Protein AF-A0A7C2DE46-F1 (afdb_monomer_lite)

Structure (mmCIF, N/CA/C/O backbone):
data_AF-A0A7C2DE46-F1
#
_entry.id   AF-A0A7C2DE46-F1
#
loop_
_atom_site.group_PDB
_atom_site.id
_atom_site.type_symbol
_atom_site.label_atom_id
_atom_site.label_alt_id
_atom_site.label_comp_id
_atom_site.label_asym_id
_atom_site.label_entity_id
_atom_site.label_seq_id
_atom_site.pdbx_PDB_ins_code
_atom_site.Cartn_x
_atom_site.Cartn_y
_atom_site.Cartn_z
_atom_site.occupancy
_atom_site.B_iso_or_equiv
_atom_site.auth_seq_id
_atom_site.auth_comp_id
_atom_site.auth_asym_id
_atom_site.auth_atom_id
_atom_site.pdbx_PDB_model_num
ATOM 1 N N . MET A 1 1 ? -23.546 -12.259 11.010 1.00 57.09 1 MET A N 1
ATOM 2 C CA . MET A 1 1 ? -22.458 -12.605 10.072 1.00 57.09 1 MET A CA 1
ATOM 3 C C . MET A 1 1 ? -21.166 -12.137 10.708 1.00 57.09 1 MET A C 1
ATOM 5 O O . MET A 1 1 ? -21.221 -11.086 11.341 1.00 57.09 1 MET A O 1
ATOM 9 N N . PRO A 1 2 ? -20.074 -12.908 10.610 1.00 72.38 2 PRO A N 1
ATOM 10 C CA . PRO A 1 2 ? -18.779 -12.476 11.119 1.00 72.38 2 PRO A CA 1
ATOM 11 C C . PRO A 1 2 ? -18.320 -11.201 10.402 1.00 72.38 2 PRO A C 1
ATOM 13 O O . PRO A 1 2 ? -18.623 -11.000 9.225 1.00 72.38 2 PRO A O 1
ATOM 16 N N . ASP A 1 3 ? -17.643 -10.330 11.145 1.00 85.81 3 ASP A N 1
ATOM 17 C CA . ASP A 1 3 ? -16.997 -9.138 10.603 1.00 85.81 3 ASP A CA 1
ATOM 18 C C . ASP A 1 3 ? -15.696 -9.553 9.891 1.00 85.81 3 ASP A C 1
ATOM 20 O O . ASP A 1 3 ? -15.037 -10.508 10.303 1.00 85.81 3 ASP A O 1
ATOM 24 N N . TYR A 1 4 ? -15.316 -8.840 8.828 1.00 90.44 4 TYR A N 1
ATOM 25 C CA . TYR A 1 4 ? -14.120 -9.139 8.033 1.00 90.44 4 TYR A CA 1
ATOM 26 C C . TYR A 1 4 ? -13.265 -7.894 7.795 1.00 90.44 4 TYR A C 1
ATOM 28 O O . TYR A 1 4 ? -13.777 -6.775 7.701 1.00 90.44 4 TYR A O 1
ATOM 36 N N . ILE A 1 5 ? -11.960 -8.117 7.663 1.00 91.19 5 ILE A N 1
ATOM 37 C CA . ILE A 1 5 ? -10.976 -7.172 7.135 1.00 91.19 5 ILE A CA 1
ATOM 38 C C . ILE A 1 5 ? -10.315 -7.860 5.947 1.00 91.19 5 ILE A C 1
ATOM 40 O O . ILE A 1 5 ? -9.531 -8.790 6.121 1.00 91.19 5 ILE A O 1
ATOM 44 N N . GLY A 1 6 ? -10.674 -7.438 4.735 1.00 90.50 6 GLY A N 1
ATOM 45 C CA . GLY A 1 6 ? -10.323 -8.203 3.542 1.00 90.50 6 GLY A CA 1
ATOM 46 C C . GLY A 1 6 ? -10.993 -9.580 3.595 1.00 90.50 6 GLY A C 1
ATOM 47 O O . GLY A 1 6 ? -12.196 -9.668 3.846 1.00 90.50 6 GLY A O 1
ATOM 48 N N . ASN A 1 7 ? -10.206 -10.643 3.435 1.00 91.19 7 ASN A N 1
ATOM 49 C CA . ASN A 1 7 ? -10.660 -12.026 3.628 1.00 91.19 7 ASN A CA 1
ATOM 50 C C . ASN A 1 7 ? -10.541 -12.519 5.080 1.00 91.19 7 ASN A C 1
ATOM 52 O O . ASN A 1 7 ? -11.044 -13.595 5.415 1.00 91.19 7 ASN A O 1
ATOM 56 N N . ILE A 1 8 ? -9.891 -11.754 5.960 1.00 92.69 8 ILE A N 1
ATOM 57 C CA . ILE A 1 8 ? -9.604 -12.190 7.326 1.00 92.69 8 ILE A CA 1
ATOM 58 C C . ILE A 1 8 ? -10.814 -11.951 8.218 1.00 92.69 8 ILE A C 1
ATOM 60 O O . ILE A 1 8 ? -11.289 -10.823 8.366 1.00 92.69 8 ILE A O 1
ATOM 64 N N . ALA A 1 9 ? -11.309 -13.022 8.836 1.00 90.81 9 ALA A N 1
ATOM 65 C CA . ALA A 1 9 ? -12.385 -12.937 9.811 1.00 90.81 9 ALA A CA 1
ATOM 66 C C . ALA A 1 9 ? -11.887 -12.253 11.091 1.00 90.81 9 ALA A C 1
ATOM 68 O O . ALA A 1 9 ? -10.874 -12.644 11.671 1.00 90.81 9 ALA A O 1
ATOM 69 N N . VAL A 1 10 ? -12.631 -11.254 11.559 1.00 84.75 10 VAL A N 1
ATOM 70 C CA . VAL A 1 10 ? -12.402 -10.631 12.861 1.00 84.75 10 VAL A CA 1
ATOM 71 C C . VAL A 1 10 ? -12.933 -11.577 13.943 1.00 84.75 10 VAL A C 1
ATOM 73 O O . VAL A 1 10 ? -14.111 -11.945 13.886 1.00 84.75 10 VAL A O 1
ATOM 76 N N . PRO A 1 11 ? -12.108 -11.973 14.932 1.00 80.56 11 PRO A N 1
ATOM 77 C CA . PRO A 1 11 ? -12.560 -12.821 16.025 1.00 80.56 11 PRO A CA 1
ATOM 78 C C . PRO A 1 11 ? -13.765 -12.213 16.749 1.00 80.56 11 PRO A C 1
ATOM 80 O O . PRO A 1 11 ? -13.735 -11.060 17.183 1.00 80.56 11 PRO A O 1
ATOM 83 N N . GLU A 1 12 ? -14.830 -12.999 16.895 1.00 76.88 12 GLU A N 1
ATOM 84 C CA . GLU A 1 12 ? -16.022 -12.569 17.621 1.00 76.88 12 GLU A CA 1
ATOM 85 C C . GLU A 1 12 ? -15.764 -12.568 19.133 1.00 76.88 12 GLU A C 1
ATOM 87 O O . GLU A 1 12 ? -15.260 -13.537 19.705 1.00 76.88 12 GLU A O 1
ATOM 92 N N . ILE A 1 13 ? -16.152 -11.479 19.801 1.00 76.50 13 ILE A N 1
ATOM 93 C CA . ILE A 1 13 ? -16.121 -11.394 21.261 1.00 76.50 13 ILE A CA 1
ATOM 94 C C . ILE A 1 13 ? -17.427 -11.976 21.805 1.00 76.50 13 ILE A C 1
ATOM 96 O O . ILE A 1 13 ? -18.453 -11.296 21.844 1.00 76.50 13 ILE A O 1
ATOM 100 N N . VAL A 1 14 ? -17.385 -13.230 22.254 1.00 82.25 14 VAL A N 1
ATOM 101 C CA . VAL A 1 14 ? -18.554 -13.910 22.828 1.00 82.25 14 VAL A CA 1
ATOM 102 C C . VAL A 1 14 ? -18.598 -13.686 24.347 1.00 82.25 14 VAL A C 1
ATOM 104 O O . VAL A 1 14 ? -17.724 -14.186 25.064 1.00 82.25 14 VAL A O 1
ATOM 107 N N . PRO A 1 15 ? -19.599 -12.957 24.881 1.00 86.56 15 PRO A N 1
ATOM 108 C CA . PRO A 1 15 ? -19.724 -12.767 26.317 1.00 86.56 15 PRO A CA 1
ATOM 109 C C . PRO A 1 15 ? -20.045 -14.094 27.005 1.00 86.56 15 PRO A C 1
ATOM 111 O O . PRO A 1 15 ? -20.898 -14.859 26.557 1.00 86.56 15 PRO A O 1
ATOM 114 N N . SER A 1 16 ? -19.382 -14.365 28.126 1.00 89.44 16 SER A N 1
ATOM 115 C CA . SER A 1 16 ? -19.634 -15.572 28.911 1.00 89.44 16 SER A CA 1
ATOM 116 C C . SER A 1 16 ? -19.604 -15.284 30.407 1.00 89.44 16 SER A C 1
ATOM 118 O O . SER A 1 16 ? -18.683 -14.654 30.919 1.00 89.44 16 SER A O 1
ATOM 120 N N . GLY A 1 17 ? -20.593 -15.806 31.131 1.00 90.75 17 GLY A N 1
ATOM 121 C CA . GLY A 1 17 ? -20.749 -15.572 32.567 1.00 90.75 17 GLY A CA 1
ATOM 122 C C . GLY A 1 17 ? -21.319 -14.192 32.911 1.00 90.75 17 GLY A C 1
ATOM 123 O O . GLY A 1 17 ? -21.440 -13.305 32.065 1.00 90.75 17 GLY A O 1
ATOM 124 N N . VAL A 1 18 ? -21.682 -14.035 34.183 1.00 93.38 18 VAL A N 1
ATOM 125 C CA . VAL A 1 18 ? -22.234 -12.799 34.747 1.00 93.38 18 VAL A CA 1
ATOM 126 C C . VAL A 1 18 ? -21.285 -12.298 35.826 1.00 93.38 18 VAL A C 1
ATOM 128 O O . VAL A 1 18 ? -20.828 -13.089 36.652 1.00 93.38 18 VAL A O 1
ATOM 131 N N . PHE A 1 19 ? -20.981 -11.000 35.809 1.00 92.31 19 PHE A N 1
ATOM 132 C CA . PHE A 1 19 ? -20.119 -10.367 36.800 1.00 92.31 19 PHE A CA 1
ATOM 133 C C . PHE A 1 19 ? -20.652 -10.635 38.223 1.00 92.31 19 PHE A C 1
ATOM 135 O O . PHE A 1 19 ? -21.835 -10.393 38.476 1.00 92.31 19 PHE A O 1
ATOM 142 N N . PRO A 1 20 ? -19.819 -11.145 39.151 1.00 90.62 20 PRO A N 1
ATOM 143 C CA . PRO A 1 20 ? -20.312 -11.767 40.380 1.00 90.62 20 PRO A CA 1
ATOM 144 C C . PRO A 1 20 ? -20.688 -10.776 41.485 1.00 90.62 20 PRO A C 1
ATOM 146 O O . PRO A 1 20 ? -21.304 -11.185 42.466 1.00 90.62 20 PRO A O 1
ATOM 149 N N . LEU A 1 21 ? -20.310 -9.498 41.367 1.00 88.81 21 LEU A N 1
ATOM 150 C CA . LEU A 1 21 ? -20.556 -8.507 42.413 1.00 88.81 21 LEU A CA 1
ATOM 151 C C . LEU A 1 21 ? -21.698 -7.561 42.048 1.00 88.81 21 LEU A C 1
ATOM 153 O O . LEU A 1 21 ? -21.789 -7.061 40.928 1.00 88.81 21 LEU A O 1
ATOM 157 N N . VAL A 1 22 ? -22.517 -7.253 43.050 1.00 83.94 22 VAL A N 1
ATOM 158 C CA . VAL A 1 22 ? -23.495 -6.161 43.001 1.00 83.94 22 VAL A CA 1
ATOM 159 C C . VAL A 1 22 ? -22.817 -4.907 43.554 1.00 83.94 22 VAL A C 1
ATOM 161 O O . VAL A 1 22 ? -22.353 -4.970 44.690 1.00 83.94 22 VAL A O 1
ATOM 164 N N . PRO A 1 23 ? -22.719 -3.791 42.814 1.00 80.12 23 PRO A N 1
ATOM 165 C CA . PRO A 1 23 ? -22.070 -2.571 43.303 1.00 80.12 23 PRO A CA 1
ATOM 166 C C . PRO A 1 23 ? -22.799 -1.970 44.515 1.00 80.12 23 PRO A C 1
ATOM 168 O O . PRO A 1 23 ? -24.019 -2.086 44.626 1.00 80.12 23 PRO A O 1
ATOM 171 N N . ASP A 1 24 ? -22.058 -1.303 45.404 1.00 81.00 24 ASP A N 1
ATOM 172 C CA . ASP A 1 24 ? -22.665 -0.429 46.415 1.00 81.00 24 ASP A CA 1
ATOM 173 C C . ASP A 1 24 ? -23.064 0.908 45.773 1.00 81.00 24 ASP A C 1
ATOM 175 O O . ASP A 1 24 ? -22.404 1.387 44.849 1.00 81.00 24 ASP A O 1
ATOM 179 N N . TYR A 1 25 ? -24.139 1.527 46.265 1.00 74.94 25 TYR A N 1
ATOM 180 C CA . TYR A 1 25 ? -24.482 2.895 45.877 1.00 74.94 25 TYR A CA 1
ATOM 181 C C . TYR A 1 25 ? -23.652 3.906 46.686 1.00 74.94 25 TYR A C 1
ATOM 183 O O . TYR A 1 25 ? -23.509 3.729 47.898 1.00 74.94 25 TYR A O 1
ATOM 191 N N . PRO A 1 26 ? -23.166 4.999 46.065 1.00 75.50 26 PRO A N 1
ATOM 192 C CA . PRO A 1 26 ? -23.357 5.399 44.666 1.00 75.50 26 PRO A CA 1
ATOM 193 C C . PRO A 1 26 ? -22.429 4.666 43.677 1.00 75.50 26 PRO A C 1
ATOM 195 O O . PRO A 1 26 ? -21.229 4.543 43.916 1.00 75.50 26 PRO A O 1
ATOM 198 N N . LEU A 1 27 ? -22.978 4.243 42.530 1.00 81.00 27 LEU A N 1
ATOM 199 C CA . LEU A 1 27 ? -22.187 3.708 41.419 1.00 81.00 27 LEU A CA 1
ATOM 200 C C . LEU A 1 27 ? -21.525 4.852 40.646 1.00 81.00 27 LEU A C 1
ATOM 202 O O . LEU A 1 27 ? -22.196 5.775 40.186 1.00 81.00 27 LEU A O 1
ATOM 206 N N . GLU A 1 28 ? -20.216 4.755 40.448 1.00 84.12 28 GLU A N 1
ATOM 207 C CA . GLU A 1 28 ? -19.472 5.691 39.617 1.00 84.12 28 GLU A CA 1
ATOM 208 C C . GLU A 1 28 ? -19.498 5.206 38.160 1.00 84.12 28 GLU A C 1
ATOM 210 O O . GLU A 1 28 ? -18.883 4.199 37.801 1.00 84.12 28 GLU A O 1
ATOM 215 N N . VAL A 1 29 ? -20.244 5.927 37.320 1.00 87.00 29 VAL A N 1
ATOM 216 C CA . VAL A 1 29 ? -20.272 5.725 35.868 1.00 87.00 29 VAL A CA 1
ATOM 217 C C . VAL A 1 29 ? -19.576 6.904 35.212 1.00 87.00 29 VAL A C 1
ATOM 219 O O . VAL A 1 29 ? -20.014 8.046 35.337 1.00 87.00 29 VAL A O 1
ATOM 222 N N . ARG A 1 30 ? -18.489 6.626 34.498 1.00 85.31 30 ARG A N 1
ATOM 223 C CA . ARG A 1 30 ? -17.702 7.628 33.783 1.00 85.31 30 ARG A CA 1
ATOM 224 C C . ARG A 1 30 ? -17.776 7.367 32.287 1.00 85.31 30 ARG A C 1
ATOM 226 O O . ARG A 1 30 ? -17.694 6.226 31.844 1.00 85.31 30 ARG A O 1
ATOM 233 N N . ARG A 1 31 ? -17.905 8.427 31.495 1.00 84.06 31 ARG A N 1
ATOM 234 C CA . ARG A 1 31 ? -17.799 8.360 30.036 1.00 84.06 31 ARG A CA 1
ATOM 235 C C . ARG A 1 31 ? -16.813 9.419 29.577 1.00 84.06 31 ARG A C 1
ATOM 237 O O . ARG A 1 31 ? -17.108 10.612 29.635 1.00 84.06 31 ARG A O 1
ATOM 244 N N . ASP A 1 32 ? -15.633 8.962 29.188 1.00 75.44 32 ASP A N 1
ATOM 245 C CA . ASP A 1 32 ? -14.571 9.841 28.718 1.00 75.44 32 ASP A CA 1
ATOM 246 C C . ASP A 1 32 ? -14.861 10.280 27.289 1.00 75.44 32 ASP A C 1
ATOM 248 O O . ASP A 1 32 ? -15.025 9.454 26.396 1.00 75.44 32 ASP A O 1
ATOM 252 N N . HIS A 1 33 ? -14.954 11.591 27.102 1.00 73.12 33 HIS A N 1
ATOM 253 C CA . HIS A 1 33 ? -15.147 12.223 25.807 1.00 73.12 33 HIS A CA 1
ATOM 254 C C . HIS A 1 33 ? -13.808 12.804 25.385 1.00 73.12 33 HIS A C 1
ATOM 256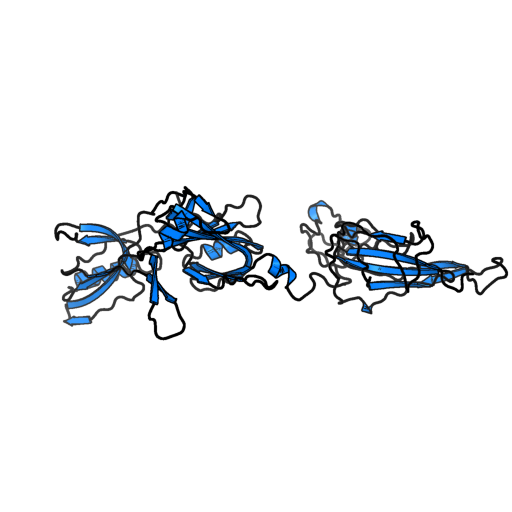 O O . HIS A 1 33 ? -13.282 13.698 26.050 1.00 73.12 33 HIS A O 1
ATOM 262 N N . GLU A 1 34 ? -13.243 12.277 24.308 1.00 69.06 34 GLU A N 1
ATOM 263 C CA . GLU A 1 34 ? -11.997 12.800 23.770 1.00 69.06 34 GLU A CA 1
ATOM 264 C C . GLU A 1 34 ? -12.289 14.054 22.951 1.00 69.06 34 GLU A C 1
ATOM 266 O O . GLU A 1 34 ? -13.124 14.036 22.045 1.00 69.06 34 GLU A O 1
ATOM 271 N N . VAL A 1 35 ? -11.633 15.157 23.303 1.00 68.00 35 VAL A N 1
ATOM 272 C CA . VAL A 1 35 ? -11.832 16.457 22.665 1.00 68.00 35 VAL A CA 1
ATOM 273 C C . VAL A 1 35 ? -10.497 16.947 22.128 1.00 68.00 35 VAL A C 1
ATOM 275 O O . VAL A 1 35 ? -9.594 17.259 22.903 1.00 68.00 35 VAL A O 1
ATOM 278 N N . ALA A 1 36 ? -10.389 17.059 20.808 1.00 63.44 36 ALA A N 1
ATOM 279 C CA . ALA A 1 36 ? -9.272 17.726 20.161 1.00 63.44 36 ALA A CA 1
ATOM 280 C C . ALA A 1 36 ? -9.470 19.243 20.269 1.00 63.44 36 ALA A C 1
ATOM 282 O O . ALA A 1 36 ? -10.539 19.766 19.946 1.00 63.44 36 ALA A O 1
ATOM 283 N N . VAL A 1 37 ? -8.449 19.956 20.742 1.00 70.88 37 VAL A N 1
ATOM 284 C CA . VAL A 1 37 ? -8.483 21.416 20.883 1.00 70.88 37 VAL A CA 1
ATOM 285 C C . VAL A 1 37 ? -7.542 22.027 19.858 1.00 70.88 37 VAL A C 1
ATOM 287 O O . VAL A 1 37 ? -6.336 21.809 19.906 1.00 70.88 37 VAL A O 1
ATOM 290 N N . HIS A 1 38 ? -8.099 22.811 18.942 1.00 59.66 38 HIS A N 1
ATOM 291 C CA . HIS A 1 38 ? -7.342 23.621 18.004 1.00 59.66 38 HIS A CA 1
ATOM 292 C C . HIS A 1 38 ? -7.352 25.076 18.472 1.00 59.66 38 HIS A C 1
ATOM 294 O O . HIS A 1 38 ? -8.412 25.690 18.603 1.00 59.66 38 HIS A O 1
ATOM 300 N N . GLN A 1 39 ? -6.178 25.635 18.753 1.00 64.44 39 GLN A N 1
ATOM 301 C CA . GLN A 1 39 ? -6.043 27.016 19.203 1.00 64.44 39 GLN A CA 1
ATOM 302 C C . GLN A 1 39 ? -5.705 27.923 18.019 1.00 64.44 39 GLN A C 1
ATOM 304 O O . GLN A 1 39 ? -4.733 27.689 17.306 1.00 64.44 39 GLN A O 1
ATOM 309 N N . PHE A 1 40 ? -6.489 28.982 17.830 1.00 56.47 40 PHE A N 1
ATOM 310 C CA . PHE A 1 40 ? -6.253 29.975 16.790 1.00 56.47 40 PHE A CA 1
ATOM 311 C C . PHE A 1 40 ? -5.515 31.195 17.356 1.00 56.47 40 PHE A C 1
ATOM 313 O O . PHE A 1 40 ? -5.977 31.819 18.311 1.00 56.47 40 PHE A O 1
ATOM 320 N N . GLY A 1 41 ? -4.415 31.584 16.700 1.00 50.81 41 GLY A N 1
ATOM 321 C CA . GLY A 1 41 ? -3.809 32.917 16.811 1.00 50.81 41 GLY A CA 1
ATOM 322 C C . GLY A 1 41 ? -2.375 32.972 17.353 1.00 50.81 41 GLY A C 1
ATOM 323 O O . GLY A 1 41 ? -1.974 32.196 18.213 1.00 50.81 41 GLY A O 1
ATOM 324 N N . SER A 1 42 ? -1.611 33.960 16.868 1.00 49.47 42 SER A N 1
ATOM 325 C CA . SER A 1 42 ? -0.400 34.470 17.520 1.00 49.47 42 SER A CA 1
ATOM 326 C C . SER A 1 42 ? -0.751 35.738 18.306 1.00 49.47 42 SER A C 1
ATOM 328 O O . SER A 1 42 ? -1.218 36.716 17.721 1.00 49.47 42 SER A O 1
ATOM 330 N N . GLY A 1 43 ? -0.513 35.739 19.617 1.00 49.56 43 GLY A N 1
ATOM 331 C CA . GLY A 1 43 ? -0.877 36.834 20.524 1.00 49.56 43 GLY A CA 1
ATOM 332 C C . GLY A 1 43 ? -1.992 36.426 21.488 1.00 49.56 43 GLY A C 1
ATOM 333 O O . GLY A 1 43 ? -2.724 35.486 21.220 1.00 49.56 43 GLY A O 1
ATOM 334 N N . ASN A 1 44 ? -2.094 37.120 22.625 1.00 51.03 44 ASN A N 1
ATOM 335 C CA . ASN A 1 44 ? -2.878 36.793 23.836 1.00 51.03 44 ASN A CA 1
ATOM 336 C C . ASN A 1 44 ? -4.409 36.544 23.683 1.00 51.03 44 ASN A C 1
ATOM 338 O O . ASN A 1 44 ? -5.130 36.553 24.682 1.00 51.03 44 ASN A O 1
ATOM 342 N N . ALA A 1 45 ? -4.940 36.319 22.481 1.00 52.19 45 ALA A N 1
ATOM 343 C CA . ALA A 1 45 ? -6.322 35.919 22.251 1.00 52.19 45 ALA A CA 1
ATOM 344 C C . ALA A 1 45 ? -6.468 34.393 22.414 1.00 52.19 45 ALA A C 1
ATOM 346 O O . ALA A 1 45 ? -6.073 33.616 21.551 1.00 52.19 45 ALA A O 1
ATOM 347 N N . LYS A 1 46 ? -7.045 33.950 23.536 1.00 54.16 46 LYS A N 1
ATOM 348 C CA . LYS A 1 46 ? -7.389 32.539 23.796 1.00 54.16 46 LYS A CA 1
ATOM 349 C C . LYS A 1 46 ? -8.634 32.118 23.002 1.00 54.16 46 LYS A C 1
ATOM 351 O O . LYS A 1 46 ? -9.695 31.916 23.586 1.00 54.16 46 LYS A O 1
ATOM 356 N N . ILE A 1 47 ? -8.534 32.054 21.676 1.00 61.28 47 ILE A N 1
ATOM 357 C CA . ILE A 1 47 ? -9.609 31.530 20.825 1.00 61.28 47 ILE A CA 1
ATOM 358 C C . ILE A 1 47 ? -9.310 30.050 20.568 1.00 61.28 47 ILE A C 1
ATOM 360 O O . ILE A 1 47 ? -8.350 29.711 19.883 1.00 61.28 47 ILE A O 1
ATOM 364 N N . GLU A 1 48 ? -10.115 29.167 21.152 1.00 68.06 48 GLU A N 1
ATOM 365 C CA . GLU A 1 48 ? -10.006 27.712 21.007 1.00 68.06 48 GLU A CA 1
ATOM 366 C C . GLU A 1 48 ? -11.247 27.174 20.291 1.00 68.06 48 GLU A C 1
ATOM 368 O O . GLU A 1 48 ? -12.375 27.503 20.661 1.00 68.06 48 GLU A O 1
ATOM 373 N N . GLN A 1 49 ? -11.046 26.309 19.301 1.00 58.84 49 GLN A N 1
ATOM 374 C CA . GLN A 1 49 ? -12.081 25.447 18.745 1.00 58.84 49 GLN A CA 1
ATOM 375 C C . GLN A 1 49 ? -11.887 24.034 19.279 1.00 58.84 49 GLN A C 1
ATOM 377 O O . GLN A 1 49 ? -10.775 23.518 19.339 1.00 58.84 49 GLN A O 1
ATOM 382 N N . ARG A 1 50 ? -12.986 23.413 19.697 1.00 68.00 50 ARG A N 1
ATOM 383 C CA . ARG A 1 50 ? -12.987 22.098 20.333 1.00 68.00 50 ARG A CA 1
ATOM 384 C C . ARG A 1 50 ? -13.789 21.136 19.468 1.00 68.00 50 ARG A C 1
ATOM 386 O O . ARG A 1 50 ? -14.923 21.439 19.115 1.00 68.00 50 ARG A O 1
ATOM 393 N N . MET A 1 51 ? -13.200 20.001 19.119 1.00 58.34 51 MET A N 1
ATOM 394 C CA . MET A 1 51 ? -13.817 18.958 18.304 1.00 58.34 51 MET A CA 1
ATOM 395 C C . MET A 1 51 ? -13.964 17.704 19.153 1.00 58.34 51 MET A C 1
ATOM 397 O O . MET A 1 51 ? -12.979 17.221 19.705 1.00 58.34 51 MET A O 1
ATOM 401 N N . LEU A 1 52 ? -15.182 17.178 19.278 1.00 62.06 52 LEU A N 1
ATOM 402 C CA . LEU A 1 52 ? -15.393 15.907 19.959 1.00 62.06 52 LEU A CA 1
ATOM 403 C C . LEU A 1 52 ? -14.953 14.787 19.012 1.00 62.06 52 LEU A C 1
ATOM 405 O O . LEU A 1 52 ? -15.609 14.541 18.001 1.00 62.06 52 LEU A O 1
ATOM 409 N N . VAL A 1 53 ? -13.848 14.122 19.341 1.00 59.31 53 VAL A N 1
ATOM 410 C CA . VAL A 1 53 ? -13.295 13.033 18.531 1.00 59.31 53 VAL A CA 1
ATOM 411 C C . VAL A 1 53 ? -14.184 11.809 18.645 1.00 59.31 53 VAL A C 1
ATOM 413 O O . VAL A 1 53 ? -14.385 11.149 17.644 1.00 59.31 53 VAL A O 1
ATOM 416 N N . GLY A 1 54 ? -14.827 11.554 19.791 1.00 60.53 54 GLY A N 1
ATOM 417 C CA . GLY A 1 54 ? -15.806 10.476 19.929 1.00 60.53 54 GLY A CA 1
ATOM 418 C C . GLY A 1 54 ? -16.497 10.419 21.285 1.00 60.53 54 GLY A C 1
ATOM 419 O O . GLY A 1 54 ? -16.129 11.111 22.231 1.00 60.53 54 GLY A O 1
ATOM 420 N N . THR A 1 55 ? -17.528 9.577 21.387 1.00 63.00 55 THR A N 1
ATOM 421 C CA . THR A 1 55 ? -18.350 9.483 22.605 1.00 63.00 55 THR A CA 1
ATOM 422 C C . THR A 1 55 ? -17.772 8.551 23.677 1.00 63.00 55 THR A C 1
ATOM 424 O O . THR A 1 55 ? -18.336 8.483 24.762 1.00 63.00 55 THR A O 1
ATOM 427 N N . GLY A 1 56 ? -16.661 7.854 23.410 1.00 67.94 56 GLY A N 1
ATOM 428 C CA . GLY A 1 56 ? -15.993 6.946 24.352 1.00 67.94 56 GLY A CA 1
ATOM 429 C C . GLY A 1 56 ? -16.854 5.783 24.874 1.00 67.94 56 GLY A C 1
ATOM 430 O O . GLY A 1 56 ? -18.084 5.761 24.762 1.00 67.94 56 GLY A O 1
ATOM 431 N N . ALA A 1 57 ? -16.199 4.782 25.467 1.00 78.19 57 ALA A N 1
ATOM 432 C CA . ALA A 1 57 ? -16.880 3.677 26.145 1.00 78.19 57 ALA A CA 1
ATOM 433 C C . ALA A 1 57 ? -17.267 4.071 27.580 1.00 78.19 57 ALA A C 1
ATOM 435 O O . ALA A 1 57 ? -16.498 4.751 28.267 1.00 78.19 57 ALA A O 1
ATOM 436 N N . ARG A 1 58 ? -18.435 3.619 28.062 1.00 87.00 58 ARG A N 1
ATOM 437 C CA . ARG A 1 58 ? -18.787 3.777 29.481 1.00 87.00 58 ARG A CA 1
ATOM 438 C C . ARG A 1 58 ? -17.852 2.926 30.337 1.00 87.00 58 ARG A C 1
ATOM 440 O O . ARG A 1 58 ? -17.585 1.764 30.029 1.00 87.00 58 ARG A O 1
ATOM 447 N N . ARG A 1 59 ? -17.373 3.518 31.424 1.00 89.50 59 ARG A N 1
ATOM 448 C CA . ARG A 1 59 ? -16.576 2.875 32.462 1.00 89.50 59 ARG A CA 1
ATOM 449 C C . ARG A 1 59 ? -17.392 2.820 33.743 1.00 89.50 59 ARG A C 1
ATOM 451 O O . ARG A 1 59 ? -17.920 3.839 34.183 1.00 89.50 59 ARG A O 1
ATOM 458 N N . PHE A 1 60 ? -17.489 1.636 34.329 1.00 89.75 60 PHE A N 1
ATOM 459 C CA . PHE A 1 60 ? -18.169 1.409 35.599 1.00 89.75 60 PHE A CA 1
ATOM 460 C C . PHE A 1 60 ? -17.115 1.140 36.664 1.00 89.75 60 PHE A C 1
ATOM 462 O O . PHE A 1 60 ? -16.455 0.102 36.619 1.00 89.75 60 PHE A O 1
ATOM 469 N N . THR A 1 61 ? -16.955 2.059 37.611 1.00 88.31 61 THR A N 1
ATOM 470 C CA . THR A 1 61 ? -16.064 1.863 38.755 1.00 88.31 61 THR A CA 1
ATOM 471 C C . THR A 1 61 ? -16.883 1.294 39.902 1.00 88.31 61 THR A C 1
ATOM 473 O O . THR A 1 61 ? -17.719 1.967 40.505 1.00 88.31 61 THR A O 1
ATOM 476 N N . ILE A 1 62 ? -16.648 0.023 40.195 1.00 87.44 62 ILE A N 1
ATOM 477 C CA . ILE A 1 62 ? -17.322 -0.710 41.257 1.00 87.44 62 ILE A CA 1
ATOM 478 C C . ILE A 1 62 ? -16.422 -0.665 42.481 1.00 87.44 62 ILE A C 1
ATOM 480 O O . ILE A 1 62 ? -15.300 -1.173 42.457 1.00 87.44 62 ILE A O 1
ATOM 484 N N . ARG A 1 63 ? -16.922 -0.050 43.553 1.00 84.88 63 ARG A N 1
ATOM 485 C CA . ARG A 1 63 ? -16.232 0.015 44.840 1.00 84.88 63 ARG A CA 1
ATOM 486 C C . ARG A 1 63 ? -16.998 -0.790 45.874 1.00 84.88 63 ARG A C 1
ATOM 488 O O . ARG A 1 63 ? -18.222 -0.701 45.954 1.00 84.88 63 ARG A O 1
ATOM 495 N N . LYS A 1 64 ? -16.258 -1.561 46.662 1.00 86.00 64 LYS A N 1
ATOM 496 C CA . LYS A 1 64 ? -16.760 -2.298 47.820 1.00 86.00 64 LYS A CA 1
ATOM 497 C C . LYS A 1 64 ? -15.878 -1.955 49.004 1.00 86.00 64 LYS A C 1
ATOM 499 O O . LYS A 1 64 ? -14.697 -2.290 49.002 1.00 86.00 64 LYS A O 1
ATOM 504 N N . GLN A 1 65 ? -16.446 -1.281 50.001 1.00 81.75 65 GLN A N 1
ATOM 505 C CA . GLN A 1 65 ? -15.730 -1.004 51.253 1.00 81.75 65 GLN A CA 1
ATOM 506 C C . GLN A 1 65 ? -15.605 -2.262 52.116 1.00 81.75 65 GLN A C 1
ATOM 508 O O . GLN A 1 65 ? -14.641 -2.400 52.862 1.00 81.75 65 GLN A O 1
ATOM 513 N N . TRP A 1 66 ? -16.575 -3.175 52.000 1.00 83.31 66 TRP A N 1
ATOM 514 C CA . TRP A 1 66 ? -16.626 -4.404 52.779 1.00 83.31 66 TRP A CA 1
ATOM 515 C C . TRP A 1 66 ? -17.005 -5.598 51.901 1.00 83.31 66 TRP A C 1
ATOM 517 O O . TRP A 1 66 ? -18.183 -5.850 51.652 1.00 83.31 66 TRP A O 1
ATOM 527 N N . LEU A 1 67 ? -16.005 -6.341 51.429 1.00 87.44 67 LEU A N 1
ATOM 528 C CA . LEU A 1 67 ? -16.182 -7.555 50.637 1.00 87.44 67 LEU A CA 1
ATOM 529 C C . LEU A 1 67 ? -15.877 -8.788 51.494 1.00 87.44 67 LEU A C 1
ATOM 531 O O . LEU A 1 67 ? -14.791 -8.889 52.074 1.00 87.44 67 LEU A O 1
ATOM 535 N N . ARG A 1 68 ? -16.824 -9.732 51.578 1.00 88.00 68 ARG A N 1
ATOM 536 C CA . ARG A 1 68 ? -16.630 -10.981 52.335 1.00 88.00 68 ARG A CA 1
ATOM 537 C C . ARG A 1 68 ? -15.692 -11.926 51.593 1.00 88.00 68 ARG A C 1
ATOM 539 O O . ARG A 1 68 ? -15.616 -11.906 50.366 1.00 88.00 68 ARG A O 1
ATOM 546 N N . ASP A 1 69 ? -15.059 -12.839 52.324 1.00 85.31 69 ASP A N 1
ATOM 547 C CA . ASP A 1 69 ? -14.089 -13.771 51.738 1.00 85.31 69 ASP A CA 1
ATOM 548 C C . ASP A 1 69 ? -14.669 -14.656 50.611 1.00 85.31 69 ASP A C 1
ATOM 550 O O . ASP A 1 69 ? -14.020 -14.903 49.597 1.00 85.31 69 ASP A O 1
ATOM 554 N N . ALA A 1 70 ? -15.940 -15.054 50.721 1.00 87.06 70 ALA A N 1
ATOM 555 C CA . ALA A 1 70 ? -16.626 -15.805 49.666 1.00 87.06 70 ALA A CA 1
ATOM 556 C C . ALA A 1 70 ? -16.791 -14.994 48.363 1.00 87.06 70 ALA A C 1
ATOM 558 O O . ALA A 1 70 ? -16.578 -15.521 47.272 1.00 87.06 70 ALA A O 1
ATOM 559 N N . GLU A 1 71 ? -17.132 -13.707 48.466 1.00 88.25 71 GLU A N 1
ATOM 560 C CA . GLU A 1 71 ? -17.284 -12.805 47.315 1.00 88.25 71 GLU A CA 1
ATOM 561 C C . GLU A 1 71 ? -15.920 -12.463 46.703 1.00 88.25 71 GLU A C 1
ATOM 563 O O . GLU A 1 71 ? -15.782 -12.393 45.481 1.00 88.25 71 GLU A O 1
ATOM 568 N N . ARG A 1 72 ? -14.890 -12.338 47.551 1.00 87.56 72 ARG A N 1
ATOM 569 C CA . ARG A 1 72 ? -13.486 -12.189 47.155 1.00 87.56 72 ARG A CA 1
ATOM 570 C C . ARG A 1 72 ? -13.029 -13.359 46.283 1.00 87.56 72 ARG A C 1
ATOM 572 O O . ARG A 1 72 ? -12.516 -13.159 45.184 1.00 87.56 72 ARG A O 1
ATOM 579 N N . ILE A 1 73 ? -13.258 -14.586 46.752 1.00 88.75 73 ILE A N 1
ATOM 580 C CA . ILE A 1 73 ? -12.935 -15.819 46.022 1.00 88.75 73 ILE A CA 1
ATOM 581 C C . ILE A 1 73 ? -13.724 -15.900 44.710 1.00 88.75 73 ILE A C 1
ATOM 583 O O . ILE A 1 73 ? -13.144 -16.237 43.679 1.00 88.75 73 ILE A O 1
ATOM 587 N N . ALA A 1 74 ? -15.015 -15.557 44.727 1.00 90.56 74 ALA A N 1
ATOM 588 C CA . ALA A 1 74 ? -15.848 -15.552 43.528 1.00 90.56 74 ALA A CA 1
ATOM 589 C C . ALA A 1 74 ? -15.332 -14.563 42.472 1.00 90.56 74 ALA A C 1
ATOM 591 O O . ALA A 1 74 ? -15.207 -14.939 41.308 1.00 90.56 74 ALA A O 1
ATOM 592 N N . LEU A 1 75 ? -14.975 -13.334 42.867 1.00 90.19 75 LEU A N 1
ATOM 593 C CA . LEU A 1 75 ? -14.405 -12.350 41.949 1.00 90.19 75 LEU A CA 1
ATOM 594 C C . LEU A 1 75 ? -13.045 -12.793 41.408 1.00 90.19 75 LEU A C 1
ATOM 596 O O . LEU A 1 75 ? -12.824 -12.675 40.208 1.00 90.19 75 LEU A O 1
ATOM 600 N N . ARG A 1 76 ? -12.149 -13.312 42.257 1.00 88.38 76 ARG A N 1
ATOM 601 C CA . ARG A 1 76 ? -10.838 -13.806 41.812 1.00 88.38 76 ARG A CA 1
ATOM 602 C C . ARG A 1 76 ? -11.001 -14.920 40.781 1.00 88.38 76 ARG A C 1
ATOM 604 O O . ARG A 1 76 ? -10.468 -14.807 39.685 1.00 88.38 76 ARG A O 1
ATOM 611 N N . ASN A 1 77 ? -11.780 -15.954 41.104 1.00 90.44 77 ASN A N 1
ATOM 612 C CA . ASN A 1 77 ? -12.011 -17.080 40.199 1.00 90.44 77 ASN A CA 1
ATOM 613 C C . ASN A 1 77 ? -12.685 -16.614 38.895 1.00 90.44 77 ASN A C 1
ATOM 615 O O . ASN A 1 77 ? -12.360 -17.099 37.814 1.00 90.44 77 ASN A O 1
ATOM 619 N N . PHE A 1 78 ? -13.611 -15.650 38.980 1.00 90.56 78 PHE A N 1
ATOM 620 C CA . PHE A 1 78 ? -14.236 -15.054 37.804 1.00 90.56 78 PHE A CA 1
ATOM 621 C C . PHE A 1 78 ? -13.217 -14.294 36.950 1.00 90.56 78 PHE A C 1
ATOM 623 O O . PHE A 1 78 ? -13.160 -14.516 35.745 1.00 90.56 78 PHE A O 1
ATOM 630 N N . TRP A 1 79 ? -12.379 -13.454 37.556 1.00 87.38 79 TRP A N 1
ATOM 631 C CA . TRP A 1 79 ? -11.321 -12.728 36.861 1.00 87.38 79 TRP A CA 1
ATOM 632 C C . TRP A 1 79 ? -10.320 -13.675 36.204 1.00 87.38 79 TRP A C 1
ATOM 634 O O . TRP A 1 79 ? -10.063 -13.515 35.021 1.00 87.38 79 TRP A O 1
ATOM 644 N N . GLU A 1 80 ? -9.850 -14.718 36.894 1.00 86.62 80 GLU A N 1
ATOM 645 C CA . GLU A 1 80 ? -8.973 -15.746 36.311 1.00 86.62 80 GLU A CA 1
ATOM 646 C C . GLU A 1 80 ? -9.642 -16.459 35.124 1.00 86.62 80 GLU A C 1
ATOM 648 O O . GLU A 1 80 ? -8.996 -16.710 34.110 1.00 86.62 80 GLU A O 1
ATOM 653 N N . SER A 1 81 ? -10.956 -16.710 35.195 1.00 86.38 81 SER A N 1
ATOM 654 C CA . SER A 1 81 ? -11.719 -17.314 34.089 1.00 86.38 81 SER A CA 1
ATOM 655 C C . SER A 1 81 ? -11.938 -16.386 32.887 1.00 86.38 81 SER A C 1
ATOM 657 O O . SER A 1 81 ? -12.313 -16.854 31.810 1.00 86.38 81 SER A O 1
ATOM 659 N N . LYS A 1 82 ? -11.768 -15.070 33.072 1.00 83.94 82 LYS A N 1
ATOM 660 C CA . LYS A 1 82 ? -11.957 -14.028 32.047 1.00 83.94 82 LYS A CA 1
ATOM 661 C C . LYS A 1 82 ? -10.670 -13.266 31.739 1.00 83.94 82 LYS A C 1
ATOM 663 O O . LYS A 1 82 ? -10.714 -12.298 30.987 1.00 83.94 82 LYS A O 1
ATOM 668 N N . TYR A 1 83 ? -9.539 -13.661 32.312 1.00 68.88 83 TYR A N 1
ATOM 669 C CA . TYR A 1 83 ? -8.280 -12.960 32.124 1.00 68.88 83 TYR A CA 1
ATOM 670 C C . TYR A 1 83 ? -7.795 -13.142 30.680 1.00 68.88 83 TYR A C 1
ATOM 672 O O . TYR A 1 83 ? -7.805 -14.249 30.144 1.00 68.88 83 TYR A O 1
ATOM 680 N N . GLY A 1 84 ? -7.389 -12.043 30.041 1.00 64.56 84 GLY A N 1
ATOM 681 C CA . GLY A 1 84 ? -6.947 -12.012 28.647 1.00 64.56 84 GLY A CA 1
ATOM 682 C C . GLY A 1 84 ? -7.699 -10.984 27.786 1.00 64.56 84 GLY A C 1
ATOM 683 O O . GLY A 1 84 ? -8.684 -10.392 28.228 1.00 64.56 84 GLY A O 1
ATOM 684 N N . PRO A 1 85 ? -7.251 -10.758 26.538 1.00 58.53 85 PRO A N 1
ATOM 685 C CA . PRO A 1 85 ? -7.719 -9.650 25.695 1.00 58.53 85 PRO A CA 1
ATOM 686 C C . PRO A 1 85 ? -9.197 -9.726 25.260 1.00 58.53 85 PRO A C 1
ATOM 688 O O . PRO A 1 85 ? -9.769 -8.696 24.901 1.00 58.53 85 PRO A O 1
ATOM 691 N N . TYR A 1 86 ? -9.830 -10.906 25.328 1.00 65.75 86 TYR A N 1
ATOM 692 C CA . TYR A 1 86 ? -11.197 -11.154 24.830 1.00 65.75 86 TYR A CA 1
ATOM 693 C C . TYR A 1 86 ? -12.205 -11.592 25.900 1.00 65.75 86 TYR A C 1
ATOM 695 O O . TYR A 1 86 ? -13.312 -12.011 25.563 1.00 65.75 86 TYR A O 1
ATOM 703 N N . GLY A 1 87 ? -11.846 -11.539 27.185 1.00 81.94 87 GLY A N 1
ATOM 704 C CA . GLY A 1 87 ? -12.724 -11.975 28.270 1.00 81.94 87 GLY A CA 1
ATOM 705 C C . GLY A 1 87 ? -13.903 -11.030 28.498 1.00 81.94 87 GLY A C 1
ATOM 706 O O . GLY A 1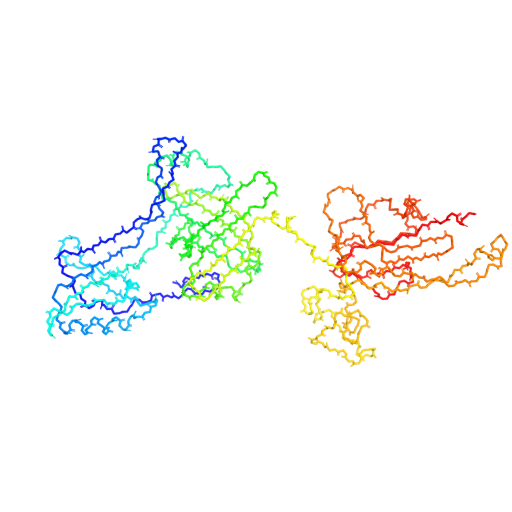 87 ? -13.867 -10.198 29.403 1.00 81.94 87 GLY A O 1
ATOM 707 N N . ALA A 1 88 ? -14.951 -11.158 27.685 1.00 88.38 88 ALA A N 1
ATOM 708 C CA . ALA A 1 88 ? -16.195 -10.417 27.843 1.00 88.38 88 ALA A CA 1
ATOM 709 C C . ALA A 1 88 ? -17.212 -11.184 28.692 1.00 88.38 88 ALA A C 1
ATOM 711 O O . ALA A 1 88 ? -17.275 -12.416 28.686 1.00 88.38 88 ALA A O 1
ATOM 712 N N . PHE A 1 89 ? -18.046 -10.440 29.407 1.00 92.31 89 PHE A N 1
ATOM 713 C CA . PHE A 1 89 ? -19.085 -10.978 30.276 1.00 92.31 89 PHE A CA 1
ATOM 714 C C . PHE A 1 89 ? -20.237 -9.992 30.439 1.00 92.31 89 PHE A C 1
ATOM 716 O O . PHE A 1 89 ? -20.120 -8.808 30.123 1.00 92.31 89 PHE A O 1
ATOM 723 N N . THR A 1 90 ? -21.362 -10.480 30.952 1.00 94.19 90 THR A N 1
ATOM 724 C CA . THR A 1 90 ? -22.520 -9.634 31.242 1.00 94.19 90 THR A CA 1
ATOM 725 C C . THR A 1 90 ? -22.377 -8.998 32.621 1.00 94.19 90 THR A C 1
ATOM 727 O O . THR A 1 90 ? -22.181 -9.684 33.620 1.00 94.19 90 THR A O 1
ATOM 730 N N . TYR A 1 91 ? -22.514 -7.682 32.690 1.00 92.38 91 TYR A N 1
ATOM 731 C CA . TYR A 1 91 ? -22.654 -6.913 33.916 1.00 92.38 91 TYR A CA 1
ATOM 732 C C . TYR A 1 91 ? -24.084 -6.382 34.020 1.00 92.38 91 TYR A C 1
ATOM 734 O O . TYR A 1 91 ? -24.580 -5.714 33.117 1.00 92.38 91 TYR A O 1
ATOM 742 N N . ASN A 1 92 ? -24.754 -6.678 35.130 1.00 91.81 92 ASN A N 1
ATOM 743 C CA . ASN A 1 92 ? -26.093 -6.170 35.410 1.00 91.81 92 ASN A CA 1
ATOM 744 C C . ASN A 1 92 ? -25.979 -4.766 36.016 1.00 91.81 92 ASN A C 1
ATOM 746 O O . ASN A 1 92 ? -25.987 -4.610 37.237 1.00 91.81 92 ASN A O 1
ATOM 750 N N . ALA A 1 93 ? -25.842 -3.755 35.159 1.00 89.06 93 ALA A N 1
ATOM 751 C CA . ALA A 1 93 ? -25.690 -2.368 35.572 1.00 89.06 93 ALA A CA 1
ATOM 752 C C . ALA A 1 93 ? -26.982 -1.863 36.244 1.00 89.06 93 ALA A C 1
ATOM 754 O O . ALA A 1 93 ? -28.050 -1.962 35.638 1.00 89.06 93 ALA A O 1
ATOM 755 N N . PRO A 1 94 ? -26.929 -1.324 37.474 1.00 88.12 94 PRO A N 1
ATOM 756 C CA . PRO A 1 94 ? -28.079 -0.687 38.107 1.00 88.12 94 PRO A CA 1
ATOM 757 C C . PRO A 1 94 ? -28.655 0.447 37.252 1.00 88.12 94 PRO A C 1
ATOM 759 O O . PRO A 1 94 ? -27.908 1.241 36.678 1.00 88.12 94 PRO A O 1
ATOM 762 N N . ASN A 1 95 ? -29.983 0.532 37.180 1.00 85.38 95 ASN A N 1
ATOM 763 C CA . ASN A 1 95 ? -30.661 1.588 36.431 1.00 85.38 95 ASN A CA 1
ATOM 764 C C . ASN A 1 95 ? -30.563 2.941 37.156 1.00 85.38 95 ASN A C 1
ATOM 766 O O . ASN A 1 95 ? -30.528 2.997 38.388 1.00 85.38 95 ASN A O 1
ATOM 770 N N . GLU A 1 96 ? -30.611 4.044 36.402 1.00 78.38 96 GLU A N 1
ATOM 771 C CA . GLU A 1 96 ? -30.606 5.410 36.960 1.00 78.38 96 GLU A CA 1
ATOM 772 C C . GLU A 1 96 ? -31.795 5.677 37.895 1.00 78.38 96 GLU A C 1
ATOM 774 O O . GLU A 1 96 ? -31.689 6.459 38.835 1.00 78.38 96 GLU A O 1
ATOM 779 N N . SER A 1 97 ? -32.915 4.979 37.686 1.00 78.56 97 SER A N 1
ATOM 780 C CA . SER A 1 97 ? -34.105 5.050 38.540 1.00 78.56 97 SER A CA 1
ATOM 781 C C . SER A 1 97 ? -33.922 4.414 39.924 1.00 78.56 97 SER A C 1
ATOM 783 O O . SER A 1 97 ? -34.830 4.490 40.750 1.00 78.56 97 SER A O 1
ATOM 785 N N . GLY A 1 98 ? -32.795 3.738 40.173 1.00 72.12 98 GLY A N 1
ATOM 786 C CA . GLY A 1 98 ? -32.543 2.981 41.401 1.00 72.12 98 GLY A CA 1
ATOM 787 C C . GLY A 1 98 ? -33.330 1.670 41.506 1.00 72.12 98 GLY A C 1
ATOM 788 O O . GLY A 1 98 ? -33.254 0.994 42.529 1.00 72.12 98 GLY A O 1
ATOM 789 N N . ILE A 1 99 ? -34.086 1.295 40.466 1.00 79.62 99 ILE A N 1
ATOM 790 C CA . ILE A 1 99 ? -34.920 0.090 40.442 1.00 79.62 99 ILE A CA 1
ATOM 791 C C . ILE A 1 99 ? -34.520 -0.792 39.259 1.00 79.62 99 ILE A C 1
ATOM 793 O O . ILE A 1 99 ? -34.634 -0.402 38.094 1.00 79.62 99 ILE A O 1
ATOM 797 N N . GLY A 1 100 ? -34.112 -2.021 39.573 1.00 85.38 100 GLY A N 1
ATOM 798 C CA . GLY A 1 100 ? -33.719 -3.028 38.591 1.00 85.38 100 GLY A CA 1
ATOM 799 C C . GLY A 1 100 ? -32.327 -2.804 37.996 1.00 85.38 100 GLY A C 1
ATOM 800 O O . GLY A 1 100 ? -31.593 -1.886 38.369 1.00 85.38 100 GLY A O 1
ATOM 801 N N . THR A 1 101 ? -31.966 -3.684 37.067 1.00 89.56 101 THR A N 1
ATOM 802 C CA . THR A 1 101 ? -30.679 -3.677 36.371 1.00 89.56 101 THR A CA 1
ATOM 803 C C . THR A 1 101 ? -30.880 -3.833 34.867 1.00 89.56 101 THR A C 1
ATOM 805 O O . THR A 1 101 ? -31.856 -4.436 34.418 1.00 89.56 101 THR A O 1
ATOM 808 N N . THR A 1 102 ? -29.942 -3.300 34.090 1.00 90.12 102 THR A N 1
ATOM 809 C CA . THR A 1 102 ? -29.837 -3.500 32.645 1.00 90.12 102 THR A CA 1
ATOM 810 C C . THR A 1 102 ? -28.592 -4.340 32.354 1.00 90.12 102 THR A C 1
ATOM 812 O O . THR A 1 102 ? -27.504 -3.980 32.812 1.00 90.12 102 THR A O 1
ATOM 815 N N . PRO A 1 103 ? -28.705 -5.456 31.612 1.00 90.69 103 PRO A N 1
ATOM 816 C CA . PRO A 1 103 ? -27.543 -6.236 31.213 1.00 90.69 103 PRO A CA 1
ATOM 817 C C . PRO A 1 103 ? -26.718 -5.455 30.186 1.00 90.69 103 PRO A C 1
ATOM 819 O O . PRO A 1 103 ? -27.225 -5.029 29.151 1.00 90.69 103 PRO A O 1
ATOM 822 N N . VAL A 1 104 ? -25.434 -5.284 30.476 1.00 90.75 104 VAL A N 1
ATOM 823 C CA . VAL A 1 104 ? -24.449 -4.626 29.617 1.00 90.75 104 VAL A CA 1
ATOM 824 C C . VAL A 1 104 ? -23.290 -5.590 29.408 1.00 90.75 104 VAL A C 1
ATOM 826 O O . VAL A 1 104 ? -22.886 -6.283 30.340 1.00 90.75 104 VAL A O 1
ATOM 829 N N . VAL A 1 105 ? -22.745 -5.667 28.196 1.00 91.19 105 VAL A N 1
ATOM 830 C CA . VAL A 1 105 ? -21.535 -6.462 27.961 1.00 91.19 105 VAL A CA 1
ATOM 831 C C . VAL A 1 105 ? -20.311 -5.628 28.304 1.00 91.19 105 VAL A C 1
ATOM 833 O O . VAL A 1 105 ? -20.134 -4.519 27.804 1.00 91.19 105 VAL A O 1
ATOM 836 N N . CYS A 1 106 ? -19.464 -6.174 29.167 1.00 90.56 106 CYS A N 1
ATOM 837 C CA . CYS A 1 106 ? -18.274 -5.509 29.668 1.00 90.56 106 CYS A CA 1
ATOM 838 C C . CYS A 1 106 ? -17.049 -6.418 29.580 1.00 90.56 106 CYS A C 1
ATOM 840 O O . CYS A 1 106 ? -17.153 -7.641 29.476 1.00 90.56 106 CYS A O 1
ATOM 842 N N . ARG A 1 107 ? -15.880 -5.791 29.688 1.00 88.88 107 ARG A N 1
ATOM 843 C CA . ARG A 1 107 ? -14.600 -6.427 30.009 1.00 88.88 107 ARG A CA 1
ATOM 844 C C . ARG A 1 107 ? -13.957 -5.717 31.196 1.00 88.88 107 ARG A C 1
ATOM 846 O O . ARG A 1 107 ? -14.323 -4.583 31.511 1.00 88.88 107 ARG A O 1
ATOM 853 N N . PHE A 1 108 ? -12.985 -6.354 31.836 1.00 87.94 108 PHE A N 1
ATOM 854 C CA . PHE A 1 108 ? -12.136 -5.661 32.804 1.00 87.94 108 PHE A CA 1
ATOM 855 C C . PHE A 1 108 ? -11.325 -4.561 32.104 1.00 87.94 108 PHE A C 1
ATOM 857 O O . PHE A 1 108 ? -10.886 -4.735 30.965 1.00 87.94 108 PHE A O 1
ATOM 864 N N . ALA A 1 109 ? -11.122 -3.422 32.769 1.00 83.62 109 ALA A N 1
ATOM 865 C CA . ALA A 1 109 ? -10.028 -2.528 32.402 1.00 83.62 109 ALA A CA 1
ATOM 866 C C . ALA A 1 109 ? -8.697 -3.283 32.594 1.00 83.62 109 ALA A C 1
ATOM 868 O O . ALA A 1 109 ? -8.615 -4.129 33.480 1.00 83.62 109 ALA A O 1
ATOM 869 N N . ASN A 1 110 ? -7.665 -2.998 31.790 1.00 67.25 110 ASN A N 1
ATOM 870 C CA . ASN A 1 110 ? -6.366 -3.708 31.784 1.00 67.25 110 ASN A CA 1
ATOM 871 C C . ASN A 1 110 ? -5.547 -3.601 33.100 1.00 67.25 110 ASN A C 1
ATOM 873 O O . ASN A 1 110 ? -4.349 -3.870 33.112 1.00 67.25 110 ASN A O 1
ATOM 877 N N . GLU A 1 111 ? -6.165 -3.195 34.204 1.00 65.00 111 GLU A N 1
ATOM 878 C CA . GLU A 1 111 ? -5.559 -3.069 35.522 1.00 65.00 111 GLU A CA 1
ATOM 879 C C . GLU A 1 111 ? -5.654 -4.411 36.277 1.00 65.00 111 GLU A C 1
ATOM 881 O O . GLU A 1 111 ? -6.708 -5.060 36.258 1.00 65.00 111 GLU A O 1
ATOM 886 N N . PRO A 1 112 ? -4.580 -4.865 36.951 1.00 70.06 112 PRO A N 1
ATOM 887 C CA . PRO A 1 112 ? -4.677 -6.000 37.860 1.00 70.06 112 PRO A CA 1
ATOM 888 C C . PRO A 1 112 ? -5.636 -5.666 39.008 1.00 70.06 112 PRO A C 1
ATOM 890 O O . PRO A 1 112 ? -5.679 -4.531 39.482 1.00 70.06 112 PRO A O 1
ATOM 893 N N . LEU A 1 113 ? -6.388 -6.664 39.481 1.00 78.31 113 LEU A N 1
ATOM 894 C CA . LEU A 1 113 ? -7.251 -6.481 40.648 1.00 78.31 113 LEU A CA 1
ATOM 895 C C . LEU A 1 113 ? -6.404 -6.085 41.864 1.00 78.31 113 LEU A C 1
ATOM 897 O O . LEU A 1 113 ? -5.513 -6.835 42.271 1.00 78.31 113 LEU A O 1
ATOM 901 N N . SER A 1 114 ? -6.702 -4.929 42.453 1.00 74.94 114 SER A N 1
ATOM 902 C CA . SER A 1 114 ? -6.081 -4.454 43.688 1.00 74.94 114 SER A CA 1
ATOM 903 C C . SER A 1 114 ? -7.044 -4.622 44.860 1.00 74.94 114 SER A C 1
ATOM 905 O O . SER A 1 114 ? -8.232 -4.320 44.767 1.00 74.94 114 SER A O 1
ATOM 907 N N . TRP A 1 115 ? -6.524 -5.142 45.968 1.00 82.62 115 TRP A N 1
ATOM 908 C CA . TRP A 1 115 ? -7.301 -5.476 47.156 1.00 82.62 115 TRP A CA 1
ATOM 909 C C . TRP A 1 115 ? -6.577 -4.911 48.367 1.00 82.62 115 TRP A C 1
ATOM 911 O O . TRP A 1 115 ? -5.355 -5.031 48.465 1.00 82.62 115 TRP A O 1
ATOM 921 N N . GLU A 1 116 ? -7.325 -4.370 49.316 1.00 83.44 116 GLU A N 1
ATOM 922 C CA . GLU A 1 116 ? -6.793 -3.985 50.619 1.00 83.44 116 GLU A CA 1
ATOM 923 C C . GLU A 1 116 ? -7.448 -4.861 51.684 1.00 83.44 116 GLU A C 1
ATOM 925 O O . GLU A 1 116 ? -8.672 -4.894 51.809 1.00 83.44 116 GLU A O 1
ATOM 930 N N . MET A 1 117 ? -6.655 -5.621 52.438 1.00 83.19 117 MET A N 1
ATOM 931 C CA . MET A 1 117 ? -7.190 -6.435 53.531 1.00 83.19 117 MET A CA 1
ATOM 932 C C . MET A 1 117 ? -7.508 -5.514 54.712 1.00 83.19 117 MET A C 1
ATOM 934 O O . MET A 1 117 ? -6.607 -4.927 55.302 1.00 83.19 117 MET A O 1
ATOM 938 N N . VAL A 1 118 ? -8.792 -5.394 55.048 1.00 79.94 118 VAL A N 1
ATOM 939 C CA . VAL A 1 118 ? -9.282 -4.561 56.161 1.00 79.94 118 VAL A CA 1
ATOM 940 C C . VAL A 1 118 ? -9.335 -5.383 57.456 1.00 79.94 118 VAL A C 1
ATOM 942 O O . VAL A 1 118 ? -9.152 -4.852 58.548 1.00 79.94 118 VAL A O 1
ATOM 945 N N . ALA A 1 119 ? -9.553 -6.696 57.335 1.00 78.19 119 ALA A N 1
ATOM 946 C CA . ALA A 1 119 ? -9.457 -7.692 58.399 1.00 78.19 119 ALA A CA 1
ATOM 947 C C . ALA A 1 119 ? -9.171 -9.079 57.789 1.00 78.19 119 ALA A C 1
ATOM 949 O O . ALA A 1 119 ? -9.289 -9.260 56.578 1.00 78.19 119 ALA A O 1
ATOM 950 N N . ASP A 1 120 ? -8.896 -10.093 58.617 1.00 75.75 120 ASP A N 1
ATOM 951 C CA . ASP A 1 120 ? -8.668 -11.479 58.153 1.00 75.75 120 ASP A CA 1
ATOM 952 C C . ASP A 1 120 ? -9.834 -12.056 57.324 1.00 75.75 120 ASP A C 1
ATOM 954 O O . ASP A 1 120 ? -9.658 -12.993 56.549 1.00 75.75 120 ASP A O 1
ATOM 958 N N . TRP A 1 121 ? -11.032 -11.488 57.476 1.00 71.69 121 TRP A N 1
ATOM 959 C CA . TRP A 1 121 ? -12.282 -11.942 56.863 1.00 71.69 121 TRP A CA 1
ATOM 960 C C . TRP A 1 121 ? -12.953 -10.888 55.962 1.00 71.69 121 TRP A C 1
ATOM 962 O O . TRP A 1 121 ? -14.072 -11.116 55.489 1.00 71.69 121 TRP A O 1
ATOM 972 N N . ALA A 1 122 ? -12.302 -9.742 55.727 1.00 78.88 122 ALA A N 1
ATOM 973 C CA . ALA A 1 122 ? -12.859 -8.641 54.943 1.00 78.88 122 ALA A CA 1
ATOM 974 C C . ALA A 1 122 ? -11.788 -7.877 54.156 1.00 78.88 122 ALA A C 1
ATOM 976 O O . ALA A 1 122 ? -10.713 -7.569 54.670 1.00 78.88 122 ALA A O 1
ATOM 977 N N . CYS A 1 123 ? -12.109 -7.512 52.917 1.00 84.00 123 CYS A N 1
ATOM 978 C CA . CYS A 1 123 ? -11.249 -6.676 52.081 1.00 84.00 123 CYS A CA 1
ATOM 979 C C . CYS A 1 123 ? -12.030 -5.540 51.418 1.00 84.00 123 CYS A C 1
ATOM 981 O O . CYS A 1 123 ? -13.245 -5.638 51.232 1.00 84.00 123 CYS A O 1
ATOM 983 N N . SER A 1 124 ? -11.325 -4.468 51.071 1.00 85.00 124 SER A N 1
ATOM 984 C CA . SER A 1 124 ? -11.815 -3.406 50.203 1.00 85.00 124 SER A CA 1
ATOM 985 C C . SER A 1 124 ? -11.317 -3.647 48.771 1.00 85.00 124 SER A C 1
ATOM 987 O O . SER A 1 124 ? -10.248 -4.229 48.554 1.00 85.00 124 SER A O 1
ATOM 989 N N . LEU A 1 125 ? -12.128 -3.253 47.788 1.00 86.12 125 LEU A N 1
ATOM 990 C CA . LEU A 1 125 ? -11.865 -3.454 46.362 1.00 86.12 125 LEU A CA 1
ATOM 991 C C . LEU A 1 125 ? -12.353 -2.245 45.558 1.00 86.12 125 LEU A C 1
ATOM 993 O O . LEU A 1 125 ? -13.473 -1.763 45.761 1.00 86.12 125 LEU A O 1
ATOM 997 N N . GLY A 1 126 ? -11.547 -1.837 44.579 1.00 84.56 126 GLY A N 1
ATOM 998 C CA . GLY A 1 126 ? -11.984 -1.055 43.426 1.00 84.56 126 GLY A CA 1
ATOM 999 C C . GLY A 1 126 ? -11.734 -1.839 42.139 1.00 84.56 126 GLY A C 1
ATOM 1000 O O . GLY A 1 126 ? -10.624 -2.314 41.916 1.00 84.56 126 GLY A O 1
ATOM 1001 N N . VAL A 1 127 ? -12.751 -1.989 41.291 1.00 87.12 127 VAL A N 1
ATOM 1002 C CA . VAL A 1 127 ? -12.601 -2.602 39.965 1.00 87.12 127 VAL A CA 1
ATOM 1003 C C . VAL A 1 127 ? -13.310 -1.774 38.906 1.00 87.12 127 VAL A C 1
ATOM 1005 O O . VAL A 1 127 ? -14.454 -1.359 39.089 1.00 87.12 127 VAL A O 1
ATOM 1008 N N . THR A 1 128 ? -12.629 -1.549 37.785 1.00 88.81 128 THR A N 1
ATOM 1009 C CA . THR A 1 128 ? -13.164 -0.785 36.658 1.00 88.81 128 THR A CA 1
ATOM 1010 C C . THR A 1 128 ? -13.555 -1.732 35.529 1.00 88.81 128 THR A C 1
ATOM 1012 O O . THR A 1 128 ? -12.734 -2.508 35.036 1.00 88.81 128 THR A O 1
ATOM 1015 N N . LEU A 1 129 ? -14.813 -1.657 35.101 1.00 89.56 129 LEU A N 1
ATOM 1016 C CA . LEU A 1 129 ? -15.333 -2.373 33.940 1.00 89.56 129 LEU A CA 1
ATOM 1017 C C . LEU A 1 129 ? -15.470 -1.412 32.760 1.00 89.56 129 LEU A C 1
ATOM 1019 O O . LEU A 1 129 ? -15.901 -0.275 32.939 1.00 89.56 129 LEU A O 1
ATOM 1023 N N . VAL A 1 130 ? -15.148 -1.871 31.553 1.00 89.00 130 VAL A N 1
ATOM 1024 C CA . VAL A 1 130 ? -15.310 -1.111 30.306 1.00 89.00 130 VAL A CA 1
ATOM 1025 C C . VAL A 1 130 ? -16.413 -1.756 29.478 1.00 89.00 130 VAL A C 1
ATOM 1027 O O . VAL A 1 130 ? -16.356 -2.955 29.202 1.00 89.00 130 VAL A O 1
ATOM 1030 N N . GLU A 1 131 ? -17.414 -0.974 29.085 1.00 88.56 131 GLU A N 1
ATOM 1031 C CA . GLU A 1 131 ? -18.482 -1.422 28.192 1.00 88.56 131 GLU A CA 1
ATOM 1032 C C . GLU A 1 131 ? -17.961 -1.748 26.788 1.00 88.56 131 GLU A C 1
ATOM 1034 O O . GLU A 1 131 ? -17.152 -1.012 26.219 1.00 88.56 131 GLU A O 1
ATOM 1039 N N . ILE A 1 132 ? -18.488 -2.828 26.212 1.00 83.75 132 ILE A N 1
ATOM 1040 C CA . ILE A 1 132 ? -18.341 -3.173 24.801 1.00 83.75 132 ILE A CA 1
ATOM 1041 C C . ILE A 1 132 ? -19.642 -2.769 24.090 1.00 83.75 132 ILE A C 1
ATOM 1043 O O . ILE A 1 132 ? -20.695 -3.340 24.390 1.00 83.75 132 ILE A O 1
ATOM 1047 N N . PRO A 1 133 ? -19.609 -1.795 23.161 1.00 76.50 133 PRO A N 1
ATOM 1048 C CA . PRO A 1 133 ? -20.800 -1.364 22.436 1.00 76.50 133 PRO A CA 1
ATOM 1049 C C . PRO A 1 133 ? -21.462 -2.525 21.682 1.00 76.50 133 PRO A C 1
ATOM 1051 O O . PRO A 1 133 ? -20.815 -3.198 20.884 1.00 76.50 133 PRO A O 1
ATOM 1054 N N . GLN A 1 134 ? -22.761 -2.743 21.911 1.00 72.44 134 GLN A N 1
ATOM 1055 C CA . GLN A 1 134 ? -23.523 -3.824 21.263 1.00 72.44 134 GLN A CA 1
ATOM 1056 C C . GLN A 1 134 ? -24.300 -3.385 20.015 1.00 72.44 134 GLN A C 1
ATOM 1058 O O . GLN A 1 134 ? -24.801 -4.223 19.271 1.00 72.44 134 GLN A O 1
ATOM 1063 N N . SER A 1 135 ? -24.418 -2.077 19.783 1.00 74.75 135 SER A N 1
ATOM 1064 C CA . SER A 1 135 ? -25.043 -1.519 18.584 1.00 74.75 135 SER A CA 1
ATOM 1065 C C . SER A 1 135 ? -24.053 -0.615 17.867 1.00 74.75 135 SER A C 1
ATOM 1067 O O . SER A 1 135 ? -23.284 0.108 18.504 1.00 74.75 135 SER A O 1
ATOM 1069 N N . SER A 1 136 ? -24.058 -0.673 16.537 1.00 77.38 136 SER A N 1
ATOM 1070 C CA . SER A 1 136 ? -23.257 0.228 15.716 1.00 77.38 136 SER A CA 1
ATOM 1071 C C . SER A 1 136 ? -24.141 1.304 15.108 1.00 77.38 136 SER A C 1
ATOM 1073 O O . SER A 1 136 ? -25.181 0.971 14.534 1.00 77.38 136 SER A O 1
ATOM 1075 N N . PRO A 1 137 ? -23.746 2.581 15.213 1.00 87.50 137 PRO A N 1
ATOM 1076 C CA . PRO A 1 137 ? -24.490 3.663 14.599 1.00 87.50 137 PRO A CA 1
ATOM 1077 C C . PRO A 1 137 ? -24.464 3.529 13.073 1.00 87.50 137 PRO A C 1
ATOM 1079 O O . PRO A 1 137 ? -23.465 3.107 12.481 1.00 87.50 137 PRO A O 1
ATOM 1082 N N . SER A 1 138 ? -25.580 3.898 12.448 1.00 92.31 138 SER A N 1
ATOM 1083 C CA . SER A 1 138 ? -25.731 3.949 10.998 1.00 92.31 138 SER A CA 1
ATOM 1084 C C . SER A 1 138 ? -26.087 5.367 10.585 1.00 92.31 138 SER A C 1
ATOM 1086 O O . SER A 1 138 ? -27.079 5.920 11.059 1.00 92.31 138 SER A O 1
ATOM 1088 N N . TYR A 1 139 ? -25.295 5.933 9.684 1.00 94.44 139 TYR A N 1
ATOM 1089 C CA . TYR A 1 139 ? -25.434 7.296 9.202 1.00 94.44 139 TYR A CA 1
ATOM 1090 C C . TYR A 1 139 ? -25.769 7.306 7.704 1.00 94.44 139 TYR A C 1
ATOM 1092 O O . TYR A 1 139 ? -25.148 6.572 6.922 1.00 94.44 139 TYR A O 1
ATOM 1100 N N . PRO A 1 140 ? -26.731 8.135 7.266 1.00 95.19 140 PRO A N 1
ATOM 1101 C CA . PRO A 1 140 ? -26.977 8.341 5.846 1.00 95.19 140 PRO A CA 1
ATOM 1102 C C . PRO A 1 140 ? -25.807 9.101 5.207 1.00 95.19 140 PRO A C 1
ATOM 1104 O O . PRO A 1 140 ? -25.244 10.020 5.802 1.00 95.19 140 PRO A O 1
ATOM 1107 N N . LEU A 1 141 ? -25.461 8.728 3.974 1.00 96.00 141 LEU A N 1
ATOM 1108 C CA . LEU A 1 141 ? -24.514 9.472 3.148 1.00 96.00 141 LEU A CA 1
ATOM 1109 C C . LEU A 1 141 ? -25.302 10.349 2.174 1.00 96.00 141 LEU A C 1
ATOM 1111 O O . LEU A 1 141 ? -25.858 9.854 1.198 1.00 96.00 141 LEU A O 1
ATOM 1115 N N . ASN A 1 142 ? -25.343 11.648 2.450 1.00 94.94 142 ASN A N 1
ATOM 1116 C CA . ASN A 1 142 ? -26.097 12.620 1.664 1.00 94.94 142 ASN A CA 1
ATOM 1117 C C . ASN A 1 142 ? -25.281 13.154 0.479 1.00 94.94 142 ASN A C 1
ATOM 1119 O O . ASN A 1 142 ? -25.838 13.420 -0.583 1.00 94.94 142 ASN A O 1
ATOM 1123 N N . GLN A 1 143 ? -23.965 13.323 0.650 1.00 94.06 143 GLN A N 1
ATOM 1124 C CA . GLN A 1 143 ? -23.084 13.855 -0.392 1.00 94.06 143 GLN A CA 1
ATOM 1125 C C . GLN A 1 143 ? -21.630 13.409 -0.182 1.00 94.06 143 GLN A C 1
ATOM 1127 O O . GLN A 1 143 ? -21.161 13.348 0.952 1.00 94.06 143 GLN A O 1
ATOM 1132 N N . THR A 1 144 ? -20.903 13.162 -1.278 1.00 93.81 144 THR A N 1
ATOM 1133 C CA . THR A 1 144 ? -19.434 13.034 -1.278 1.00 93.81 144 THR A CA 1
ATOM 1134 C C . THR A 1 144 ? -18.803 14.240 -1.976 1.00 93.81 144 THR A C 1
ATOM 1136 O O . THR A 1 144 ? -19.331 14.728 -2.976 1.00 93.81 144 THR A O 1
ATOM 1139 N N . VAL A 1 145 ? -17.700 14.743 -1.428 1.00 92.38 145 VAL A N 1
ATOM 1140 C CA . VAL A 1 145 ? -17.010 15.966 -1.853 1.00 92.38 145 VAL A CA 1
ATOM 1141 C C . VAL A 1 145 ? -15.518 15.667 -1.987 1.00 92.38 145 VAL A C 1
ATOM 1143 O O . VAL A 1 145 ? -14.957 15.043 -1.098 1.00 92.38 145 VAL A O 1
ATOM 1146 N N . HIS A 1 146 ? -14.870 16.136 -3.058 1.00 85.12 146 HIS A N 1
ATOM 1147 C CA . HIS A 1 146 ? -13.478 15.765 -3.381 1.00 85.12 146 HIS A CA 1
ATOM 1148 C C . HIS A 1 146 ? -12.461 16.914 -3.325 1.00 85.12 146 HIS A C 1
ATOM 1150 O O . HIS A 1 146 ? -11.290 16.700 -3.615 1.00 85.12 146 HIS A O 1
ATOM 1156 N N . ARG A 1 147 ? -12.888 18.158 -3.058 1.00 71.94 147 ARG A N 1
ATOM 1157 C CA . ARG A 1 147 ? -11.965 19.308 -3.105 1.00 71.94 147 ARG A CA 1
ATOM 1158 C C . ARG A 1 147 ? -12.348 20.454 -2.183 1.00 71.94 147 ARG A C 1
ATOM 1160 O O . ARG A 1 147 ? -11.562 20.842 -1.332 1.00 71.94 147 ARG A O 1
ATOM 1167 N N . PHE A 1 148 ? -13.552 21.000 -2.352 1.00 78.44 148 PHE A N 1
ATOM 1168 C CA . PHE A 1 148 ? -13.999 22.168 -1.593 1.00 78.44 148 PHE A CA 1
ATOM 1169 C C . PHE A 1 148 ? -15.273 21.861 -0.812 1.00 78.44 148 PHE A C 1
ATOM 1171 O O . PHE A 1 148 ? -16.235 21.374 -1.414 1.00 78.44 148 PHE A O 1
ATOM 1178 N N . PRO A 1 149 ? -15.319 22.165 0.497 1.00 82.94 149 PRO A N 1
ATOM 1179 C CA . PRO A 1 149 ? -16.511 21.940 1.296 1.00 82.94 149 PRO A CA 1
ATOM 1180 C C . PRO A 1 149 ? -17.674 22.788 0.751 1.00 82.94 149 PRO A C 1
ATOM 1182 O O . PRO A 1 149 ? -17.492 23.986 0.514 1.00 82.94 149 PRO A O 1
ATOM 1185 N N . PRO A 1 150 ? -18.874 22.214 0.550 1.00 90.62 150 PRO A N 1
ATOM 1186 C CA . PRO A 1 150 ? -20.043 22.969 0.107 1.00 90.62 150 PRO A CA 1
ATOM 1187 C C . PRO A 1 150 ? -20.488 23.958 1.188 1.00 90.62 150 PRO A C 1
ATOM 1189 O O . PRO A 1 150 ? -20.203 23.758 2.370 1.00 90.62 150 PRO A O 1
ATOM 1192 N N . ALA A 1 151 ? -21.257 24.983 0.806 1.00 90.56 151 ALA A N 1
ATOM 1193 C CA . ALA A 1 151 ? -21.771 25.990 1.742 1.00 90.56 151 ALA A CA 1
ATOM 1194 C C . ALA A 1 151 ? -22.481 25.361 2.957 1.00 90.56 151 ALA A C 1
ATOM 1196 O O . ALA A 1 151 ? -22.268 25.795 4.082 1.00 90.56 151 ALA A O 1
ATOM 1197 N N . ALA A 1 152 ? -23.238 24.276 2.750 1.00 89.81 152 ALA A N 1
ATOM 1198 C CA . ALA A 1 152 ? -23.892 23.535 3.830 1.00 89.81 152 ALA A CA 1
ATOM 1199 C C . ALA A 1 152 ? -22.901 22.974 4.867 1.00 89.81 152 ALA A C 1
ATOM 1201 O O . ALA A 1 152 ? -23.150 23.071 6.067 1.00 89.81 152 ALA A O 1
ATOM 1202 N N . LEU A 1 153 ? -21.766 22.420 4.420 1.00 89.56 153 LEU A N 1
ATOM 1203 C CA . LEU A 1 153 ? -20.718 21.931 5.318 1.00 89.56 153 LEU A CA 1
ATOM 1204 C C . LEU A 1 153 ? -19.991 23.099 5.991 1.00 89.56 153 LEU A C 1
ATOM 1206 O O . LEU A 1 153 ? -19.775 23.056 7.195 1.00 89.56 153 LEU A O 1
ATOM 1210 N N . GLN A 1 154 ? -19.679 24.166 5.249 1.00 88.75 154 GLN A N 1
ATOM 1211 C CA . GLN A 1 154 ? -19.041 25.364 5.809 1.00 88.75 154 GLN A CA 1
ATOM 1212 C C . GLN A 1 154 ? -19.878 25.978 6.936 1.00 88.75 154 GLN A C 1
ATOM 1214 O O . GLN A 1 154 ? -19.346 26.264 8.002 1.00 88.75 154 GLN A O 1
ATOM 1219 N N . THR A 1 155 ? -21.190 26.136 6.733 1.00 89.69 155 THR A N 1
ATOM 1220 C CA . THR A 1 155 ? -22.104 26.643 7.765 1.00 89.69 155 THR A CA 1
ATOM 1221 C C . THR A 1 155 ? -22.199 25.691 8.949 1.00 89.69 155 THR A C 1
ATOM 1223 O O . THR A 1 155 ? -22.166 26.147 10.089 1.00 89.69 155 THR A O 1
ATOM 1226 N N . ALA A 1 156 ? -22.292 24.380 8.700 1.00 87.62 156 ALA A N 1
ATOM 1227 C CA . ALA A 1 156 ? -22.370 23.396 9.771 1.00 87.62 156 ALA A CA 1
ATOM 1228 C C . ALA A 1 156 ? -21.137 23.455 10.676 1.00 87.62 156 ALA A C 1
ATOM 1230 O O . ALA A 1 156 ? -21.310 23.508 11.888 1.00 87.62 156 ALA A O 1
ATOM 1231 N N . LEU A 1 157 ? -19.932 23.562 10.100 1.00 86.44 157 LEU A N 1
ATOM 1232 C CA . LEU A 1 157 ? -18.651 23.620 10.817 1.00 86.44 157 LEU A CA 1
ATOM 1233 C C . LEU A 1 157 ? -18.488 24.842 11.744 1.00 86.44 157 LEU A C 1
ATOM 1235 O O . LEU A 1 157 ? -17.590 24.843 12.584 1.00 86.44 157 LEU A O 1
ATOM 1239 N N . LEU A 1 158 ? -19.357 25.855 11.641 1.00 86.31 158 LEU A N 1
ATOM 1240 C CA . LEU A 1 158 ? -19.380 27.004 12.556 1.00 86.31 158 LEU A CA 1
ATOM 1241 C C . LEU A 1 158 ? -20.004 26.681 13.924 1.00 86.31 158 LEU A C 1
ATOM 1243 O O . LEU A 1 158 ? -19.852 27.463 14.863 1.00 86.31 158 LEU A O 1
ATOM 1247 N N . SER A 1 159 ? -20.726 25.562 14.056 1.00 81.25 159 SER A N 1
ATOM 1248 C CA . SER A 1 159 ? -21.259 25.123 15.352 1.00 81.25 159 SER A CA 1
ATOM 1249 C C . SER A 1 159 ? -20.124 24.798 16.335 1.00 81.25 159 SER A C 1
ATOM 1251 O O . SER A 1 159 ? -19.077 24.269 15.957 1.00 81.25 159 SER A O 1
ATOM 1253 N N . GLN A 1 160 ? -20.347 25.104 17.617 1.00 72.06 160 GLN A N 1
ATOM 1254 C CA . GLN A 1 160 ? -19.380 24.849 18.693 1.00 72.06 160 GLN A CA 1
ATOM 1255 C C . GLN A 1 160 ? -19.118 23.360 18.932 1.00 72.06 160 GLN A C 1
ATOM 1257 O O . GLN A 1 160 ? -18.052 23.007 19.423 1.00 72.06 160 GLN A O 1
ATOM 1262 N N . VAL A 1 161 ? -20.087 22.500 18.616 1.00 75.69 161 VAL A N 1
ATOM 1263 C CA . VAL A 1 161 ? -19.957 21.047 18.741 1.00 75.69 161 VAL A CA 1
ATOM 1264 C C . VAL A 1 161 ? -20.098 20.438 17.355 1.00 75.69 161 VAL A C 1
ATOM 1266 O O . VAL A 1 161 ? -21.083 20.698 16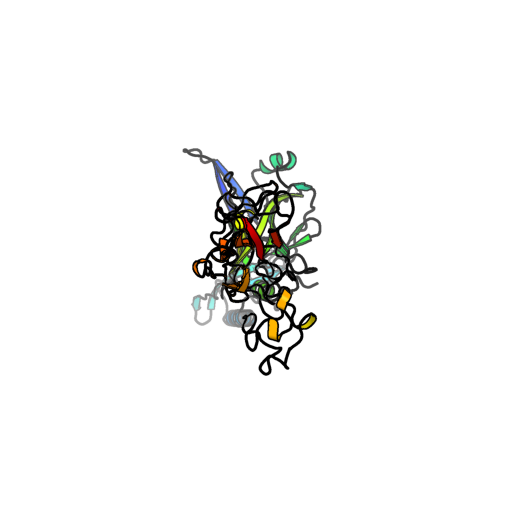.661 1.00 75.69 161 VAL A O 1
ATOM 1269 N N . GLN A 1 162 ? -19.099 19.643 16.978 1.00 80.62 162 GLN A N 1
ATOM 1270 C CA . GLN A 1 162 ? -19.039 18.877 15.737 1.00 80.62 162 GLN A CA 1
ATOM 1271 C C . GLN A 1 162 ? -18.676 17.439 16.068 1.00 80.62 162 GLN A C 1
ATOM 1273 O O . GLN A 1 162 ? -17.875 17.195 16.973 1.00 80.62 162 GLN A O 1
ATOM 1278 N N . GLU A 1 163 ? -19.220 16.510 15.296 1.00 84.38 163 GLU A N 1
ATOM 1279 C CA . GLU A 1 163 ? -18.794 15.119 15.304 1.00 84.38 163 GLU A CA 1
ATOM 1280 C C . GLU A 1 163 ? -18.346 14.754 13.887 1.00 84.38 163 GLU A C 1
ATOM 1282 O O . GLU A 1 163 ? -19.099 14.865 12.911 1.00 84.38 163 GLU A O 1
ATOM 1287 N N . ILE A 1 164 ? -17.079 14.359 13.788 1.00 88.06 164 ILE A N 1
ATOM 1288 C CA . ILE A 1 164 ? -16.423 13.977 12.544 1.00 88.06 164 ILE A CA 1
ATOM 1289 C C . ILE A 1 164 ? -15.860 12.575 12.736 1.00 88.06 164 ILE A C 1
ATOM 1291 O O . ILE A 1 164 ? -15.185 12.304 13.724 1.00 88.06 164 ILE A O 1
ATOM 1295 N N . ILE A 1 165 ? -16.147 11.692 11.786 1.00 90.88 165 ILE A N 1
ATOM 1296 C CA . ILE A 1 165 ? -15.686 10.307 11.791 1.00 90.88 165 ILE A CA 1
ATOM 1297 C C . ILE A 1 165 ? -14.608 10.156 10.709 1.00 90.88 165 ILE A C 1
ATOM 1299 O O . ILE A 1 165 ? -14.912 10.386 9.532 1.00 90.88 165 ILE A O 1
ATOM 1303 N N . PRO A 1 166 ? -13.365 9.783 11.064 1.00 92.62 166 PRO A N 1
ATOM 1304 C CA . PRO A 1 166 ? -12.344 9.436 10.086 1.00 92.62 166 PRO A CA 1
ATOM 1305 C C . PRO A 1 166 ? -12.669 8.088 9.440 1.00 92.62 166 PRO A C 1
ATOM 1307 O O . PRO A 1 166 ? -12.955 7.101 10.121 1.00 92.62 166 PRO A O 1
ATOM 1310 N N . LEU A 1 167 ? -12.625 8.042 8.114 1.00 95.19 167 LEU A N 1
ATOM 1311 C CA . LEU A 1 167 ? -12.916 6.863 7.308 1.00 95.19 167 LEU A CA 1
ATOM 1312 C C . LEU A 1 167 ? -11.721 6.566 6.407 1.00 95.19 167 LEU A C 1
ATOM 1314 O O . LEU A 1 167 ? -11.233 7.446 5.702 1.00 95.19 167 LEU A O 1
ATOM 1318 N N . ILE A 1 168 ? -11.288 5.312 6.386 1.00 96.25 168 ILE A N 1
ATOM 1319 C CA . ILE A 1 168 ? -10.217 4.831 5.520 1.00 96.25 168 ILE A CA 1
ATOM 1320 C C . ILE A 1 168 ? -10.748 3.692 4.660 1.00 96.25 168 ILE A C 1
ATOM 1322 O O . ILE A 1 168 ? -11.430 2.782 5.143 1.00 96.25 168 ILE A O 1
ATOM 1326 N N . LYS A 1 169 ? -10.405 3.743 3.375 1.00 96.75 169 LYS A N 1
ATOM 1327 C CA . LYS A 1 169 ? -10.566 2.637 2.435 1.00 96.75 169 LYS A CA 1
ATOM 1328 C C . LYS A 1 169 ? -9.185 2.209 1.949 1.00 96.75 169 LYS A C 1
ATOM 1330 O O . LYS A 1 169 ? -8.463 3.042 1.413 1.00 96.75 169 LYS A O 1
ATOM 1335 N N . ILE A 1 170 ? -8.856 0.928 2.089 1.00 96.75 170 ILE A N 1
ATOM 1336 C CA . ILE A 1 170 ? -7.660 0.320 1.495 1.00 96.75 170 ILE A CA 1
ATOM 1337 C C . ILE A 1 170 ? -8.112 -0.648 0.402 1.00 96.75 170 ILE A C 1
ATOM 1339 O O . ILE A 1 170 ? -8.998 -1.476 0.619 1.00 96.75 170 ILE A O 1
ATOM 1343 N N . GLN A 1 171 ? -7.522 -0.531 -0.780 1.00 95.94 171 GLN A N 1
ATOM 1344 C CA . GLN A 1 171 ? -7.772 -1.386 -1.930 1.00 95.94 171 GLN A CA 1
ATOM 1345 C C . GLN A 1 171 ? -6.461 -2.070 -2.338 1.00 95.94 171 GLN A C 1
ATOM 1347 O O . GLN A 1 171 ? -5.608 -1.428 -2.958 1.00 95.94 171 GLN A O 1
ATOM 1352 N N . PRO A 1 172 ? -6.289 -3.362 -2.003 1.00 92.62 172 PRO A N 1
ATOM 1353 C CA . PRO A 1 172 ? -5.148 -4.146 -2.465 1.00 92.62 172 PRO A CA 1
ATOM 1354 C C . PRO A 1 172 ? -5.101 -4.262 -3.992 1.00 92.62 172 PRO A C 1
ATOM 1356 O O . PRO A 1 172 ? -6.136 -4.162 -4.659 1.00 92.62 172 PRO A O 1
ATOM 1359 N N . LEU A 1 173 ? -3.896 -4.473 -4.533 1.00 90.12 173 LEU A N 1
ATOM 1360 C CA . LEU A 1 173 ? -3.659 -4.587 -5.978 1.00 90.12 173 LEU A CA 1
ATOM 1361 C C . LEU A 1 173 ? -4.131 -5.920 -6.568 1.00 90.12 173 LEU A C 1
ATOM 1363 O O . LEU A 1 173 ? -4.347 -6.009 -7.777 1.00 90.12 173 LEU A O 1
ATOM 1367 N N . GLU A 1 174 ? -4.279 -6.950 -5.735 1.00 86.19 174 GLU A N 1
ATOM 1368 C CA . GLU A 1 174 ? -4.740 -8.260 -6.176 1.00 86.19 174 GLU A CA 1
ATOM 1369 C C . GLU A 1 174 ? -6.152 -8.165 -6.795 1.00 86.19 174 GLU A C 1
ATOM 1371 O O . GLU A 1 174 ? -7.099 -7.714 -6.135 1.00 86.19 174 GLU A O 1
ATOM 1376 N N . PRO A 1 175 ? -6.332 -8.581 -8.063 1.00 84.12 175 PRO A N 1
ATOM 1377 C CA . PRO A 1 175 ? -7.621 -8.490 -8.734 1.00 84.12 175 PRO A CA 1
ATOM 1378 C C . PRO A 1 175 ? -8.712 -9.285 -8.012 1.00 84.12 175 PRO A C 1
ATOM 1380 O O . PRO A 1 175 ? -8.590 -10.486 -7.799 1.00 84.12 175 PRO A O 1
ATOM 1383 N N . GLY A 1 176 ? -9.825 -8.621 -7.696 1.00 86.56 176 GLY A N 1
ATOM 1384 C CA . GLY A 1 176 ? -10.971 -9.251 -7.033 1.00 86.56 176 GLY A CA 1
ATOM 1385 C C . GLY A 1 176 ? -10.858 -9.345 -5.510 1.00 86.56 176 GLY A C 1
ATOM 1386 O O . GLY A 1 176 ? -11.826 -9.768 -4.877 1.00 86.56 176 GLY A O 1
ATOM 1387 N N . TYR A 1 177 ? -9.746 -8.902 -4.913 1.00 90.62 177 TYR A N 1
ATOM 1388 C CA . TYR A 1 177 ? -9.615 -8.841 -3.462 1.00 90.62 177 TYR A CA 1
ATOM 1389 C C . TYR A 1 177 ? -10.567 -7.779 -2.868 1.00 90.62 177 TYR A C 1
ATOM 1391 O O . TYR A 1 177 ? -10.646 -6.654 -3.387 1.00 90.62 177 TYR A O 1
ATOM 1399 N N . PRO A 1 178 ? -11.320 -8.100 -1.798 1.00 94.31 178 PRO A N 1
ATOM 1400 C CA . PRO A 1 178 ? -12.297 -7.183 -1.220 1.00 94.31 178 PRO A CA 1
ATOM 1401 C C . PRO A 1 178 ? -11.648 -5.923 -0.635 1.00 94.31 178 PRO A C 1
ATOM 1403 O O . PRO A 1 178 ? -10.615 -5.973 0.031 1.00 94.31 178 PRO A O 1
ATOM 1406 N N . ALA A 1 179 ? -12.300 -4.777 -0.839 1.00 94.75 179 ALA A N 1
ATOM 1407 C CA . ALA A 1 179 ? -11.875 -3.522 -0.233 1.00 94.75 179 ALA A CA 1
ATOM 1408 C C . ALA A 1 179 ? -11.981 -3.581 1.299 1.00 94.75 179 ALA A C 1
ATOM 1410 O O . ALA A 1 179 ? -12.948 -4.097 1.864 1.00 94.75 179 ALA A O 1
ATOM 1411 N N . ILE A 1 180 ? -10.996 -2.995 1.967 1.00 96.19 180 ILE A N 1
ATOM 1412 C CA . ILE A 1 180 ? -10.899 -2.940 3.421 1.00 96.19 180 ILE A CA 1
ATOM 1413 C C . ILE A 1 180 ? -11.400 -1.574 3.887 1.00 96.19 180 ILE A C 1
ATOM 1415 O O . ILE A 1 180 ? -10.914 -0.539 3.432 1.00 96.19 180 ILE A O 1
ATOM 1419 N N . TYR A 1 181 ? -12.359 -1.571 4.812 1.00 96.25 181 TYR A N 1
ATOM 1420 C CA . TYR A 1 181 ? -12.991 -0.358 5.330 1.00 96.25 181 TYR A CA 1
ATOM 1421 C C . TYR A 1 181 ? -12.769 -0.248 6.834 1.00 96.25 181 TYR A C 1
ATOM 1423 O O . TYR A 1 181 ? -13.276 -1.064 7.608 1.00 96.25 181 TYR A O 1
ATOM 1431 N N . VAL A 1 182 ? -12.025 0.774 7.252 1.00 94.75 182 VAL A N 1
ATOM 1432 C CA . VAL A 1 182 ? -11.652 0.981 8.655 1.00 94.75 182 VAL A CA 1
ATOM 1433 C C . VAL A 1 182 ? -11.889 2.420 9.104 1.00 94.75 182 VAL A C 1
ATOM 1435 O O . VAL A 1 182 ? -11.887 3.351 8.305 1.00 94.75 182 VAL A O 1
ATOM 1438 N N . SER A 1 183 ? -12.148 2.591 10.393 1.00 92.56 183 SER A N 1
ATOM 1439 C CA . SER A 1 183 ? -12.453 3.862 11.053 1.00 92.56 183 SER A CA 1
ATOM 1440 C C . SER A 1 183 ? -12.004 3.794 12.518 1.00 92.56 183 SER A C 1
ATOM 1442 O O . SER A 1 183 ? -11.539 2.744 12.973 1.00 92.56 183 SER A O 1
ATOM 1444 N N . ASP A 1 184 ? -12.121 4.896 13.256 1.00 88.12 184 ASP A N 1
ATOM 1445 C CA . ASP A 1 184 ? -11.865 4.959 14.702 1.00 88.12 184 ASP A CA 1
ATOM 1446 C C . ASP A 1 184 ? -12.917 4.178 15.505 1.00 88.12 184 ASP A C 1
ATOM 1448 O O . ASP A 1 184 ? -12.671 3.702 16.614 1.00 88.12 184 ASP A O 1
ATOM 1452 N N . ARG A 1 185 ? -14.107 4.003 14.922 1.00 83.25 185 ARG A N 1
ATOM 1453 C CA . ARG A 1 185 ? -15.235 3.297 15.526 1.00 83.25 185 ARG A CA 1
ATOM 1454 C C . ARG A 1 185 ? -15.949 2.408 14.523 1.00 83.25 185 ARG A C 1
ATOM 1456 O O . ARG A 1 185 ? -15.951 2.651 13.319 1.00 83.25 185 ARG A O 1
ATOM 1463 N N . ARG A 1 186 ? -16.661 1.409 15.044 1.00 86.12 186 ARG A N 1
ATOM 1464 C CA . ARG A 1 186 ? -17.521 0.553 14.227 1.00 86.12 186 ARG A CA 1
ATOM 1465 C C . ARG A 1 186 ? -18.782 1.331 13.872 1.00 86.12 186 ARG A C 1
ATOM 1467 O O . ARG A 1 186 ? -19.590 1.614 14.756 1.00 86.12 186 ARG A O 1
ATOM 1474 N N . CYS A 1 187 ? -18.962 1.672 12.604 1.00 89.56 187 CYS A N 1
ATOM 1475 C CA . CYS A 1 187 ? -20.131 2.412 12.127 1.00 89.56 187 CYS A CA 1
ATOM 1476 C C . CYS A 1 187 ? -20.502 2.018 10.697 1.00 89.56 187 CYS A C 1
ATOM 1478 O O . CYS A 1 187 ? -19.695 1.455 9.961 1.00 89.56 187 CYS A O 1
ATOM 1480 N N . THR A 1 188 ? -21.746 2.294 10.308 1.00 93.62 188 THR A N 1
ATOM 1481 C CA . THR A 1 188 ? -22.199 2.166 8.918 1.00 93.62 188 THR A CA 1
ATOM 1482 C C . THR A 1 188 ? -22.416 3.554 8.333 1.00 93.62 188 THR A C 1
ATOM 1484 O O . THR A 1 188 ? -23.129 4.357 8.924 1.00 93.62 188 THR A O 1
ATOM 1487 N N . VAL A 1 189 ? -21.828 3.848 7.175 1.00 94.81 189 VAL A N 1
ATOM 1488 C CA . VAL A 1 189 ? -22.005 5.126 6.469 1.00 94.81 189 VAL A CA 1
ATOM 1489 C C . VAL A 1 189 ? -22.456 4.831 5.048 1.00 94.81 189 VAL A C 1
ATOM 1491 O O . VAL A 1 189 ? -21.767 4.134 4.310 1.00 94.81 189 VAL A O 1
ATOM 1494 N N . GLY A 1 190 ? -23.636 5.321 4.660 1.00 93.62 190 GLY A N 1
ATOM 1495 C CA . GLY A 1 190 ? -24.163 5.097 3.307 1.00 93.62 190 GLY A CA 1
ATOM 1496 C C . GLY A 1 190 ? -24.332 3.615 2.939 1.00 93.62 190 GLY A C 1
ATOM 1497 O O . GLY A 1 190 ? -24.194 3.257 1.776 1.00 93.62 190 GLY A O 1
ATOM 1498 N N . GLY A 1 191 ? -24.580 2.750 3.929 1.00 92.50 191 GLY A N 1
ATOM 1499 C CA . GLY A 1 191 ? -24.679 1.296 3.752 1.00 92.50 191 GLY A CA 1
ATOM 1500 C C . GLY A 1 191 ? -23.347 0.540 3.817 1.00 92.50 191 GLY A C 1
ATOM 1501 O O . GLY A 1 191 ? -23.364 -0.685 3.882 1.00 92.50 191 GLY A O 1
ATOM 1502 N N . GLN A 1 192 ? -22.207 1.234 3.865 1.00 94.31 192 GLN A N 1
ATOM 1503 C CA . GLN A 1 192 ? -20.893 0.613 4.020 1.00 94.31 192 GLN A CA 1
ATOM 1504 C C . GLN A 1 192 ? -20.525 0.480 5.499 1.00 94.31 192 GLN A C 1
ATOM 1506 O O . GLN A 1 192 ? -20.513 1.473 6.226 1.00 94.31 192 GLN A O 1
ATOM 1511 N N . LEU A 1 193 ? -20.186 -0.734 5.937 1.00 92.31 193 LEU A N 1
ATOM 1512 C CA . LEU A 1 193 ? -19.660 -0.992 7.276 1.00 92.31 193 LEU A CA 1
ATOM 1513 C C . LEU A 1 193 ? -18.164 -0.658 7.330 1.00 92.31 193 LEU A C 1
ATOM 1515 O O . LEU A 1 193 ? -17.398 -1.122 6.485 1.00 92.31 193 LEU A O 1
ATOM 1519 N N . TYR A 1 194 ? -17.768 0.102 8.347 1.00 93.00 194 TYR A N 1
ATOM 1520 C CA . TYR A 1 194 ? -16.382 0.403 8.692 1.00 93.00 194 TYR A CA 1
ATOM 1521 C C . TYR A 1 194 ? -16.027 -0.265 10.021 1.00 93.00 194 TYR A C 1
ATOM 1523 O O . TYR A 1 194 ? -16.776 -0.157 10.997 1.00 93.00 194 TYR A O 1
ATOM 1531 N N . GLN A 1 195 ? -14.884 -0.952 10.059 1.00 90.25 195 GLN A N 1
ATOM 1532 C CA . GLN A 1 195 ? -14.387 -1.631 11.257 1.00 90.25 195 GLN A CA 1
ATOM 1533 C C . GLN A 1 195 ? -13.572 -0.684 12.145 1.00 90.25 195 GLN A C 1
ATOM 1535 O O . GLN A 1 195 ? -12.817 0.146 11.644 1.00 90.25 195 GLN A O 1
ATOM 1540 N N . ALA A 1 196 ? -13.686 -0.836 13.467 1.00 87.38 196 ALA A N 1
ATOM 1541 C CA . ALA A 1 196 ? -12.942 -0.037 14.444 1.00 87.38 196 ALA A CA 1
ATOM 1542 C C . ALA A 1 196 ? -11.470 -0.477 14.503 1.00 87.38 196 ALA A C 1
ATOM 1544 O O . ALA A 1 196 ? -11.116 -1.366 15.279 1.00 87.38 196 ALA A O 1
ATOM 1545 N N . ARG A 1 197 ? -10.618 0.103 13.655 1.00 89.69 197 ARG A N 1
ATOM 1546 C CA . ARG A 1 197 ? -9.182 -0.217 13.609 1.00 89.69 197 ARG A CA 1
ATOM 1547 C C . ARG A 1 197 ? -8.284 0.992 13.634 1.00 89.69 197 ARG A C 1
ATOM 1549 O O . ARG A 1 197 ? -7.154 0.833 14.065 1.00 89.69 197 ARG A O 1
ATOM 1556 N N . LEU A 1 198 ? -8.733 2.151 13.174 1.00 90.94 198 LEU A N 1
ATOM 1557 C CA . LEU A 1 198 ? -7.901 3.343 13.167 1.00 90.94 198 LEU A CA 1
ATOM 1558 C C . LEU A 1 198 ? -7.688 3.811 14.608 1.00 90.94 198 LEU A C 1
ATOM 1560 O O . LEU A 1 198 ? -8.644 4.132 15.304 1.00 90.94 198 LEU A O 1
ATOM 1564 N N . VAL A 1 199 ? -6.439 3.807 15.054 1.00 87.62 199 VAL A N 1
ATOM 1565 C CA . VAL A 1 199 ? -6.040 4.296 16.378 1.00 87.62 199 VAL A CA 1
ATOM 1566 C C . VAL A 1 199 ? -5.585 5.740 16.265 1.00 87.62 199 VAL A C 1
ATOM 1568 O O . VAL A 1 199 ? -5.981 6.580 17.064 1.00 87.62 199 VAL A O 1
ATOM 1571 N N . GLU A 1 200 ? -4.782 6.024 15.247 1.00 86.12 200 GLU A N 1
ATOM 1572 C CA . GLU A 1 200 ? -4.171 7.327 15.039 1.00 86.12 200 GLU A CA 1
ATOM 1573 C C . GLU A 1 200 ? -3.961 7.559 13.544 1.00 86.12 200 GLU A C 1
ATOM 1575 O O . GLU A 1 200 ? -3.736 6.617 12.778 1.00 86.12 200 GLU A O 1
ATOM 1580 N N . PHE A 1 201 ? -4.044 8.816 13.129 1.00 87.94 201 PHE A N 1
ATOM 1581 C CA . PHE A 1 201 ? -3.621 9.268 11.813 1.00 87.94 201 PHE A CA 1
ATOM 1582 C C . PHE A 1 201 ? -2.794 10.539 11.993 1.00 87.94 201 PHE A C 1
ATOM 1584 O O . PHE A 1 201 ? -3.148 11.395 12.802 1.00 87.94 201 PHE A O 1
ATOM 1591 N N . ASP A 1 202 ? -1.707 10.652 11.241 1.00 80.69 202 ASP A N 1
ATOM 1592 C CA . ASP A 1 202 ? -0.791 11.787 11.298 1.00 80.69 202 ASP A CA 1
ATOM 1593 C C . ASP A 1 202 ? -0.175 12.054 9.916 1.00 80.69 202 ASP A C 1
ATOM 1595 O O . ASP A 1 202 ? -0.341 11.286 8.963 1.00 80.69 202 ASP A O 1
ATOM 1599 N N . GLY A 1 203 ? 0.540 13.166 9.797 1.00 65.88 203 GLY A N 1
ATOM 1600 C CA . GLY A 1 203 ? 1.500 13.389 8.728 1.00 65.88 203 GLY A CA 1
ATOM 1601 C C . GLY A 1 203 ? 0.917 13.896 7.419 1.00 65.88 203 GLY A C 1
ATOM 1602 O O . GLY A 1 203 ? 1.719 14.280 6.580 1.00 65.88 203 GLY A O 1
ATOM 1603 N N . ILE A 1 204 ? -0.418 13.980 7.266 1.00 72.62 204 ILE A N 1
ATOM 1604 C CA . ILE A 1 204 ? -1.084 14.495 6.052 1.00 72.62 204 ILE A CA 1
ATOM 1605 C C . ILE A 1 204 ? -0.719 15.973 5.864 1.00 72.62 204 ILE A C 1
ATOM 1607 O O . ILE A 1 204 ? -1.409 16.884 6.328 1.00 72.62 204 ILE A O 1
ATOM 1611 N N . SER A 1 205 ? 0.401 16.194 5.191 1.00 68.00 205 SER A N 1
ATOM 1612 C CA . SER A 1 205 ? 0.954 17.497 4.862 1.00 68.00 205 SER A CA 1
ATOM 1613 C C . SER A 1 205 ? 0.827 17.701 3.360 1.00 68.00 205 SER A C 1
ATOM 1615 O O . SER A 1 205 ? 1.101 16.790 2.590 1.00 68.00 205 SER A O 1
ATOM 1617 N N . GLN A 1 206 ? 0.336 18.877 2.967 1.00 61.25 206 GLN A N 1
ATOM 1618 C CA . GLN A 1 206 ? 0.169 19.261 1.568 1.00 61.25 206 GLN A CA 1
ATOM 1619 C C . GLN A 1 206 ? 1.074 20.451 1.285 1.00 61.25 206 GLN A C 1
ATOM 1621 O O . GLN A 1 206 ? 0.947 21.510 1.910 1.00 61.25 206 GLN A O 1
ATOM 1626 N N . SER A 1 207 ? 1.998 20.262 0.351 1.00 63.38 207 SER A N 1
ATOM 1627 C CA . SER A 1 207 ? 2.969 21.259 -0.090 1.00 63.38 207 SER A CA 1
ATOM 1628 C C . SER A 1 207 ? 2.598 21.748 -1.497 1.00 63.38 207 SER A C 1
ATOM 1630 O O . SER A 1 207 ? 2.074 21.002 -2.315 1.00 63.38 207 SER A O 1
ATOM 1632 N N . ILE A 1 208 ? 2.801 23.041 -1.785 1.00 62.12 208 ILE A N 1
ATOM 1633 C CA . ILE A 1 208 ? 2.629 23.593 -3.151 1.00 62.12 208 ILE A CA 1
ATOM 1634 C C . ILE A 1 208 ? 3.907 23.359 -3.982 1.00 62.12 208 ILE A C 1
ATOM 1636 O O . ILE A 1 208 ? 3.893 23.478 -5.209 1.00 62.12 208 ILE A O 1
ATOM 1640 N N . GLY A 1 209 ? 5.025 23.042 -3.318 1.00 55.50 209 GLY A N 1
ATOM 1641 C CA . GLY A 1 209 ? 6.211 22.526 -3.988 1.00 55.50 209 GLY A CA 1
ATOM 1642 C C . GLY A 1 209 ? 5.918 21.125 -4.508 1.00 55.50 209 GLY A C 1
ATOM 1643 O O . GLY A 1 209 ? 5.065 20.439 -3.968 1.00 55.50 209 GLY A O 1
ATOM 1644 N N . ASN A 1 210 ? 6.621 20.691 -5.550 1.00 55.88 210 ASN A N 1
ATOM 1645 C CA . ASN A 1 210 ? 6.507 19.358 -6.165 1.00 55.88 210 ASN A CA 1
ATOM 1646 C C . ASN A 1 210 ? 7.002 18.216 -5.232 1.00 55.88 210 ASN A C 1
ATOM 1648 O O . ASN A 1 210 ? 7.582 17.227 -5.682 1.00 55.88 210 ASN A O 1
ATOM 1652 N N . GLU A 1 211 ? 6.874 18.424 -3.925 1.00 62.50 211 GLU A N 1
ATOM 1653 C CA . GLU A 1 211 ? 7.202 17.525 -2.836 1.00 62.50 211 GLU A CA 1
ATOM 1654 C C . GLU A 1 211 ? 6.044 16.544 -2.676 1.00 62.50 211 GLU A C 1
ATOM 1656 O O . GLU A 1 211 ? 4.881 16.912 -2.805 1.00 62.50 211 GLU A O 1
ATOM 1661 N N . SER A 1 212 ? 6.385 15.285 -2.432 1.00 64.69 212 SER A N 1
ATOM 1662 C CA . SER A 1 212 ? 5.399 14.245 -2.167 1.00 64.69 212 SER A CA 1
ATOM 1663 C C . SER A 1 212 ? 4.667 14.529 -0.864 1.00 64.69 212 SER A C 1
ATOM 1665 O O . SER A 1 212 ? 5.315 14.784 0.153 1.00 64.69 212 SER A O 1
ATOM 1667 N N . ASP A 1 213 ? 3.349 14.359 -0.867 1.00 75.31 213 ASP A N 1
ATOM 1668 C CA . ASP A 1 213 ? 2.592 14.237 0.375 1.00 75.31 213 ASP A CA 1
ATOM 1669 C C . ASP A 1 213 ? 2.990 12.923 1.079 1.00 75.31 213 ASP A C 1
ATOM 1671 O O . ASP A 1 213 ? 3.128 11.879 0.430 1.00 75.31 213 ASP A O 1
ATOM 1675 N N . GLU A 1 214 ? 3.143 12.954 2.404 1.00 82.44 214 GLU A N 1
ATOM 1676 C CA . GLU A 1 214 ? 3.275 11.762 3.256 1.00 82.44 214 GLU A CA 1
ATOM 1677 C C . GLU A 1 214 ? 2.023 11.640 4.137 1.00 82.44 214 GLU A C 1
ATOM 1679 O O . GLU A 1 214 ? 1.398 12.636 4.491 1.00 82.44 214 GLU A O 1
ATOM 1684 N N . ALA A 1 215 ? 1.617 10.421 4.478 1.00 88.25 215 ALA A N 1
ATOM 1685 C CA . ALA A 1 215 ? 0.553 10.150 5.433 1.00 88.25 215 ALA A CA 1
ATOM 1686 C C . ALA A 1 215 ? 0.894 8.908 6.259 1.00 88.25 215 ALA A C 1
ATOM 1688 O O . ALA A 1 215 ? 1.368 7.898 5.729 1.00 88.25 215 ALA A O 1
ATOM 1689 N N . GLN A 1 216 ? 0.620 8.961 7.560 1.00 91.12 216 GLN A N 1
ATOM 1690 C CA . GLN A 1 216 ? 0.831 7.843 8.471 1.00 91.12 216 GLN A CA 1
ATOM 1691 C C . GLN A 1 216 ? -0.479 7.454 9.151 1.00 91.12 216 GLN A C 1
ATOM 1693 O O . GLN A 1 216 ? -1.230 8.298 9.638 1.00 91.12 216 GLN A O 1
ATOM 1698 N N . PHE A 1 217 ? -0.753 6.153 9.186 1.00 92.69 217 PHE A N 1
ATOM 1699 C CA . PHE A 1 217 ? -1.941 5.591 9.820 1.00 92.69 217 PHE A CA 1
ATOM 1700 C C . PHE A 1 217 ? -1.538 4.454 10.753 1.00 92.69 217 PHE A C 1
ATOM 1702 O O . PHE A 1 217 ? -0.848 3.519 10.344 1.00 92.69 217 PHE A O 1
ATOM 1709 N N . THR A 1 218 ? -2.010 4.501 11.993 1.00 91.81 218 THR A N 1
ATOM 1710 C CA . THR A 1 218 ? -1.806 3.436 12.976 1.00 91.81 218 THR A CA 1
ATOM 1711 C C . THR A 1 218 ? -3.103 2.669 13.157 1.00 91.81 218 THR A C 1
ATOM 1713 O O . THR A 1 218 ? -4.130 3.229 13.545 1.00 91.81 218 THR A O 1
ATOM 1716 N N . PHE A 1 219 ? -3.052 1.364 12.902 1.00 91.62 219 PHE A N 1
ATOM 1717 C CA . PHE A 1 219 ? -4.169 0.451 13.077 1.00 91.62 219 PHE A CA 1
ATOM 1718 C C . PHE A 1 219 ? -3.982 -0.459 14.294 1.00 91.62 219 PHE A C 1
ATOM 1720 O O . PHE A 1 219 ? -2.884 -0.931 14.583 1.00 91.62 219 PHE A O 1
ATOM 1727 N N . GLY A 1 220 ? -5.074 -0.758 14.992 1.00 87.12 220 GLY A N 1
ATOM 1728 C CA . GLY A 1 220 ? -5.098 -1.697 16.107 1.00 87.12 220 GLY A CA 1
ATOM 1729 C C . GLY A 1 220 ? -4.983 -3.145 15.627 1.00 87.12 220 GLY A C 1
ATOM 1730 O O . GLY A 1 220 ? -5.823 -3.630 14.867 1.00 87.12 220 GLY A O 1
ATOM 1731 N N . ASN A 1 221 ? -3.970 -3.848 16.129 1.00 85.12 221 ASN A N 1
ATOM 1732 C CA . ASN A 1 221 ? -3.586 -5.214 15.766 1.00 85.12 221 ASN A CA 1
ATOM 1733 C C . ASN A 1 221 ? -3.399 -6.131 16.993 1.00 85.12 221 ASN A C 1
ATOM 1735 O O . ASN A 1 221 ? -2.712 -7.152 16.930 1.00 85.12 221 ASN A O 1
ATOM 1739 N N . ALA A 1 222 ? -3.999 -5.784 18.135 1.00 78.12 222 ALA A N 1
ATOM 1740 C CA . ALA A 1 222 ? -3.918 -6.592 19.356 1.00 78.12 222 ALA A CA 1
ATOM 1741 C C . ALA A 1 222 ? -4.462 -8.024 19.165 1.00 78.12 222 ALA A C 1
ATOM 1743 O O . ALA A 1 222 ? -4.012 -8.956 19.830 1.00 78.12 222 ALA A O 1
ATOM 1744 N N . ASP A 1 223 ? -5.396 -8.196 18.231 1.00 76.62 223 ASP A N 1
ATOM 1745 C CA . ASP A 1 223 ? -5.988 -9.474 17.844 1.00 76.62 223 ASP A CA 1
ATOM 1746 C C . ASP A 1 223 ? -5.269 -10.196 16.704 1.00 76.62 223 ASP A C 1
ATOM 1748 O O . ASP A 1 223 ? -5.655 -11.303 16.342 1.00 76.62 223 ASP A O 1
ATOM 1752 N N . ARG A 1 224 ? -4.199 -9.593 16.179 1.00 83.06 224 ARG A N 1
ATOM 1753 C CA . ARG A 1 224 ? -3.384 -10.101 15.071 1.00 83.06 224 ARG A CA 1
ATOM 1754 C C . ARG A 1 224 ? -4.087 -10.164 13.715 1.00 83.06 224 ARG A C 1
ATOM 1756 O O . ARG A 1 224 ? -3.491 -10.660 12.765 1.00 83.06 224 ARG A O 1
ATOM 1763 N N . VAL A 1 225 ? -5.281 -9.587 13.580 1.00 86.75 225 VAL A N 1
ATOM 1764 C CA . VAL A 1 225 ? -6.018 -9.576 12.307 1.00 86.75 225 VAL A CA 1
ATOM 1765 C C . VAL A 1 225 ? -5.272 -8.794 11.223 1.00 86.75 225 VAL A C 1
ATOM 1767 O O . VAL A 1 225 ? -5.211 -9.253 10.089 1.00 86.75 225 VAL A O 1
ATOM 1770 N N . MET A 1 226 ? -4.655 -7.651 11.549 1.00 86.19 226 MET A N 1
ATOM 1771 C CA . MET A 1 226 ? -3.880 -6.876 10.564 1.00 86.19 226 MET A CA 1
ATOM 1772 C C . MET A 1 226 ? -2.572 -7.584 10.180 1.00 86.19 226 MET A C 1
ATOM 1774 O O . MET A 1 226 ? -2.138 -7.492 9.036 1.00 86.19 226 MET A O 1
ATOM 1778 N N . ARG A 1 227 ? -1.962 -8.332 11.113 1.00 85.69 227 ARG A N 1
ATOM 1779 C CA . ARG A 1 227 ? -0.824 -9.217 10.805 1.00 85.69 227 ARG A CA 1
ATOM 1780 C C . ARG A 1 227 ? -1.246 -10.307 9.822 1.00 85.69 227 ARG A C 1
ATOM 1782 O O . ARG A 1 227 ? -0.539 -10.562 8.856 1.00 85.69 227 ARG A O 1
ATOM 1789 N N . ASP A 1 228 ? -2.371 -10.962 10.088 1.00 86.88 228 ASP A N 1
ATOM 1790 C CA . ASP A 1 228 ? -2.861 -12.052 9.247 1.00 86.88 228 ASP A CA 1
ATOM 1791 C C . ASP A 1 228 ? -3.282 -11.531 7.865 1.00 86.88 228 ASP A C 1
ATOM 1793 O O . ASP A 1 228 ? -2.978 -12.175 6.868 1.00 86.88 228 ASP A O 1
ATOM 1797 N N . LEU A 1 229 ? -3.844 -10.318 7.791 1.00 89.38 229 LEU A N 1
ATOM 1798 C CA . LEU A 1 229 ? -4.109 -9.610 6.535 1.00 89.38 229 LEU A CA 1
ATOM 1799 C C . LEU A 1 229 ? -2.830 -9.400 5.716 1.00 89.38 229 LEU A C 1
ATOM 1801 O O . LEU A 1 229 ? -2.820 -9.691 4.526 1.00 89.38 229 LEU A O 1
ATOM 1805 N N . ALA A 1 230 ? -1.756 -8.913 6.341 1.00 86.38 230 ALA A N 1
ATOM 1806 C CA . ALA A 1 230 ? -0.487 -8.667 5.654 1.00 86.38 230 ALA A CA 1
ATOM 1807 C C . ALA A 1 230 ? 0.209 -9.956 5.171 1.00 86.38 230 ALA A C 1
ATOM 1809 O O . ALA A 1 230 ? 1.063 -9.898 4.292 1.00 86.38 230 ALA A O 1
ATOM 1810 N N . ASN A 1 231 ? -0.145 -11.115 5.740 1.00 86.50 231 ASN A N 1
ATOM 1811 C CA . ASN A 1 231 ? 0.298 -12.422 5.247 1.00 86.50 231 ASN A CA 1
ATOM 1812 C C . ASN A 1 231 ? -0.598 -12.976 4.127 1.00 86.50 231 ASN A C 1
ATOM 1814 O O . ASN A 1 231 ? -0.158 -13.852 3.386 1.00 86.50 231 ASN A O 1
ATOM 1818 N N . ASP A 1 232 ? -1.848 -12.518 4.044 1.00 89.81 232 ASP A N 1
ATOM 1819 C CA . ASP A 1 232 ? -2.843 -12.968 3.067 1.00 89.81 232 ASP A CA 1
ATOM 1820 C C . ASP A 1 232 ? -2.723 -12.217 1.738 1.00 89.81 232 ASP A C 1
ATOM 1822 O O . ASP A 1 232 ? -2.762 -12.843 0.683 1.00 89.81 232 ASP A O 1
ATOM 1826 N N . VAL A 1 233 ? -2.520 -10.896 1.781 1.00 88.12 233 VAL A N 1
ATOM 1827 C CA . VAL A 1 233 ? -2.395 -10.053 0.586 1.00 88.12 233 VAL A CA 1
ATOM 1828 C C . VAL A 1 233 ? -1.238 -9.069 0.707 1.00 88.12 233 VAL A C 1
ATOM 1830 O O . VAL A 1 233 ? -0.989 -8.501 1.774 1.00 88.12 233 VAL A O 1
ATOM 1833 N N . ASP A 1 234 ? -0.550 -8.825 -0.410 1.00 86.81 234 ASP A N 1
ATOM 1834 C CA . ASP A 1 234 ? 0.477 -7.791 -0.467 1.00 86.81 234 ASP A CA 1
ATOM 1835 C C . ASP A 1 234 ? -0.166 -6.397 -0.408 1.00 86.81 234 ASP A C 1
ATOM 1837 O O . ASP A 1 234 ? -0.941 -5.989 -1.280 1.00 86.81 234 ASP A O 1
ATOM 1841 N N . LEU A 1 235 ? 0.155 -5.671 0.662 1.00 88.00 235 LEU A N 1
ATOM 1842 C CA . LEU A 1 235 ? -0.290 -4.299 0.881 1.00 88.00 235 LEU A CA 1
ATOM 1843 C C . LEU A 1 235 ? 0.645 -3.275 0.234 1.00 88.00 235 LEU A C 1
ATOM 1845 O O . LEU A 1 235 ? 0.298 -2.096 0.193 1.00 88.00 235 LEU A O 1
ATOM 1849 N N . PHE A 1 236 ? 1.815 -3.683 -0.266 1.00 86.06 236 PHE A N 1
ATOM 1850 C CA . PHE A 1 236 ? 2.709 -2.778 -0.972 1.00 86.06 236 PHE A CA 1
ATOM 1851 C C . PHE A 1 236 ? 2.001 -2.187 -2.193 1.00 86.06 236 PHE A C 1
ATOM 1853 O O . PHE A 1 236 ? 1.408 -2.901 -3.002 1.00 86.06 236 PHE A O 1
ATOM 1860 N N . ARG A 1 237 ? 2.034 -0.855 -2.306 1.00 86.06 237 ARG A N 1
ATOM 1861 C CA . ARG A 1 237 ? 1.343 -0.071 -3.341 1.00 86.06 237 ARG A CA 1
ATOM 1862 C C . ARG A 1 237 ? -0.180 -0.213 -3.375 1.00 86.06 237 ARG A C 1
ATOM 1864 O O . ARG A 1 237 ? -0.807 0.341 -4.282 1.00 86.06 237 ARG A O 1
ATOM 1871 N N . ALA A 1 238 ? -0.795 -0.862 -2.388 1.00 90.25 238 ALA A N 1
ATOM 1872 C CA . ALA A 1 238 ? -2.243 -0.833 -2.238 1.00 90.25 238 ALA A CA 1
ATOM 1873 C C . ALA A 1 238 ? -2.722 0.623 -2.147 1.00 90.25 238 ALA A C 1
ATOM 1875 O O . ALA A 1 238 ? -2.093 1.467 -1.504 1.00 90.25 238 ALA A O 1
ATOM 1876 N N . GLU A 1 239 ? -3.829 0.921 -2.817 1.00 94.50 239 GLU A N 1
ATOM 1877 C CA . GLU A 1 239 ? -4.426 2.250 -2.782 1.00 94.50 239 GLU A CA 1
ATOM 1878 C C . GLU A 1 239 ? -5.042 2.475 -1.400 1.00 94.50 239 GLU A C 1
ATOM 1880 O O . GLU A 1 239 ? -5.808 1.645 -0.912 1.00 94.50 239 GLU A O 1
ATOM 1885 N N . ILE A 1 240 ? -4.740 3.610 -0.780 1.00 94.62 240 ILE A N 1
ATOM 1886 C CA . ILE A 1 240 ? -5.320 4.023 0.494 1.00 94.62 240 ILE A CA 1
ATOM 1887 C C . ILE A 1 240 ? -5.946 5.408 0.337 1.00 94.62 240 ILE A C 1
ATOM 1889 O O . ILE A 1 240 ? -5.326 6.350 -0.154 1.00 94.62 240 ILE A O 1
ATOM 1893 N N . ALA A 1 241 ? -7.213 5.521 0.726 1.00 94.38 241 ALA A N 1
ATOM 1894 C CA . ALA A 1 241 ? -7.981 6.756 0.670 1.00 94.38 241 ALA A CA 1
ATOM 1895 C C . ALA A 1 241 ? -8.472 7.130 2.068 1.00 94.38 241 ALA A C 1
ATOM 1897 O O . ALA A 1 241 ? -9.077 6.303 2.756 1.00 94.38 241 ALA A O 1
ATOM 1898 N N . PHE A 1 242 ? -8.236 8.381 2.452 1.00 93.81 242 PHE A N 1
ATOM 1899 C CA . PHE A 1 242 ? -8.651 8.965 3.718 1.00 93.81 242 PHE A CA 1
ATOM 1900 C C . PHE A 1 242 ? -9.752 10.004 3.499 1.00 93.81 242 PHE A C 1
ATOM 1902 O O . PHE A 1 242 ? -9.608 10.956 2.723 1.00 93.81 242 PHE A O 1
ATOM 1909 N N . SER A 1 243 ? -10.854 9.829 4.220 1.00 93.69 243 SER A N 1
ATOM 1910 C CA . SER A 1 243 ? -12.019 10.701 4.177 1.00 93.69 243 SER A CA 1
ATOM 1911 C C . SER A 1 243 ? -12.440 11.109 5.587 1.00 93.69 243 SER A C 1
ATOM 1913 O O . SER A 1 243 ? -12.297 10.353 6.544 1.00 93.69 243 SER A O 1
ATOM 1915 N N . LEU A 1 244 ? -13.054 12.282 5.704 1.00 92.00 244 LEU A N 1
ATOM 1916 C CA . LEU A 1 244 ? -13.701 12.756 6.923 1.00 92.00 244 LEU A CA 1
ATOM 1917 C C . LEU A 1 244 ? -15.209 12.827 6.697 1.00 92.00 244 LEU A C 1
ATOM 1919 O O . LEU A 1 244 ? -15.676 13.441 5.735 1.00 92.00 244 LEU A O 1
ATOM 1923 N N . PHE A 1 245 ? -15.987 12.204 7.576 1.00 93.56 245 PHE A N 1
ATOM 1924 C CA . PHE A 1 245 ? -17.444 12.205 7.501 1.00 93.56 245 PHE A CA 1
ATOM 1925 C C . PHE A 1 245 ? -18.051 13.048 8.615 1.00 93.56 245 PHE A C 1
ATOM 1927 O O . PHE A 1 245 ? -17.823 12.784 9.791 1.00 93.56 245 PHE A O 1
ATOM 1934 N N . HIS A 1 246 ? -18.851 14.046 8.249 1.00 93.00 246 HIS A N 1
ATOM 1935 C CA . HIS A 1 246 ? -19.532 14.909 9.206 1.00 93.00 246 HIS A CA 1
ATOM 1936 C C . HIS A 1 246 ? -20.940 14.377 9.511 1.00 93.00 246 HIS A C 1
ATOM 1938 O O . HIS A 1 246 ? -21.810 14.367 8.631 1.00 93.00 246 HIS A O 1
ATOM 1944 N N . THR A 1 247 ? -21.184 13.957 10.757 1.00 90.56 247 THR A N 1
ATOM 1945 C CA . THR A 1 247 ? -22.415 13.229 11.121 1.00 90.56 247 THR A CA 1
ATOM 1946 C C . THR A 1 247 ? -23.667 14.104 11.047 1.00 90.56 247 THR A C 1
ATOM 1948 O O . THR A 1 247 ? -24.721 13.620 10.640 1.00 90.56 247 THR A O 1
ATOM 1951 N N . GLY A 1 248 ? -23.557 15.402 11.354 1.00 88.81 248 GLY A N 1
ATOM 1952 C CA . GLY A 1 248 ? -24.695 16.329 11.352 1.00 88.81 248 GLY A CA 1
ATOM 1953 C C . GLY A 1 248 ? -25.245 16.659 9.960 1.00 88.81 248 GLY A C 1
ATOM 1954 O O . GLY A 1 248 ? -26.440 16.900 9.814 1.00 88.81 248 GLY A O 1
ATOM 1955 N N . THR A 1 249 ? -24.399 16.662 8.924 1.00 92.06 249 THR A N 1
ATOM 1956 C CA . THR A 1 249 ? -24.827 16.950 7.538 1.00 92.06 249 THR A CA 1
ATOM 1957 C C . THR A 1 249 ? -24.904 15.707 6.660 1.00 92.06 249 THR A C 1
ATOM 1959 O O . THR A 1 249 ? -25.513 15.763 5.592 1.00 92.06 249 THR A O 1
ATOM 1962 N N . GLY A 1 250 ? -24.287 14.595 7.067 1.00 93.94 250 GLY A N 1
ATOM 1963 C CA . GLY A 1 250 ? -24.159 13.398 6.237 1.00 93.94 250 GLY A CA 1
ATOM 1964 C C . GLY A 1 250 ? -23.242 13.603 5.028 1.00 93.94 250 GLY A C 1
ATOM 1965 O O . GLY A 1 250 ? -23.419 12.947 4.003 1.00 93.94 250 GLY A O 1
ATOM 1966 N N . ILE A 1 251 ? -22.302 14.548 5.106 1.00 94.94 251 ILE A N 1
ATOM 1967 C CA . ILE A 1 251 ? -21.373 14.865 4.015 1.00 94.94 251 ILE A CA 1
ATOM 1968 C C . ILE A 1 251 ? -20.033 14.181 4.289 1.00 94.94 251 ILE A C 1
ATOM 1970 O O . ILE A 1 251 ? -19.451 14.357 5.360 1.00 94.94 251 ILE A O 1
ATOM 1974 N N . LYS A 1 252 ? -19.534 13.432 3.302 1.00 94.75 252 LYS A N 1
ATOM 1975 C CA . LYS A 1 252 ? -18.192 12.841 3.293 1.00 94.75 252 LYS A CA 1
ATOM 1976 C C . LYS A 1 252 ? -17.249 13.705 2.458 1.00 94.75 252 LYS A C 1
ATOM 1978 O O . LYS A 1 252 ? -17.511 13.935 1.279 1.00 94.75 252 LYS A O 1
ATOM 1983 N N . LEU A 1 253 ? -16.154 14.156 3.054 1.00 92.50 253 LEU A N 1
ATOM 1984 C CA . LEU A 1 253 ? -15.062 14.846 2.378 1.00 92.50 253 LEU A CA 1
ATOM 1985 C C . LEU A 1 253 ? -13.920 13.856 2.141 1.00 92.50 253 LEU A C 1
ATOM 1987 O O . LEU A 1 253 ? -13.358 13.337 3.100 1.00 92.50 253 LEU A O 1
ATOM 1991 N N . ASP A 1 254 ? -13.575 13.606 0.885 1.00 91.88 254 ASP A N 1
ATOM 1992 C CA . ASP A 1 254 ? -12.369 12.865 0.521 1.00 91.88 254 ASP A CA 1
ATOM 1993 C C . ASP A 1 254 ? -11.183 13.823 0.611 1.00 91.88 254 ASP A C 1
ATOM 1995 O O . ASP A 1 254 ? -11.090 14.773 -0.166 1.00 91.88 254 ASP A O 1
ATOM 1999 N N . LEU A 1 255 ? -10.341 13.612 1.623 1.00 87.62 255 LEU A N 1
ATOM 2000 C CA . LEU A 1 255 ? -9.288 14.548 2.004 1.00 87.62 255 LEU A CA 1
ATOM 2001 C C . LEU A 1 255 ? -7.969 14.223 1.306 1.00 87.62 255 LEU A C 1
ATOM 2003 O O . LEU A 1 255 ? -7.277 15.127 0.845 1.00 87.62 255 LEU A O 1
ATOM 2007 N N . TRP A 1 256 ? -7.625 12.938 1.244 1.00 88.69 256 TRP A N 1
ATOM 2008 C CA . TRP A 1 256 ? -6.340 12.492 0.727 1.00 88.69 256 TRP A CA 1
ATOM 2009 C C . TRP A 1 256 ? -6.429 11.079 0.145 1.00 88.69 256 TRP A C 1
ATOM 2011 O O . TRP A 1 256 ? -7.237 10.255 0.584 1.00 88.69 256 TRP A O 1
ATOM 2021 N N . LYS A 1 257 ? -5.600 10.803 -0.861 1.00 90.12 257 LYS A N 1
ATOM 2022 C CA . LYS A 1 257 ? -5.492 9.501 -1.515 1.00 90.12 257 LYS A CA 1
ATOM 2023 C C . LYS A 1 257 ? -4.050 9.275 -1.959 1.00 90.12 257 LYS A C 1
ATOM 2025 O O . LYS A 1 257 ? -3.470 10.156 -2.584 1.00 90.12 257 LYS A O 1
ATOM 2030 N N . GLY A 1 258 ? -3.533 8.079 -1.718 1.00 90.69 258 GLY A N 1
ATOM 2031 C CA . GLY A 1 258 ? -2.198 7.682 -2.147 1.00 90.69 258 GLY A CA 1
ATOM 2032 C C . GLY A 1 258 ? -2.023 6.169 -2.163 1.00 90.69 258 GLY A C 1
ATOM 2033 O O . GLY A 1 258 ? -2.996 5.410 -2.201 1.00 90.69 258 GLY A O 1
ATOM 2034 N N . ASN A 1 259 ? -0.771 5.737 -2.123 1.00 91.94 259 ASN A N 1
ATOM 2035 C CA . ASN A 1 259 ? -0.368 4.342 -2.127 1.00 91.94 259 ASN A CA 1
ATOM 2036 C C . ASN A 1 259 ? 0.428 4.020 -0.864 1.00 91.94 259 ASN A C 1
ATOM 2038 O O . ASN A 1 259 ? 1.213 4.833 -0.375 1.00 91.94 259 ASN A O 1
ATOM 2042 N N . ILE A 1 260 ? 0.234 2.815 -0.334 1.00 90.69 260 ILE A N 1
ATOM 2043 C CA . ILE A 1 260 ? 1.034 2.316 0.784 1.00 90.69 260 ILE A CA 1
ATOM 2044 C C . ILE A 1 260 ? 2.479 2.125 0.309 1.00 90.69 260 ILE A C 1
ATOM 2046 O O . ILE A 1 260 ? 2.747 1.329 -0.591 1.00 90.69 260 ILE A O 1
ATOM 2050 N N . VAL A 1 261 ? 3.403 2.849 0.937 1.00 87.06 261 VAL A N 1
ATOM 2051 C CA . VAL A 1 261 ? 4.846 2.772 0.669 1.00 87.06 261 VAL A CA 1
ATOM 2052 C C . VAL A 1 261 ? 5.473 1.685 1.523 1.00 87.06 261 VAL A C 1
ATOM 2054 O O . VAL A 1 261 ? 6.273 0.885 1.048 1.00 87.06 261 VAL A O 1
ATOM 2057 N N . ASN A 1 262 ? 5.112 1.662 2.802 1.00 86.69 262 ASN A N 1
ATOM 2058 C CA . ASN A 1 262 ? 5.639 0.705 3.753 1.00 86.69 262 ASN A CA 1
ATOM 2059 C C . ASN A 1 262 ? 4.622 0.445 4.860 1.00 86.69 262 ASN A C 1
ATOM 2061 O O . ASN A 1 262 ? 3.736 1.256 5.135 1.00 86.69 262 ASN A O 1
ATOM 2065 N N . TRP A 1 263 ? 4.779 -0.680 5.532 1.00 88.50 263 TRP A N 1
ATOM 2066 C CA . TRP A 1 263 ? 4.046 -0.989 6.740 1.00 88.50 263 TRP A CA 1
ATOM 2067 C C . TRP A 1 263 ? 4.961 -1.716 7.717 1.00 88.50 263 TRP A C 1
ATOM 2069 O O . TRP A 1 263 ? 5.891 -2.425 7.340 1.00 88.50 263 TRP A O 1
ATOM 2079 N N . THR A 1 264 ? 4.707 -1.521 9.002 1.00 84.31 264 THR A N 1
ATOM 2080 C CA . THR A 1 264 ? 5.441 -2.182 10.073 1.00 84.31 264 THR A CA 1
ATOM 2081 C C . THR A 1 264 ? 4.450 -2.824 11.028 1.00 84.31 264 THR A C 1
ATOM 2083 O O . THR A 1 264 ? 3.488 -2.206 11.485 1.00 84.31 264 THR A O 1
ATOM 2086 N N . SER A 1 265 ? 4.688 -4.100 11.307 1.00 77.62 265 SER A N 1
ATOM 2087 C CA . SER A 1 265 ? 3.983 -4.864 12.327 1.00 77.62 265 SER A CA 1
ATOM 2088 C C . SER A 1 265 ? 5.043 -5.492 13.212 1.00 77.62 265 SER A C 1
ATOM 2090 O O . SER A 1 265 ? 5.680 -6.469 12.822 1.00 77.62 265 SER A O 1
ATOM 2092 N N . ASP A 1 266 ? 5.255 -4.926 14.391 1.00 72.56 266 ASP A N 1
ATOM 2093 C CA . ASP A 1 266 ? 6.093 -5.546 15.407 1.00 72.56 266 ASP A CA 1
ATOM 2094 C C . ASP A 1 266 ? 5.272 -6.558 16.232 1.00 72.56 266 ASP A C 1
ATOM 2096 O O . ASP A 1 266 ? 4.116 -6.880 15.929 1.00 72.56 266 ASP A O 1
ATOM 2100 N N . SER A 1 267 ? 5.865 -7.110 17.293 1.00 67.81 267 SER A N 1
ATOM 2101 C CA . SER A 1 267 ? 5.126 -7.941 18.251 1.00 67.81 267 SER A CA 1
ATOM 2102 C C . SER A 1 267 ? 4.115 -7.145 19.090 1.00 67.81 267 SER A C 1
ATOM 2104 O O . SER A 1 267 ? 3.413 -7.744 19.909 1.00 67.81 267 SER A O 1
ATOM 2106 N N . GLY A 1 268 ? 4.032 -5.826 18.922 1.00 73.44 268 GLY A N 1
ATOM 2107 C CA . GLY A 1 268 ? 3.136 -4.932 19.637 1.00 73.44 268 GLY A CA 1
ATOM 2108 C C . GLY A 1 268 ? 1.675 -5.026 19.181 1.00 73.44 268 GLY A C 1
ATOM 2109 O O . GLY A 1 268 ? 1.317 -5.875 18.357 1.00 73.44 268 GLY A O 1
ATOM 2110 N N . PRO A 1 269 ? 0.799 -4.197 19.776 1.00 78.56 269 PRO A N 1
ATOM 2111 C CA . PRO A 1 269 ? -0.626 -4.147 19.461 1.00 78.56 269 PRO A CA 1
ATOM 2112 C C . PRO A 1 269 ? -0.952 -3.226 18.276 1.00 78.56 269 PRO A C 1
ATOM 2114 O O . PRO A 1 269 ? -2.130 -3.020 17.994 1.00 78.56 269 PRO A O 1
ATOM 2117 N N . GLU A 1 270 ? 0.050 -2.664 17.604 1.00 85.75 270 GLU A N 1
ATOM 2118 C CA . GLU A 1 270 ? -0.106 -1.669 16.543 1.00 85.75 270 GLU A CA 1
ATOM 2119 C C . GLU A 1 270 ? 0.360 -2.221 15.192 1.00 85.75 270 GLU A C 1
ATOM 2121 O O . GLU A 1 270 ? 1.233 -3.083 15.106 1.00 85.75 270 GLU A O 1
ATOM 2126 N N . PHE A 1 271 ? -0.246 -1.717 14.125 1.00 87.19 271 PHE A N 1
ATOM 2127 C CA . PHE A 1 271 ? 0.154 -1.939 12.744 1.00 87.19 271 PHE A CA 1
ATOM 2128 C C . PHE A 1 271 ? 0.238 -0.572 12.079 1.00 87.19 271 PHE A C 1
ATOM 2130 O O . PHE A 1 271 ? -0.782 0.092 11.894 1.00 87.19 271 PHE A O 1
ATOM 2137 N N . ARG A 1 272 ? 1.452 -0.120 11.776 1.00 91.62 272 ARG A N 1
ATOM 2138 C CA . ARG A 1 272 ? 1.694 1.238 11.281 1.00 91.62 272 ARG A CA 1
ATOM 2139 C C . ARG A 1 272 ? 1.903 1.204 9.781 1.00 91.62 272 ARG A C 1
ATOM 2141 O O . ARG A 1 272 ? 2.727 0.433 9.296 1.00 91.62 272 ARG A O 1
ATOM 2148 N N . VAL A 1 273 ? 1.169 2.040 9.066 1.00 91.50 273 VAL A N 1
ATOM 2149 C CA . VAL A 1 273 ? 1.237 2.191 7.614 1.00 91.50 273 VAL A CA 1
ATOM 2150 C C . VAL A 1 273 ? 1.772 3.571 7.291 1.00 91.50 273 VAL A C 1
ATOM 2152 O O . VAL A 1 273 ? 1.236 4.569 7.768 1.00 91.50 273 VAL A O 1
ATOM 2155 N N . THR A 1 274 ? 2.790 3.609 6.440 1.00 90.38 274 THR A N 1
ATOM 2156 C CA . THR A 1 274 ? 3.271 4.823 5.789 1.00 90.38 274 THR A CA 1
ATOM 2157 C C . THR A 1 274 ? 2.809 4.791 4.344 1.00 90.38 274 THR A C 1
ATOM 2159 O O . THR A 1 274 ? 3.029 3.815 3.619 1.00 90.38 274 THR A O 1
ATOM 2162 N N . ALA A 1 275 ? 2.159 5.861 3.924 1.00 89.62 275 ALA A N 1
ATOM 2163 C CA . ALA A 1 275 ? 1.636 6.018 2.588 1.00 89.62 275 ALA A CA 1
ATOM 2164 C C . ALA A 1 275 ? 2.059 7.373 2.023 1.00 89.62 275 ALA A C 1
ATOM 2166 O O . ALA A 1 275 ? 2.312 8.316 2.768 1.00 89.62 275 ALA A O 1
ATOM 2167 N N . ALA A 1 276 ? 2.154 7.451 0.707 1.00 86.31 276 ALA A N 1
ATOM 2168 C CA . ALA A 1 276 ? 2.527 8.668 0.008 1.00 86.31 276 ALA A CA 1
ATOM 2169 C C . ALA A 1 276 ? 1.713 8.794 -1.278 1.00 86.31 276 ALA A C 1
ATOM 2171 O O . ALA A 1 276 ? 1.058 7.840 -1.711 1.00 86.31 276 ALA A O 1
ATOM 2172 N N . ASP A 1 277 ? 1.698 9.984 -1.862 1.00 76.00 277 ASP A N 1
ATOM 2173 C CA . ASP A 1 277 ? 1.074 10.190 -3.164 1.00 76.00 277 ASP A CA 1
ATOM 2174 C C . ASP A 1 277 ? 1.914 9.584 -4.312 1.00 76.00 277 ASP A C 1
ATOM 2176 O O . ASP A 1 277 ? 2.970 8.981 -4.114 1.00 76.00 277 ASP A O 1
ATOM 2180 N N . GLY A 1 278 ? 1.437 9.738 -5.550 1.00 64.94 278 GLY A N 1
ATOM 2181 C CA . GLY A 1 278 ? 2.168 9.274 -6.733 1.00 64.94 278 GLY A CA 1
ATOM 2182 C C . GLY A 1 278 ? 3.420 10.097 -7.077 1.00 64.94 278 GLY A C 1
ATOM 2183 O O . GLY A 1 278 ? 4.222 9.647 -7.892 1.00 64.94 278 GLY A O 1
ATOM 2184 N N . LEU A 1 279 ? 3.613 11.286 -6.486 1.00 63.25 279 LEU A N 1
ATOM 2185 C CA . LEU A 1 279 ? 4.809 12.115 -6.688 1.00 63.25 279 LEU A CA 1
ATOM 2186 C C . LEU A 1 279 ? 6.001 11.583 -5.881 1.00 63.25 279 LEU A C 1
ATOM 2188 O O . LEU A 1 279 ? 7.145 11.827 -6.269 1.00 63.25 279 LEU A O 1
ATOM 2192 N N . TYR A 1 280 ? 5.760 10.814 -4.812 1.00 53.34 280 TYR A N 1
ATOM 2193 C CA . TYR A 1 280 ? 6.794 10.069 -4.084 1.00 53.34 280 TYR A CA 1
ATOM 2194 C C . TYR A 1 280 ? 7.701 9.265 -5.015 1.00 53.34 280 TYR A C 1
ATOM 2196 O O . TYR A 1 280 ? 8.926 9.345 -4.921 1.00 53.34 280 TYR A O 1
ATOM 2204 N N . GLU A 1 281 ? 7.103 8.524 -5.952 1.00 56.22 281 GLU A N 1
ATOM 2205 C CA . GLU A 1 281 ? 7.845 7.654 -6.865 1.00 56.22 281 GLU A CA 1
ATOM 2206 C C . GLU A 1 281 ? 8.752 8.447 -7.817 1.00 56.22 281 GLU A C 1
ATOM 2208 O O . GLU A 1 281 ? 9.810 7.956 -8.199 1.00 56.22 281 GLU A O 1
ATOM 2213 N N . LEU A 1 282 ? 8.392 9.695 -8.139 1.00 55.16 282 LEU A N 1
ATOM 2214 C CA . LEU A 1 282 ? 9.203 10.590 -8.974 1.00 55.16 282 LEU A CA 1
ATOM 2215 C C . LEU A 1 282 ? 10.379 11.221 -8.211 1.00 55.16 282 LEU A C 1
ATOM 2217 O O . LEU A 1 282 ? 11.338 11.675 -8.834 1.00 55.16 282 LEU A O 1
ATOM 2221 N N . ASN A 1 283 ? 10.299 11.261 -6.878 1.00 54.09 283 ASN A N 1
ATOM 2222 C CA . ASN A 1 283 ? 11.273 11.908 -5.996 1.00 54.09 283 ASN A CA 1
ATOM 2223 C C . ASN A 1 283 ? 12.199 10.912 -5.274 1.00 54.09 283 ASN A C 1
ATOM 2225 O O . ASN A 1 283 ? 13.127 11.336 -4.580 1.00 54.09 283 ASN A O 1
ATOM 2229 N N . LEU A 1 284 ? 11.979 9.601 -5.430 1.00 56.12 284 LEU A N 1
ATOM 2230 C CA . LEU A 1 284 ? 12.863 8.574 -4.886 1.00 56.12 284 LEU A CA 1
ATOM 2231 C C . LEU A 1 284 ? 14.275 8.711 -5.488 1.00 56.12 284 LEU A C 1
ATOM 2233 O O . LEU A 1 284 ? 14.453 8.591 -6.703 1.00 56.12 284 LEU A O 1
ATOM 2237 N N . PRO A 1 285 ? 15.320 8.920 -4.665 1.00 54.19 285 PRO A N 1
ATOM 2238 C CA . PRO A 1 285 ? 16.679 8.821 -5.151 1.00 54.19 285 PRO A CA 1
ATOM 2239 C C . PRO A 1 285 ? 16.973 7.335 -5.361 1.00 54.19 285 PRO A C 1
ATOM 2241 O O . PRO A 1 285 ? 16.988 6.579 -4.398 1.00 54.19 285 PRO A O 1
ATOM 2244 N N . TYR A 1 286 ? 17.183 6.938 -6.614 1.00 48.97 286 TYR A N 1
ATOM 2245 C CA . TYR A 1 286 ? 18.047 5.861 -7.125 1.00 48.97 286 TYR A CA 1
ATOM 2246 C C . TYR A 1 286 ? 17.377 5.107 -8.277 1.00 48.97 286 TYR A C 1
ATOM 2248 O O . TYR A 1 286 ? 16.166 4.922 -8.294 1.00 48.97 286 TYR A O 1
ATOM 2256 N N . PRO A 1 287 ? 18.164 4.664 -9.266 1.00 51.31 287 PRO A N 1
ATOM 2257 C CA . PRO A 1 287 ? 17.605 4.086 -10.465 1.00 51.31 287 PRO A CA 1
ATOM 2258 C C . PRO A 1 287 ? 17.036 2.708 -10.188 1.00 51.31 287 PRO A C 1
ATOM 2260 O O . PRO A 1 287 ? 17.682 1.870 -9.554 1.00 51.31 287 PRO A O 1
ATOM 2263 N N . THR A 1 288 ? 15.865 2.478 -10.760 1.00 61.72 288 THR A N 1
ATOM 2264 C CA . THR A 1 288 ? 15.141 1.206 -10.841 1.00 61.72 288 THR A CA 1
ATOM 2265 C C . THR A 1 288 ? 16.000 0.068 -11.394 1.00 61.72 288 THR A C 1
ATOM 2267 O O . THR A 1 288 ? 15.803 -1.092 -11.025 1.00 61.72 288 THR A O 1
ATOM 2270 N N . ARG A 1 289 ? 17.015 0.385 -12.217 1.00 75.25 289 ARG A N 1
ATOM 2271 C CA . ARG A 1 289 ? 17.913 -0.611 -12.804 1.00 75.25 289 ARG A CA 1
ATOM 2272 C C . ARG A 1 289 ? 19.344 -0.119 -13.021 1.00 75.25 289 ARG A C 1
ATOM 2274 O O . ARG A 1 289 ? 19.606 1.027 -13.385 1.00 75.25 289 ARG A O 1
ATOM 2281 N N . LYS A 1 290 ? 20.307 -1.029 -12.855 1.00 86.81 290 LYS A N 1
ATOM 2282 C CA . LYS A 1 290 ? 21.710 -0.842 -13.260 1.00 86.81 290 LYS A CA 1
ATOM 2283 C C . LYS A 1 290 ? 22.024 -1.697 -14.478 1.00 86.81 290 LYS A C 1
ATOM 2285 O O . LYS A 1 290 ? 21.419 -2.746 -14.694 1.00 86.81 290 LYS A O 1
ATOM 2290 N N . ILE A 1 291 ? 23.003 -1.259 -15.256 1.00 89.31 291 ILE A N 1
ATOM 2291 C CA . ILE A 1 291 ? 23.547 -2.031 -16.367 1.00 89.31 291 ILE A CA 1
ATOM 2292 C C . ILE A 1 291 ? 24.374 -3.177 -15.779 1.00 89.31 291 ILE A C 1
ATOM 2294 O O . ILE A 1 291 ? 25.429 -2.954 -15.190 1.00 89.31 291 ILE A O 1
ATOM 2298 N N . SER A 1 292 ? 23.888 -4.406 -15.935 1.00 90.69 292 SER A N 1
ATOM 2299 C CA . SER A 1 292 ? 24.544 -5.615 -15.434 1.00 90.69 292 SER A CA 1
ATOM 2300 C C . SER A 1 292 ? 24.585 -6.704 -16.500 1.00 90.69 292 SER A C 1
ATOM 2302 O O . SER A 1 292 ? 23.690 -6.806 -17.337 1.00 90.69 292 SER A O 1
ATOM 2304 N N . ARG A 1 293 ? 25.603 -7.565 -16.413 1.00 89.50 293 ARG A N 1
ATOM 2305 C CA . ARG A 1 293 ? 25.731 -8.812 -17.186 1.00 89.50 293 ARG A CA 1
ATOM 2306 C C . ARG A 1 293 ? 24.875 -9.948 -16.626 1.00 89.50 293 ARG A C 1
ATOM 2308 O O . ARG A 1 293 ? 24.851 -11.036 -17.189 1.00 89.50 293 ARG A O 1
ATOM 2315 N N . THR A 1 294 ? 24.222 -9.746 -15.489 1.00 90.38 294 THR A N 1
ATOM 2316 C CA . THR A 1 294 ? 23.318 -10.726 -14.883 1.00 90.38 294 THR A CA 1
ATOM 2317 C C . THR A 1 294 ? 21.873 -10.315 -15.111 1.00 90.38 294 THR A C 1
ATOM 2319 O O . THR A 1 294 ? 21.526 -9.135 -15.083 1.00 90.38 294 THR A O 1
ATOM 2322 N N . CYS A 1 295 ? 21.017 -11.302 -15.362 1.00 90.44 295 CYS A N 1
ATOM 2323 C CA . CYS A 1 295 ? 19.588 -11.077 -15.493 1.00 90.44 295 CYS A CA 1
ATOM 2324 C C . CYS A 1 295 ? 19.006 -10.624 -14.148 1.00 90.44 295 CYS A C 1
ATOM 2326 O O . CYS A 1 295 ? 19.152 -11.315 -13.139 1.00 90.44 295 CYS A O 1
ATOM 2328 N N . TRP A 1 296 ? 18.315 -9.486 -14.144 1.00 86.69 296 TRP A N 1
ATOM 2329 C CA . TRP A 1 296 ? 17.680 -8.926 -12.946 1.00 86.69 296 TRP A CA 1
ATOM 2330 C C . TRP A 1 296 ? 16.356 -9.616 -12.586 1.00 86.69 296 TRP A C 1
ATOM 2332 O O . TRP A 1 296 ? 15.865 -9.483 -11.468 1.00 86.69 296 TRP A O 1
ATOM 2342 N N . LYS A 1 297 ? 15.762 -10.366 -13.518 1.00 87.19 297 LYS A N 1
ATOM 2343 C CA . LYS A 1 297 ? 14.406 -10.900 -13.368 1.00 87.19 297 LYS A CA 1
ATOM 2344 C C . LYS A 1 297 ? 14.347 -12.091 -12.418 1.00 87.19 297 LYS A C 1
ATOM 2346 O O . LYS A 1 297 ? 15.199 -12.979 -12.528 1.00 87.19 297 LYS A O 1
ATOM 2351 N N . PRO A 1 298 ? 13.324 -12.206 -11.554 1.00 87.31 298 PRO A N 1
ATOM 2352 C CA . PRO A 1 298 ? 13.088 -13.416 -10.771 1.00 87.31 298 PRO A CA 1
ATOM 2353 C C . PRO A 1 298 ? 12.761 -14.607 -11.686 1.00 87.31 298 PRO A C 1
ATOM 2355 O O . PRO A 1 298 ? 12.088 -14.454 -12.702 1.00 87.31 298 PRO A O 1
ATOM 2358 N N . PHE A 1 299 ? 13.281 -15.793 -11.354 1.00 87.94 299 PHE A N 1
ATOM 2359 C CA . PHE A 1 299 ? 13.086 -16.996 -12.172 1.00 87.94 299 PHE A CA 1
ATOM 2360 C C . PHE A 1 299 ? 11.681 -17.561 -11.961 1.00 87.94 299 PHE A C 1
ATOM 2362 O O . PHE A 1 299 ? 11.184 -17.525 -10.840 1.00 87.94 299 PHE A O 1
ATOM 2369 N N . ASN A 1 300 ? 11.076 -18.083 -13.031 1.00 87.31 300 ASN A N 1
ATOM 2370 C CA . ASN A 1 300 ? 9.727 -18.646 -13.036 1.00 87.31 300 ASN A CA 1
ATOM 2371 C C . ASN A 1 300 ? 8.672 -17.706 -12.418 1.00 87.31 300 ASN A C 1
ATOM 2373 O O . ASN A 1 300 ? 7.899 -18.082 -11.541 1.00 87.31 300 ASN A O 1
ATOM 2377 N N . SER A 1 301 ? 8.695 -16.455 -12.872 1.00 85.25 301 SER A N 1
ATOM 2378 C CA . SER A 1 301 ? 7.811 -15.368 -12.445 1.00 85.25 301 SER A CA 1
ATOM 2379 C C . SER A 1 301 ? 7.080 -14.772 -13.652 1.00 85.25 301 SER A C 1
ATOM 2381 O O . SER A 1 301 ? 7.346 -15.163 -14.788 1.00 85.25 301 SER A O 1
ATOM 2383 N N . ALA A 1 302 ? 6.212 -13.779 -13.441 1.00 83.88 302 ALA A N 1
ATOM 2384 C CA . ALA A 1 302 ? 5.539 -13.079 -14.539 1.00 83.88 302 ALA A CA 1
ATOM 2385 C C . ALA A 1 302 ? 6.521 -12.500 -15.584 1.00 83.88 302 ALA A C 1
ATOM 2387 O O . ALA A 1 302 ? 6.277 -12.612 -16.781 1.00 83.88 302 ALA A O 1
ATOM 2388 N N . SER A 1 303 ? 7.662 -11.945 -15.155 1.00 83.00 303 SER A N 1
ATOM 2389 C CA . SER A 1 303 ? 8.668 -11.346 -16.054 1.00 83.00 303 SER A CA 1
ATOM 2390 C C . SER A 1 303 ? 9.601 -12.371 -16.718 1.00 83.00 303 SER A C 1
ATOM 2392 O O . SER A 1 303 ? 10.280 -12.056 -17.698 1.00 83.00 303 SER A O 1
ATOM 2394 N N . CYS A 1 304 ? 9.678 -13.591 -16.175 1.00 87.94 304 CYS A N 1
ATOM 2395 C CA . CYS A 1 304 ? 10.440 -14.716 -16.726 1.00 87.94 304 CYS A CA 1
ATOM 2396 C C . CYS A 1 304 ? 9.624 -16.012 -16.561 1.00 87.94 304 CYS A C 1
ATOM 2398 O O . CYS A 1 304 ? 9.859 -16.775 -15.614 1.00 87.94 304 CYS A O 1
ATOM 2400 N N . PRO A 1 305 ? 8.643 -16.252 -17.449 1.00 92.31 305 PRO A N 1
ATOM 2401 C CA . PRO A 1 305 ? 7.645 -17.307 -17.290 1.00 92.31 305 PRO A CA 1
ATOM 2402 C C . PRO A 1 305 ? 8.154 -18.666 -17.794 1.00 92.31 305 PRO A C 1
ATOM 2404 O O . PRO A 1 305 ? 7.601 -19.249 -18.725 1.00 92.31 305 PRO A O 1
ATOM 2407 N N . PHE A 1 306 ? 9.228 -19.184 -17.189 1.00 93.69 306 PHE A N 1
ATOM 2408 C CA . PHE A 1 306 ? 9.848 -20.444 -17.619 1.00 93.69 306 PHE A CA 1
ATOM 2409 C C . PHE A 1 306 ? 8.846 -21.608 -17.677 1.00 93.69 306 PHE A C 1
ATOM 2411 O O . PHE A 1 306 ? 8.810 -22.310 -18.681 1.00 93.69 306 PHE A O 1
ATOM 2418 N N . ALA A 1 307 ? 7.990 -21.783 -16.665 1.00 92.50 307 ALA A N 1
ATOM 2419 C CA . ALA A 1 307 ? 7.058 -22.911 -16.627 1.00 92.50 307 ALA A CA 1
ATOM 2420 C C . ALA A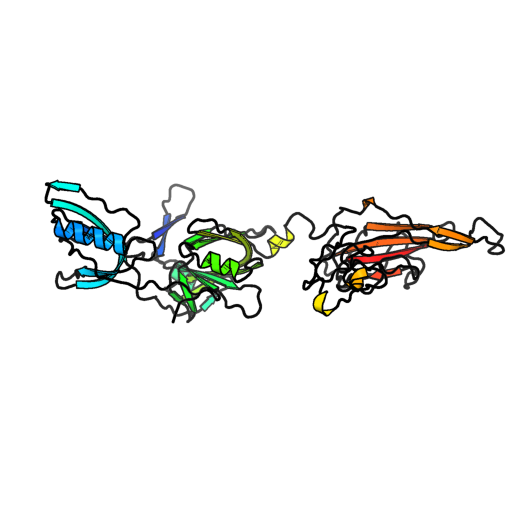 1 307 ? 6.051 -22.939 -17.790 1.00 92.50 307 ALA A C 1
ATOM 2422 O O . ALA A 1 307 ? 5.542 -24.011 -18.111 1.00 92.50 307 ALA A O 1
ATOM 2423 N N . SER A 1 308 ? 5.739 -21.791 -18.404 1.00 92.06 308 SER A N 1
ATOM 2424 C CA . SER A 1 308 ? 4.766 -21.710 -19.502 1.00 92.06 308 SER A CA 1
ATOM 2425 C C . SER A 1 308 ? 5.381 -21.425 -20.872 1.00 92.06 308 SER A C 1
ATOM 2427 O O . SER A 1 308 ? 4.733 -21.716 -21.874 1.00 92.06 308 SER A O 1
ATOM 2429 N N . GLN A 1 309 ? 6.592 -20.863 -20.938 1.00 91.94 309 GLN A N 1
ATOM 2430 C CA . GLN A 1 309 ? 7.232 -20.432 -22.191 1.00 91.94 309 GLN A CA 1
ATOM 2431 C C . GLN A 1 309 ? 8.615 -21.054 -22.434 1.00 91.94 309 GLN A C 1
ATOM 2433 O O . GLN A 1 309 ? 9.126 -20.973 -23.548 1.00 91.94 309 GLN A O 1
ATOM 2438 N N . GLY A 1 310 ? 9.241 -21.640 -21.412 1.00 92.00 310 GLY A N 1
ATOM 2439 C CA . GLY A 1 310 ? 10.602 -22.162 -21.488 1.00 92.00 310 GLY A CA 1
ATOM 2440 C C . GLY A 1 310 ? 10.677 -23.656 -21.783 1.00 92.00 310 GLY A C 1
ATOM 2441 O O . GLY A 1 310 ? 9.719 -24.407 -21.607 1.00 92.00 310 GLY A O 1
ATOM 2442 N N . ALA A 1 311 ? 11.858 -24.093 -22.213 1.00 93.75 311 ALA A N 1
ATOM 2443 C CA . ALA A 1 311 ? 12.189 -25.496 -22.432 1.00 93.75 311 ALA A CA 1
ATOM 2444 C C . ALA A 1 311 ? 13.694 -25.709 -22.234 1.00 93.75 311 ALA A C 1
ATOM 2446 O O . ALA A 1 311 ? 14.501 -24.919 -22.717 1.00 93.75 311 ALA A O 1
ATOM 2447 N N . LEU A 1 312 ? 14.080 -26.778 -21.534 1.00 95.00 312 LEU A N 1
ATOM 2448 C CA . LEU A 1 312 ? 15.495 -27.068 -21.301 1.00 95.00 312 LEU A CA 1
ATOM 2449 C C . LEU A 1 312 ? 16.188 -27.556 -22.578 1.00 95.00 312 LEU A C 1
ATOM 2451 O O . LEU A 1 312 ? 15.721 -28.495 -23.224 1.00 95.00 312 LEU A O 1
ATOM 2455 N N . ASP A 1 313 ? 17.348 -26.982 -22.881 1.00 93.81 313 ASP A N 1
ATOM 2456 C CA . ASP A 1 313 ? 18.275 -27.478 -23.899 1.00 93.81 313 ASP A CA 1
ATOM 2457 C C . ASP A 1 313 ? 19.333 -28.378 -23.249 1.00 93.81 313 ASP A C 1
ATOM 2459 O O . ASP A 1 313 ? 20.485 -27.995 -23.047 1.00 93.81 313 ASP A O 1
ATOM 2463 N N . LEU A 1 314 ? 18.934 -29.609 -22.924 1.00 94.50 314 LEU A N 1
ATOM 2464 C CA . LEU A 1 314 ? 19.824 -30.609 -22.320 1.00 94.50 314 LEU A CA 1
ATOM 2465 C C . LEU A 1 314 ? 20.878 -31.161 -23.296 1.00 94.50 314 LEU A C 1
ATOM 2467 O O . LEU A 1 314 ? 21.751 -31.923 -22.884 1.00 94.50 314 LEU A O 1
ATOM 2471 N N . VAL A 1 315 ? 20.806 -30.801 -24.585 1.00 94.88 315 VAL A N 1
ATOM 2472 C CA . VAL A 1 315 ? 21.787 -31.218 -25.596 1.00 94.88 315 VAL A CA 1
ATOM 2473 C C . VAL A 1 315 ? 23.040 -30.357 -25.490 1.00 94.88 315 VAL A C 1
ATOM 2475 O O . VAL A 1 315 ? 24.147 -30.890 -25.449 1.00 94.88 315 VAL A O 1
ATOM 2478 N N . HIS A 1 316 ? 22.871 -29.035 -25.422 1.00 92.75 316 HIS A N 1
ATOM 2479 C CA . HIS A 1 316 ? 23.993 -28.104 -25.284 1.00 92.75 316 HIS A CA 1
ATOM 2480 C C . HIS A 1 316 ? 24.323 -27.781 -23.819 1.00 92.75 316 HIS A C 1
ATOM 2482 O O . HIS A 1 316 ? 25.462 -27.418 -23.528 1.00 92.75 316 HIS A O 1
ATOM 2488 N N . PHE A 1 317 ? 23.366 -27.959 -22.898 1.00 95.44 317 PHE A N 1
ATOM 2489 C CA . PHE A 1 317 ? 23.515 -27.677 -21.467 1.00 95.44 317 PHE A CA 1
ATOM 2490 C C . PHE A 1 317 ? 23.055 -28.875 -20.613 1.00 95.44 317 PHE A C 1
ATOM 2492 O O . PHE A 1 317 ? 21.966 -28.856 -20.039 1.00 95.44 317 PHE A O 1
ATOM 2499 N N . PRO A 1 318 ? 23.879 -29.935 -20.488 1.00 94.25 318 PRO A N 1
ATOM 2500 C CA . PRO A 1 318 ? 23.491 -31.166 -19.789 1.00 94.25 318 PRO A CA 1
ATOM 2501 C C . PRO A 1 318 ? 23.184 -30.987 -18.294 1.00 94.25 318 PRO A C 1
ATOM 2503 O O . PRO A 1 318 ? 22.521 -31.830 -17.698 1.00 94.25 318 PRO A O 1
ATOM 2506 N N . GLU A 1 319 ? 23.683 -29.908 -17.686 1.00 91.56 319 GLU A N 1
ATOM 2507 C CA . GLU A 1 319 ? 23.520 -29.586 -16.261 1.00 91.56 319 GLU A CA 1
ATOM 2508 C C . GLU A 1 319 ? 22.347 -28.626 -15.982 1.00 91.56 319 GLU A C 1
ATOM 2510 O O . GLU A 1 319 ? 22.189 -28.165 -14.848 1.00 91.56 319 GLU A O 1
ATOM 2515 N N . ALA A 1 320 ? 21.537 -28.301 -16.996 1.00 92.75 320 ALA A N 1
ATOM 2516 C CA . ALA A 1 320 ? 20.413 -27.385 -16.841 1.00 92.75 320 ALA A CA 1
ATOM 2517 C C . ALA A 1 320 ? 19.307 -27.981 -15.947 1.00 92.75 320 ALA A C 1
ATOM 2519 O O . ALA A 1 320 ? 18.985 -29.168 -16.017 1.00 92.75 320 ALA A O 1
ATOM 2520 N N . ASP A 1 321 ? 18.710 -27.142 -15.106 1.00 92.25 321 ASP A N 1
ATOM 2521 C CA . ASP A 1 321 ? 17.812 -27.529 -14.021 1.00 92.25 321 ASP A CA 1
ATOM 2522 C C . ASP A 1 321 ? 16.522 -26.696 -14.080 1.00 92.25 321 ASP A C 1
ATOM 2524 O O . ASP A 1 321 ? 16.586 -25.479 -13.928 1.00 92.25 321 ASP A O 1
ATOM 2528 N N . PRO A 1 322 ? 15.332 -27.313 -14.220 1.00 92.88 322 PRO A N 1
ATOM 2529 C CA . PRO A 1 322 ? 14.079 -26.575 -14.393 1.00 92.88 322 PRO A CA 1
ATOM 2530 C C . PRO A 1 322 ? 13.619 -25.817 -13.136 1.00 92.88 322 PRO A C 1
ATOM 2532 O O . PRO A 1 322 ? 12.642 -25.071 -13.192 1.00 92.88 322 PRO A O 1
ATOM 2535 N N . THR A 1 323 ? 14.265 -26.025 -11.987 1.00 91.56 323 THR A N 1
ATOM 2536 C CA . THR A 1 323 ? 13.853 -25.451 -10.696 1.00 91.56 323 THR A CA 1
ATOM 2537 C C . THR A 1 323 ? 14.634 -24.201 -10.297 1.00 91.56 323 THR A C 1
ATOM 2539 O O . THR A 1 323 ? 14.239 -23.500 -9.363 1.00 91.56 323 THR A O 1
ATOM 2542 N N . ARG A 1 324 ? 15.726 -23.879 -10.998 1.00 90.25 324 ARG A N 1
ATOM 2543 C CA . ARG A 1 324 ? 16.607 -22.751 -10.663 1.00 90.25 324 ARG A CA 1
ATOM 2544 C C . ARG A 1 324 ? 17.258 -22.172 -11.911 1.00 90.25 324 ARG A C 1
ATOM 2546 O O . ARG A 1 324 ? 17.442 -22.866 -12.891 1.00 90.25 324 ARG A O 1
ATOM 2553 N N . CYS A 1 325 ? 17.698 -20.919 -11.840 1.00 91.00 325 CYS A N 1
ATOM 2554 C CA . CYS A 1 325 ? 18.452 -20.263 -12.909 1.00 91.00 325 CYS A CA 1
ATOM 2555 C C . CYS A 1 325 ? 19.641 -19.501 -12.323 1.00 91.00 325 CYS A C 1
ATOM 2557 O O . CYS A 1 325 ? 19.499 -18.815 -11.309 1.00 91.00 325 CYS A O 1
ATOM 2559 N N . ASP A 1 326 ? 20.796 -19.593 -12.980 1.00 90.44 326 ASP A N 1
ATOM 2560 C CA . ASP A 1 326 ? 22.041 -18.932 -12.562 1.00 90.44 326 ASP A CA 1
ATOM 2561 C C . ASP A 1 326 ? 22.154 -17.460 -13.021 1.00 90.44 326 ASP A C 1
ATOM 2563 O O . ASP A 1 326 ? 23.157 -16.796 -12.760 1.00 90.44 326 ASP A O 1
ATOM 2567 N N . LYS A 1 327 ? 21.105 -16.935 -13.674 1.00 91.06 327 LYS A N 1
ATOM 2568 C CA . LYS A 1 327 ? 20.968 -15.555 -14.183 1.00 91.06 327 LYS A CA 1
ATOM 2569 C C . LYS A 1 327 ? 21.949 -15.161 -15.293 1.00 91.06 327 LYS A C 1
ATOM 2571 O O . LYS A 1 327 ? 21.918 -14.001 -15.716 1.00 91.06 327 LYS A O 1
ATOM 2576 N N . GLY A 1 328 ? 22.789 -16.067 -15.784 1.00 90.50 328 GLY A N 1
ATOM 2577 C CA . GLY A 1 328 ? 23.618 -15.819 -16.961 1.00 90.50 328 GLY A CA 1
ATOM 2578 C C . GLY A 1 328 ? 22.833 -15.992 -18.264 1.00 90.50 328 GLY A C 1
ATOM 2579 O O . GLY A 1 328 ? 21.736 -16.551 -18.283 1.00 90.50 328 GLY A O 1
ATOM 2580 N N . PHE A 1 329 ? 23.371 -15.476 -19.372 1.00 91.69 329 PHE A N 1
ATOM 2581 C CA . PHE A 1 329 ? 22.777 -15.703 -20.694 1.00 91.69 329 PHE A CA 1
ATOM 2582 C C . PHE A 1 329 ? 23.169 -17.081 -21.248 1.00 91.69 329 PHE A C 1
ATOM 2584 O O . PHE A 1 329 ? 22.302 -17.913 -21.494 1.00 91.69 329 PHE A O 1
ATOM 2591 N N . ASP A 1 330 ? 24.478 -17.318 -21.396 1.00 90.94 330 ASP A N 1
ATOM 2592 C CA . ASP A 1 330 ? 25.098 -18.497 -22.033 1.00 90.94 330 ASP A CA 1
ATOM 2593 C C . ASP A 1 330 ? 25.901 -19.325 -21.012 1.00 90.94 330 ASP A C 1
ATOM 2595 O O . ASP A 1 330 ? 27.056 -19.685 -21.226 1.00 90.94 330 ASP A O 1
ATOM 2599 N N . THR A 1 331 ? 25.320 -19.515 -19.831 1.00 91.56 331 THR A N 1
ATOM 2600 C CA . THR A 1 331 ? 25.881 -20.265 -18.698 1.00 91.56 331 THR A CA 1
ATOM 2601 C C . THR A 1 331 ? 25.215 -21.641 -18.583 1.00 91.56 331 THR A C 1
ATOM 2603 O O . THR A 1 331 ? 24.129 -21.823 -19.143 1.00 91.56 331 THR A O 1
ATOM 2606 N N . PRO A 1 332 ? 25.817 -22.612 -17.857 1.00 93.81 332 PRO A N 1
ATOM 2607 C CA . PRO A 1 332 ? 25.295 -23.979 -17.745 1.00 93.81 332 PRO A CA 1
ATOM 2608 C C . PRO A 1 332 ? 23.817 -24.075 -17.352 1.00 93.81 332 PRO A C 1
ATOM 2610 O O . PRO A 1 332 ? 23.146 -25.016 -17.758 1.00 93.81 332 PRO A O 1
ATOM 2613 N N . ASN A 1 333 ? 23.303 -23.095 -16.600 1.00 93.19 333 ASN A N 1
ATOM 2614 C CA . ASN A 1 333 ? 21.912 -23.044 -16.176 1.00 93.19 333 ASN A CA 1
ATOM 2615 C C . ASN A 1 333 ? 21.275 -21.648 -16.380 1.00 93.19 333 ASN A C 1
ATOM 2617 O O . ASN A 1 333 ? 20.467 -21.171 -15.571 1.00 93.19 333 ASN A O 1
ATOM 2621 N N . GLY A 1 334 ? 21.686 -20.968 -17.455 1.00 92.12 334 GLY A N 1
ATOM 2622 C CA . GLY A 1 334 ? 21.265 -19.611 -17.813 1.00 92.12 334 GLY A CA 1
ATOM 2623 C C . GLY A 1 334 ? 20.019 -19.542 -18.691 1.00 92.12 334 GLY A C 1
ATOM 2624 O O . GLY A 1 334 ? 19.345 -20.541 -18.936 1.00 92.12 334 GLY A O 1
ATOM 2625 N N . CYS A 1 335 ? 19.706 -18.354 -19.209 1.00 93.56 335 CYS A N 1
ATOM 2626 C CA . CYS A 1 335 ? 18.532 -18.144 -20.061 1.00 93.56 335 CYS A CA 1
ATOM 2627 C C . CYS A 1 335 ? 18.548 -19.008 -21.327 1.00 93.56 335 CYS A C 1
ATOM 2629 O O . CYS A 1 335 ? 17.499 -19.532 -21.699 1.00 93.56 335 CYS A O 1
ATOM 2631 N N . ARG A 1 336 ? 19.713 -19.221 -21.950 1.00 93.06 336 ARG A N 1
ATOM 2632 C CA . ARG A 1 336 ? 19.826 -20.066 -23.145 1.00 93.06 336 ARG A CA 1
ATOM 2633 C C . ARG A 1 336 ? 19.598 -21.543 -22.851 1.00 93.06 336 ARG A C 1
ATOM 2635 O O . ARG A 1 336 ? 18.890 -22.196 -23.609 1.00 93.06 336 ARG A O 1
ATOM 2642 N N . ALA A 1 337 ? 20.102 -22.028 -21.717 1.00 95.50 337 ALA A N 1
ATOM 2643 C CA . ALA A 1 337 ? 19.851 -23.386 -21.240 1.00 95.50 337 ALA A CA 1
ATOM 2644 C C . ALA A 1 337 ? 18.355 -23.660 -20.991 1.00 95.50 337 ALA A C 1
ATOM 2646 O O . ALA A 1 337 ? 17.915 -24.797 -21.103 1.00 95.50 337 ALA A O 1
ATOM 2647 N N . HIS A 1 338 ? 17.571 -22.615 -20.705 1.00 95.06 338 HIS A N 1
ATOM 2648 C CA . HIS A 1 338 ? 16.126 -22.680 -20.472 1.00 95.06 338 HIS A CA 1
ATOM 2649 C C . HIS A 1 338 ? 15.268 -22.311 -21.696 1.00 95.06 338 HIS A C 1
ATOM 2651 O O . HIS A 1 338 ? 14.045 -22.224 -21.568 1.00 95.06 338 HIS A O 1
ATOM 2657 N N . GLY A 1 339 ? 15.871 -22.036 -22.859 1.00 93.69 339 GLY A N 1
ATOM 2658 C CA . GLY A 1 339 ? 15.134 -21.585 -24.047 1.00 93.69 339 GLY A CA 1
ATOM 2659 C C . GLY A 1 339 ? 14.496 -20.194 -23.898 1.00 93.69 339 GLY A C 1
ATOM 2660 O O . GLY A 1 339 ? 13.608 -19.835 -24.660 1.00 93.69 339 GLY A O 1
ATOM 2661 N N . MET A 1 340 ? 14.951 -19.392 -22.931 1.00 94.12 340 MET A N 1
ATOM 2662 C CA . MET A 1 340 ? 14.361 -18.108 -22.527 1.00 94.12 340 MET A CA 1
ATOM 2663 C C . MET A 1 340 ? 15.179 -16.903 -23.023 1.00 94.12 340 MET A C 1
ATOM 2665 O O . MET A 1 340 ? 15.310 -15.904 -22.313 1.00 94.12 340 MET A O 1
ATOM 2669 N N . ASN A 1 341 ? 15.760 -16.985 -24.225 1.00 93.38 341 ASN A N 1
ATOM 2670 C CA . ASN A 1 341 ? 16.651 -15.944 -24.762 1.00 93.38 341 ASN A CA 1
ATOM 2671 C C . ASN A 1 341 ? 15.975 -14.571 -24.795 1.00 93.38 341 ASN A C 1
ATOM 2673 O O . ASN A 1 341 ? 16.518 -13.609 -24.257 1.00 93.38 341 ASN A O 1
ATOM 2677 N N . ASP A 1 342 ? 14.766 -14.502 -25.351 1.00 94.25 342 ASP A N 1
ATOM 2678 C CA . ASP A 1 342 ? 14.027 -13.249 -25.537 1.00 94.25 342 ASP A CA 1
ATOM 2679 C C . ASP A 1 342 ? 13.562 -12.625 -24.211 1.00 94.25 342 ASP A C 1
ATOM 2681 O O . ASP A 1 342 ? 13.157 -11.470 -24.178 1.00 94.25 342 ASP A O 1
ATOM 2685 N N . TYR A 1 343 ? 13.663 -13.351 -23.096 1.00 93.38 343 TYR A N 1
ATOM 2686 C CA . TYR A 1 343 ? 13.325 -12.858 -21.760 1.00 93.38 343 TYR A CA 1
ATOM 2687 C C . TYR A 1 343 ? 14.551 -12.414 -20.960 1.00 93.38 343 TYR A C 1
ATOM 2689 O O . TYR A 1 343 ? 14.398 -11.953 -19.828 1.00 93.38 343 TYR A O 1
ATOM 2697 N N . TYR A 1 344 ? 15.767 -12.546 -21.485 1.00 94.50 344 TYR A N 1
ATOM 2698 C CA . TYR A 1 344 ? 16.962 -12.199 -20.729 1.00 94.50 344 TYR A CA 1
ATOM 2699 C C . TYR A 1 344 ? 17.057 -10.684 -20.495 1.00 94.50 344 TYR A C 1
ATOM 2701 O O . TYR A 1 344 ? 17.209 -9.905 -21.432 1.00 94.50 344 TYR A O 1
ATOM 2709 N N . GLY A 1 345 ? 16.964 -10.272 -19.228 1.00 90.25 345 GLY A N 1
ATOM 2710 C CA . GLY A 1 345 ? 16.973 -8.864 -18.817 1.00 90.25 345 GLY A CA 1
ATOM 2711 C C . GLY A 1 345 ? 18.363 -8.278 -18.551 1.00 90.25 345 GLY A C 1
ATOM 2712 O O . GLY A 1 345 ? 18.471 -7.098 -18.231 1.00 90.25 345 GLY A O 1
ATOM 2713 N N . GLY A 1 346 ? 19.423 -9.086 -18.634 1.00 90.69 346 GLY A N 1
ATOM 2714 C CA . GLY A 1 346 ? 20.796 -8.592 -18.534 1.00 90.69 346 GLY A CA 1
ATOM 2715 C C . GLY A 1 346 ? 21.257 -7.940 -19.839 1.00 90.69 346 GLY A C 1
ATOM 2716 O O . GLY A 1 346 ? 20.643 -8.102 -20.891 1.00 90.69 346 GLY A O 1
ATOM 2717 N N . ILE A 1 347 ? 22.373 -7.221 -19.779 1.00 91.81 347 ILE A N 1
ATOM 2718 C CA . ILE A 1 347 ? 23.031 -6.625 -20.939 1.00 91.81 347 ILE A CA 1
ATOM 2719 C C . ILE A 1 347 ? 24.380 -7.308 -21.098 1.00 91.81 347 ILE A C 1
ATOM 2721 O O . ILE A 1 347 ? 25.265 -7.178 -20.254 1.00 91.81 347 ILE A O 1
ATOM 2725 N N . MET A 1 348 ? 24.532 -8.056 -22.185 1.00 88.06 348 MET A N 1
ATOM 2726 C CA . MET A 1 348 ? 25.718 -8.866 -22.418 1.00 88.06 348 MET A CA 1
ATOM 2727 C C . MET A 1 348 ? 26.338 -8.489 -23.761 1.00 88.06 348 MET A C 1
ATOM 2729 O O . MET A 1 348 ? 26.006 -9.039 -24.806 1.00 88.06 348 MET A O 1
ATOM 2733 N N . ALA A 1 349 ? 27.225 -7.493 -23.733 1.00 87.62 349 ALA A N 1
ATOM 2734 C CA . ALA A 1 349 ? 27.989 -7.098 -24.909 1.00 87.62 349 ALA A CA 1
ATOM 2735 C C . ALA A 1 349 ? 29.172 -8.058 -25.104 1.00 87.62 349 ALA A C 1
ATOM 2737 O O . ALA A 1 349 ? 30.029 -8.182 -24.223 1.00 87.62 349 ALA A O 1
ATOM 2738 N N . LYS A 1 350 ? 29.233 -8.718 -26.265 1.00 86.38 350 LYS A N 1
ATOM 2739 C CA . LYS A 1 350 ? 30.387 -9.520 -26.693 1.00 86.38 350 LYS A CA 1
ATOM 2740 C C . LYS A 1 350 ? 31.181 -8.798 -27.786 1.00 86.38 350 LYS A C 1
ATOM 2742 O O . LYS A 1 350 ? 30.586 -8.060 -28.576 1.00 86.38 350 LYS A O 1
ATOM 2747 N N . PRO A 1 351 ? 32.501 -9.038 -27.879 1.00 87.75 351 PRO A N 1
ATOM 2748 C CA . PRO A 1 351 ? 33.280 -8.656 -29.050 1.00 87.75 351 PRO A CA 1
ATOM 2749 C C . PRO A 1 351 ? 32.689 -9.288 -30.317 1.00 87.75 351 PRO A C 1
ATOM 2751 O O . PRO A 1 351 ? 32.455 -10.494 -30.368 1.00 87.75 351 PRO A O 1
ATOM 2754 N N . GLN A 1 352 ? 32.446 -8.470 -31.335 1.00 85.75 352 GLN A N 1
ATOM 2755 C CA . GLN A 1 352 ? 31.825 -8.863 -32.599 1.00 85.75 352 GLN A CA 1
ATOM 2756 C C . GLN A 1 352 ? 32.772 -8.533 -33.744 1.00 85.75 352 GLN A C 1
ATOM 2758 O O . GLN A 1 352 ? 33.154 -7.376 -33.934 1.00 85.75 352 GLN A O 1
ATOM 2763 N N . GLY A 1 353 ? 33.159 -9.557 -34.500 1.00 84.06 353 GLY A N 1
ATOM 2764 C CA . GLY A 1 353 ? 34.077 -9.431 -35.625 1.00 84.06 353 GLY A CA 1
ATOM 2765 C C . GLY A 1 353 ? 33.355 -9.289 -36.962 1.00 84.06 353 GLY A C 1
ATOM 2766 O O . GLY A 1 353 ? 32.336 -9.936 -37.166 1.00 84.06 353 GLY A O 1
ATOM 2767 N N . VAL A 1 354 ? 33.909 -8.500 -37.881 1.00 85.62 354 VAL A N 1
ATOM 2768 C CA . VAL A 1 354 ? 33.476 -8.439 -39.285 1.00 85.62 354 VAL A CA 1
ATOM 2769 C C . VAL A 1 354 ? 34.696 -8.437 -40.204 1.00 85.62 354 VAL A C 1
ATOM 2771 O O . VAL A 1 354 ? 35.733 -7.839 -39.898 1.00 85.62 354 VAL A O 1
ATOM 2774 N N . ARG A 1 355 ? 34.601 -9.135 -41.339 1.00 85.19 355 ARG A N 1
ATOM 2775 C CA . ARG A 1 355 ? 35.643 -9.111 -42.373 1.00 85.19 355 ARG A CA 1
ATOM 2776 C C . ARG A 1 355 ? 35.397 -7.949 -43.322 1.00 85.19 355 ARG A C 1
ATOM 2778 O O . ARG A 1 355 ? 34.383 -7.919 -44.011 1.00 85.19 355 ARG A O 1
ATOM 2785 N N . ILE A 1 356 ? 36.357 -7.039 -43.397 1.00 83.56 356 ILE A N 1
ATOM 2786 C CA . ILE A 1 356 ? 36.294 -5.837 -44.231 1.00 83.56 356 ILE A CA 1
ATOM 2787 C C . ILE A 1 356 ? 37.486 -5.777 -45.181 1.00 83.56 356 ILE A C 1
ATOM 2789 O O . ILE A 1 356 ? 38.466 -6.516 -45.046 1.00 83.56 356 ILE A O 1
ATOM 2793 N N . LYS A 1 357 ? 37.393 -4.890 -46.169 1.00 82.50 357 LYS A N 1
ATOM 2794 C CA . LYS A 1 357 ? 38.506 -4.559 -47.055 1.00 82.50 357 LYS A CA 1
ATOM 2795 C C . LYS A 1 357 ? 39.360 -3.466 -46.424 1.00 82.50 357 LYS A C 1
ATOM 2797 O O . LYS A 1 357 ? 38.826 -2.481 -45.934 1.00 82.50 357 LYS A O 1
ATOM 2802 N N . ASP A 1 358 ? 40.673 -3.669 -46.444 1.00 78.69 358 ASP A N 1
ATOM 2803 C CA . ASP A 1 358 ? 41.644 -2.718 -45.916 1.00 78.69 358 ASP A CA 1
ATOM 2804 C C . ASP A 1 358 ? 41.933 -1.629 -46.947 1.00 78.69 358 ASP A C 1
ATOM 2806 O O . ASP A 1 358 ? 42.498 -1.904 -48.012 1.00 78.69 358 ASP A O 1
ATOM 2810 N N . ASN A 1 359 ? 41.582 -0.391 -46.615 1.00 73.25 359 ASN A N 1
ATOM 2811 C CA . ASN A 1 359 ? 41.772 0.752 -47.500 1.00 73.25 359 ASN A CA 1
ATOM 2812 C C . ASN A 1 359 ? 43.193 1.311 -47.490 1.00 73.25 359 ASN A C 1
ATOM 2814 O O . ASN A 1 359 ? 43.535 2.092 -48.374 1.00 73.25 359 ASN A O 1
ATOM 2818 N N . SER A 1 360 ? 44.038 0.870 -46.556 1.00 72.00 360 SER A N 1
ATOM 2819 C CA . SER A 1 360 ? 45.477 1.141 -46.590 1.00 72.00 360 SER A CA 1
ATOM 2820 C C . SER A 1 360 ? 46.226 0.257 -47.597 1.00 72.00 360 SER A C 1
ATOM 2822 O O . SER A 1 360 ? 47.409 0.474 -47.858 1.00 72.00 360 SER A O 1
ATOM 2824 N N . THR A 1 361 ? 45.539 -0.721 -48.199 1.00 71.94 361 THR A N 1
ATOM 2825 C CA . THR A 1 361 ? 46.102 -1.638 -49.196 1.00 71.94 361 THR A CA 1
ATOM 2826 C C . THR A 1 361 ? 45.397 -1.505 -50.544 1.00 71.94 361 THR A C 1
ATOM 2828 O O . THR A 1 361 ? 44.210 -1.200 -50.610 1.00 71.94 361 THR A O 1
ATOM 2831 N N . GLY A 1 362 ? 46.112 -1.769 -51.639 1.00 68.69 362 GLY A N 1
ATOM 2832 C CA . GLY A 1 362 ? 45.568 -1.636 -52.994 1.00 68.69 362 GLY A CA 1
ATOM 2833 C C . GLY A 1 362 ? 45.568 -0.197 -53.525 1.00 68.69 362 GLY A C 1
ATOM 2834 O O . GLY A 1 362 ? 46.040 0.731 -52.877 1.00 68.69 362 GLY A O 1
ATOM 2835 N N . VAL A 1 363 ? 45.074 -0.019 -54.751 1.00 70.00 363 VAL A N 1
ATOM 2836 C CA . VAL A 1 363 ? 45.080 1.259 -55.483 1.00 70.00 363 VAL A CA 1
ATOM 2837 C C . VAL A 1 363 ? 43.700 1.457 -56.120 1.00 70.00 363 VAL A C 1
ATOM 2839 O O . VAL A 1 363 ? 43.211 0.569 -56.816 1.00 70.00 363 VAL A O 1
ATOM 2842 N N . TRP A 1 364 ? 43.043 2.594 -55.850 1.00 64.81 364 TRP A N 1
ATOM 2843 C CA . TRP A 1 364 ? 41.702 2.940 -56.371 1.00 64.81 364 TRP A CA 1
ATOM 2844 C C . TRP A 1 364 ? 40.618 1.864 -56.145 1.00 64.81 364 TRP A C 1
ATOM 2846 O O . TRP A 1 364 ? 39.770 1.629 -57.000 1.00 64.81 364 TRP A O 1
ATOM 2856 N N . GLY A 1 365 ? 40.652 1.169 -55.003 1.00 66.00 365 GLY A N 1
ATOM 2857 C CA . GLY A 1 365 ? 39.673 0.121 -54.670 1.00 66.00 365 GLY A CA 1
ATOM 2858 C C . GLY A 1 365 ? 40.007 -1.277 -55.202 1.00 66.00 365 GLY A C 1
ATOM 2859 O O . GLY A 1 365 ? 39.405 -2.254 -54.760 1.00 66.00 365 GLY A O 1
ATOM 2860 N N . PHE A 1 366 ? 41.009 -1.409 -56.075 1.00 69.75 366 PHE A N 1
ATOM 2861 C CA . PHE A 1 366 ? 41.471 -2.697 -56.589 1.00 69.75 366 PHE A CA 1
ATOM 2862 C C . PHE A 1 366 ? 42.616 -3.272 -55.747 1.00 69.75 366 PHE A C 1
ATOM 2864 O O . PHE A 1 366 ? 43.513 -2.553 -55.308 1.00 69.75 366 PHE A O 1
ATOM 2871 N N . GLY A 1 367 ? 42.592 -4.592 -55.532 1.00 76.44 367 GLY A N 1
ATOM 2872 C CA . GLY A 1 367 ? 43.651 -5.311 -54.811 1.00 76.44 367 GLY A CA 1
ATOM 2873 C C . GLY A 1 367 ? 43.643 -5.139 -53.286 1.00 76.44 367 GLY A C 1
ATOM 2874 O O . GLY A 1 367 ? 44.641 -5.468 -52.651 1.00 76.44 367 GLY A O 1
ATOM 2875 N N . ARG A 1 368 ? 42.543 -4.648 -52.688 1.00 81.38 368 ARG A N 1
ATOM 2876 C CA . ARG A 1 368 ? 42.424 -4.490 -51.227 1.00 81.38 368 ARG A CA 1
ATOM 2877 C C . ARG A 1 368 ? 42.498 -5.841 -50.511 1.00 81.38 368 ARG A C 1
ATOM 2879 O O . ARG A 1 368 ? 41.703 -6.757 -50.790 1.00 81.38 368 ARG A O 1
ATOM 2886 N N . SER A 1 369 ? 43.422 -5.935 -49.561 1.00 81.75 369 SER A N 1
ATOM 2887 C CA . SER A 1 369 ? 43.537 -7.064 -48.643 1.00 81.75 369 SER A CA 1
ATOM 2888 C C . SER A 1 369 ? 42.325 -7.110 -47.702 1.00 81.75 369 SER A C 1
ATOM 2890 O O . SER A 1 369 ? 41.583 -6.135 -47.565 1.00 81.75 369 SER A O 1
ATOM 2892 N N . THR A 1 370 ? 42.039 -8.275 -47.125 1.00 82.69 370 THR A N 1
ATOM 2893 C CA . THR A 1 370 ? 40.955 -8.429 -46.146 1.00 82.69 370 THR A CA 1
ATOM 2894 C C . THR A 1 370 ? 41.528 -8.365 -44.742 1.00 82.69 370 THR A C 1
ATOM 2896 O O . THR A 1 370 ? 42.422 -9.155 -44.436 1.00 82.69 370 THR A O 1
ATOM 2899 N N . LEU A 1 371 ? 40.964 -7.521 -43.882 1.00 84.62 371 LEU A N 1
ATOM 2900 C CA . LEU A 1 371 ? 41.226 -7.556 -42.445 1.00 84.62 371 LEU A CA 1
ATOM 2901 C C . LEU A 1 371 ? 39.967 -7.973 -41.680 1.00 84.62 371 LEU A C 1
ATOM 2903 O O . LEU A 1 371 ? 38.847 -7.841 -42.173 1.00 84.62 371 LEU A O 1
ATOM 2907 N N . THR A 1 372 ? 40.152 -8.497 -40.471 1.00 86.88 372 THR A N 1
ATOM 2908 C CA . THR A 1 372 ? 39.043 -8.738 -39.542 1.00 86.88 372 THR A CA 1
ATOM 2909 C C . THR A 1 372 ? 39.075 -7.642 -38.492 1.00 86.88 372 THR A C 1
ATOM 2911 O O . THR A 1 372 ? 40.023 -7.580 -37.714 1.00 86.88 372 THR A O 1
ATOM 2914 N N . SER A 1 373 ? 38.063 -6.780 -38.492 1.00 84.69 373 SER A N 1
ATOM 2915 C CA . SER A 1 373 ? 37.861 -5.810 -37.418 1.00 84.69 373 SER A CA 1
ATOM 2916 C C . SER A 1 373 ? 37.026 -6.440 -36.311 1.00 84.69 373 SER A C 1
ATOM 2918 O O . SER A 1 373 ? 36.108 -7.202 -36.606 1.00 84.69 373 SER A O 1
ATOM 2920 N N . VAL A 1 374 ? 37.330 -6.133 -35.050 1.00 87.81 374 VAL A N 1
ATOM 2921 C CA . VAL A 1 374 ? 36.632 -6.662 -33.871 1.00 87.81 374 VAL A CA 1
ATOM 2922 C C . VAL A 1 374 ? 36.198 -5.502 -32.986 1.00 87.81 374 VAL A C 1
ATOM 2924 O O . VAL A 1 374 ? 36.978 -4.583 -32.740 1.00 87.81 374 VAL A O 1
ATOM 2927 N N . SER A 1 375 ? 34.952 -5.536 -32.512 1.00 88.69 375 SER A N 1
ATOM 2928 C CA . SER A 1 375 ? 34.449 -4.513 -31.600 1.00 88.69 375 SER A CA 1
ATOM 2929 C C . SER A 1 375 ? 35.122 -4.590 -30.228 1.00 88.69 375 SER A C 1
ATOM 2931 O O . SER A 1 375 ? 35.397 -5.670 -29.699 1.00 88.69 375 SER A O 1
ATOM 2933 N N . LEU A 1 376 ? 35.352 -3.424 -29.634 1.00 89.81 376 LEU A N 1
ATOM 2934 C CA . LEU A 1 376 ? 35.774 -3.281 -28.248 1.00 89.81 376 LEU A CA 1
ATOM 2935 C C . LEU A 1 376 ? 34.537 -3.061 -27.381 1.00 89.81 376 LEU A C 1
ATOM 2937 O O . LEU A 1 376 ? 33.718 -2.187 -27.670 1.00 89.81 376 LEU A O 1
ATOM 2941 N N . VAL A 1 377 ? 34.402 -3.863 -26.327 1.00 90.12 377 VAL A N 1
ATOM 2942 C CA . VAL A 1 377 ? 33.334 -3.726 -25.332 1.00 90.12 377 VAL A CA 1
ATOM 2943 C C . VAL A 1 377 ? 33.766 -2.705 -24.285 1.00 90.12 377 VAL A C 1
ATOM 2945 O O . VAL A 1 377 ? 34.875 -2.775 -23.758 1.00 90.12 377 VAL A O 1
ATOM 2948 N N . ALA A 1 378 ? 32.895 -1.747 -23.988 1.00 89.62 378 ALA A N 1
ATOM 2949 C CA . ALA A 1 378 ? 33.163 -0.709 -23.006 1.00 89.62 378 ALA A CA 1
ATOM 2950 C C . ALA A 1 378 ? 32.749 -1.182 -21.608 1.00 89.62 378 ALA A C 1
ATOM 2952 O O . ALA A 1 378 ? 31.638 -0.923 -21.171 1.00 89.62 378 ALA A O 1
ATOM 2953 N N . ASP A 1 379 ? 33.635 -1.855 -20.874 1.00 86.38 379 ASP A N 1
ATOM 2954 C CA . ASP A 1 379 ? 33.293 -2.400 -19.547 1.00 86.38 379 ASP A CA 1
ATOM 2955 C C . ASP A 1 379 ? 32.946 -1.342 -18.488 1.00 86.38 379 ASP A C 1
ATOM 2957 O O . ASP A 1 379 ? 32.307 -1.646 -17.484 1.00 86.38 379 ASP A O 1
ATOM 2961 N N . SER A 1 380 ? 33.299 -0.079 -18.724 1.00 87.50 380 SER A N 1
ATOM 2962 C CA . SER A 1 380 ? 32.992 1.030 -17.820 1.00 87.50 380 SER A CA 1
ATOM 2963 C C . SER A 1 380 ? 31.499 1.342 -17.691 1.00 87.50 380 SER A C 1
ATOM 2965 O O . SER A 1 380 ? 31.131 2.089 -16.785 1.00 87.50 380 SER A O 1
ATOM 2967 N N . ILE A 1 381 ? 30.637 0.815 -18.573 1.00 88.56 381 ILE A N 1
ATOM 2968 C CA . ILE A 1 381 ? 29.184 1.028 -18.485 1.00 88.56 381 ILE A CA 1
ATOM 2969 C C . ILE A 1 381 ? 28.509 0.150 -17.433 1.00 88.56 381 ILE A C 1
ATOM 2971 O O . ILE A 1 381 ? 27.404 0.483 -17.004 1.00 88.56 381 ILE A O 1
ATOM 2975 N N . TYR A 1 382 ? 29.128 -0.967 -17.045 1.00 89.12 382 TYR A N 1
ATOM 2976 C CA . TYR A 1 382 ? 28.550 -1.867 -16.053 1.00 89.12 382 TYR A CA 1
ATOM 2977 C C . TYR A 1 382 ? 28.546 -1.200 -14.675 1.00 89.12 382 TYR A C 1
ATOM 2979 O O . TYR A 1 382 ? 29.352 -0.314 -14.399 1.00 89.12 382 TYR A O 1
ATOM 2987 N N . ASP A 1 383 ? 27.567 -1.563 -13.849 1.00 83.75 383 ASP A N 1
ATOM 2988 C CA . ASP A 1 383 ? 27.228 -0.927 -12.567 1.00 83.75 383 ASP A CA 1
ATOM 2989 C C . ASP A 1 383 ? 26.768 0.531 -12.653 1.00 83.75 383 ASP A C 1
ATOM 2991 O O . ASP A 1 383 ? 26.289 1.094 -11.660 1.00 83.75 383 ASP A O 1
ATOM 2995 N N . GLN A 1 384 ? 26.816 1.142 -13.838 1.00 86.75 384 GLN A N 1
ATOM 2996 C CA . GLN A 1 384 ? 26.176 2.422 -14.038 1.00 86.75 384 GLN A CA 1
ATOM 2997 C C . GLN A 1 384 ? 24.656 2.274 -14.087 1.00 86.75 384 GLN A C 1
ATOM 2999 O O . GLN A 1 384 ? 24.086 1.269 -14.509 1.00 86.75 384 GLN A O 1
ATOM 3004 N N . VAL A 1 385 ? 24.003 3.361 -13.713 1.00 86.31 385 VAL A N 1
ATOM 3005 C CA . VAL A 1 385 ? 22.562 3.571 -13.806 1.00 86.31 385 VAL A CA 1
ATOM 3006 C C . VAL A 1 385 ? 22.051 3.349 -15.229 1.00 86.31 385 VAL A C 1
ATOM 3008 O O . VAL A 1 385 ? 22.603 3.937 -16.163 1.00 86.31 385 VAL A O 1
ATOM 3011 N N . LEU A 1 386 ? 20.990 2.562 -15.404 1.00 87.44 386 LEU A N 1
ATOM 3012 C CA . LEU A 1 386 ? 20.218 2.604 -16.639 1.00 87.44 386 LEU A CA 1
ATOM 3013 C C . LEU A 1 386 ? 19.228 3.778 -16.542 1.00 87.44 386 LEU A C 1
ATOM 3015 O O . LEU A 1 386 ? 18.478 3.839 -15.573 1.00 87.44 386 LEU A O 1
ATOM 3019 N N . PRO A 1 387 ? 19.259 4.744 -17.473 1.00 84.81 387 PRO A N 1
ATOM 3020 C CA . PRO A 1 387 ? 18.369 5.895 -17.404 1.00 84.81 387 PRO A CA 1
ATOM 3021 C C . PRO A 1 387 ? 16.931 5.507 -17.765 1.00 84.81 387 PRO A C 1
ATOM 3023 O O . PRO A 1 387 ? 16.708 4.685 -18.654 1.00 84.81 387 PRO A O 1
ATOM 3026 N N . GLU A 1 388 ? 15.966 6.151 -17.122 1.00 83.81 388 GLU A N 1
ATOM 3027 C CA . GLU A 1 388 ? 14.558 6.121 -17.519 1.00 83.81 388 GLU A CA 1
ATOM 3028 C C . GLU A 1 388 ? 14.218 7.380 -18.319 1.00 83.81 388 GLU A C 1
ATOM 3030 O O . GLU A 1 388 ? 14.813 8.442 -18.115 1.00 83.81 388 GLU A O 1
ATOM 3035 N N . ILE A 1 389 ? 13.288 7.263 -19.266 1.00 83.75 389 ILE A N 1
ATOM 3036 C CA . ILE A 1 389 ? 12.959 8.343 -20.197 1.00 83.75 389 ILE A CA 1
ATOM 3037 C C . ILE A 1 389 ? 11.450 8.566 -20.184 1.00 83.75 389 ILE A C 1
ATOM 3039 O O . ILE A 1 389 ? 10.697 7.750 -20.711 1.00 83.75 389 ILE A O 1
ATOM 3043 N N . TYR A 1 390 ? 11.030 9.710 -19.643 1.00 81.81 390 TYR A N 1
ATOM 3044 C CA . TYR A 1 390 ? 9.635 10.149 -19.619 1.00 81.81 390 TYR A CA 1
ATOM 3045 C C . TYR A 1 390 ? 9.513 11.477 -20.358 1.00 81.81 390 TYR A C 1
ATOM 3047 O O . TYR A 1 390 ? 9.972 12.512 -19.881 1.00 81.81 390 TYR A O 1
ATOM 3055 N N . THR A 1 391 ? 8.926 11.446 -21.551 1.00 80.75 391 THR A N 1
ATOM 3056 C CA . THR A 1 391 ? 8.635 12.653 -22.325 1.00 80.75 391 THR A CA 1
ATOM 3057 C C . THR A 1 391 ? 7.443 12.418 -23.245 1.00 80.75 391 THR A C 1
ATOM 3059 O O . THR A 1 391 ? 7.287 11.337 -23.813 1.00 80.75 391 THR A O 1
ATOM 3062 N N . ASP A 1 392 ? 6.613 13.441 -23.402 1.00 79.81 392 ASP A N 1
ATOM 3063 C CA . ASP A 1 392 ? 5.545 13.537 -24.399 1.00 79.81 392 ASP A CA 1
ATOM 3064 C C . ASP A 1 392 ? 5.999 14.281 -25.671 1.00 79.81 392 ASP A C 1
ATOM 3066 O O . ASP A 1 392 ? 5.277 14.326 -26.669 1.00 79.81 392 ASP A O 1
ATOM 3070 N N . SER A 1 393 ? 7.213 14.842 -25.655 1.00 82.19 393 SER A N 1
ATOM 3071 C CA . SER A 1 393 ? 7.796 15.626 -26.741 1.00 82.19 393 SER A CA 1
ATOM 3072 C C . SER A 1 393 ? 9.158 15.074 -27.197 1.00 82.19 393 SER A C 1
ATOM 3074 O O . SER A 1 393 ? 9.876 14.435 -26.419 1.00 82.19 393 SER A O 1
ATOM 3076 N N . PRO A 1 394 ? 9.557 15.283 -28.469 1.00 81.94 394 PRO A N 1
ATOM 3077 C CA . PRO A 1 394 ? 10.864 14.843 -28.950 1.00 81.94 394 PRO A CA 1
ATOM 3078 C C . PRO A 1 394 ? 12.008 15.524 -28.189 1.00 81.94 394 PRO A C 1
ATOM 3080 O O . PRO A 1 394 ? 12.123 16.749 -28.211 1.00 81.94 394 PRO A O 1
ATOM 3083 N N . MET A 1 395 ? 12.896 14.732 -27.582 1.00 85.62 395 MET A N 1
ATOM 3084 C CA . MET A 1 395 ? 14.089 15.240 -26.903 1.00 85.62 395 MET A CA 1
ATOM 3085 C C . MET A 1 395 ? 15.339 14.420 -27.256 1.00 85.62 395 MET A C 1
ATOM 3087 O O . MET A 1 395 ? 15.247 13.202 -27.437 1.00 85.62 395 MET A O 1
ATOM 3091 N N . PRO A 1 396 ? 16.522 15.050 -27.363 1.00 86.94 396 PRO A N 1
ATOM 3092 C CA . PRO A 1 396 ? 17.772 14.324 -27.533 1.00 86.94 396 PRO A CA 1
ATOM 3093 C C . PRO A 1 396 ? 18.142 13.581 -26.242 1.00 86.94 396 PRO A C 1
ATOM 3095 O O . PRO A 1 396 ? 18.139 14.163 -25.160 1.00 86.94 396 PRO A O 1
ATOM 3098 N N . VAL A 1 397 ? 18.505 12.303 -26.369 1.00 88.94 397 VAL A N 1
ATOM 3099 C CA . VAL A 1 397 ? 18.944 11.457 -25.250 1.00 88.94 397 VAL A CA 1
ATOM 3100 C C . VAL A 1 397 ? 20.360 10.963 -25.511 1.00 88.94 397 VAL A C 1
ATOM 3102 O O . VAL A 1 397 ? 20.660 10.448 -26.589 1.00 88.94 397 VAL A O 1
ATOM 3105 N N . ASN A 1 398 ? 21.228 11.098 -24.509 1.00 90.44 398 ASN A N 1
ATOM 3106 C CA . ASN A 1 398 ? 22.588 10.580 -24.574 1.00 90.44 398 ASN A CA 1
ATOM 3107 C C . ASN A 1 398 ? 22.593 9.081 -24.262 1.00 90.44 398 ASN A C 1
ATOM 3109 O O . ASN A 1 398 ? 22.256 8.675 -23.151 1.00 90.44 398 ASN A O 1
ATOM 3113 N N . ALA A 1 399 ? 23.006 8.270 -25.234 1.00 91.56 399 ALA A N 1
ATOM 3114 C CA . ALA A 1 399 ? 23.160 6.832 -25.058 1.00 91.56 399 ALA A CA 1
ATOM 3115 C C . ALA A 1 399 ? 24.528 6.483 -24.450 1.00 91.56 399 ALA A C 1
ATOM 3117 O O . ALA A 1 399 ? 25.541 7.122 -24.742 1.00 91.56 399 ALA A O 1
ATOM 3118 N N . LYS A 1 400 ? 24.574 5.422 -23.643 1.00 92.88 400 LYS A N 1
ATOM 3119 C CA . LYS A 1 400 ? 25.822 4.850 -23.120 1.00 92.88 400 LYS A CA 1
ATOM 3120 C C . LYS A 1 400 ? 26.376 3.843 -24.115 1.00 92.88 400 LYS A C 1
ATOM 3122 O O . LYS A 1 400 ? 25.692 2.882 -24.454 1.00 92.88 400 LYS A O 1
ATOM 3127 N N . ILE A 1 401 ? 27.604 4.045 -24.580 1.00 92.50 401 ILE A N 1
ATOM 3128 C CA . ILE A 1 401 ? 28.218 3.166 -25.581 1.00 92.50 401 ILE A CA 1
ATOM 3129 C C . ILE A 1 401 ? 28.620 1.842 -24.931 1.00 92.50 401 ILE A C 1
ATOM 3131 O O . ILE A 1 401 ? 29.475 1.826 -24.056 1.00 92.50 401 ILE A O 1
ATOM 3135 N N . ALA A 1 402 ? 28.009 0.742 -25.368 1.00 91.31 402 ALA A N 1
ATOM 3136 C CA . ALA A 1 402 ? 28.311 -0.612 -24.914 1.00 91.31 402 ALA A CA 1
ATOM 3137 C C . ALA A 1 402 ? 29.441 -1.264 -25.709 1.00 91.31 402 ALA A C 1
ATOM 3139 O O . ALA A 1 402 ? 30.236 -2.022 -25.153 1.00 91.31 402 ALA A O 1
ATOM 3140 N N . SER A 1 403 ? 29.535 -0.965 -27.003 1.00 91.81 403 SER A N 1
ATOM 3141 C CA . SER A 1 403 ? 30.645 -1.415 -27.834 1.00 91.81 403 SER A CA 1
ATOM 3142 C C . SER A 1 403 ? 30.857 -0.504 -29.038 1.00 91.81 403 SER A C 1
ATOM 3144 O O . SER A 1 403 ? 29.929 0.162 -29.499 1.00 91.81 403 SER A O 1
ATOM 3146 N N . GLY A 1 404 ? 32.090 -0.483 -29.543 1.00 91.44 404 GLY A N 1
ATOM 3147 C CA . GLY A 1 404 ? 32.508 0.287 -30.716 1.00 91.44 404 GLY A CA 1
ATOM 3148 C C . GLY A 1 404 ? 33.390 -0.549 -31.641 1.00 91.44 404 GLY A C 1
ATOM 3149 O O . GLY A 1 404 ? 34.189 -1.349 -31.155 1.00 91.44 404 GLY A O 1
ATOM 3150 N N . ARG A 1 405 ? 33.259 -0.389 -32.960 1.00 90.12 405 ARG A N 1
ATOM 3151 C CA . ARG A 1 405 ? 34.041 -1.115 -33.971 1.00 90.12 405 ARG A CA 1
ATOM 3152 C C . ARG A 1 405 ? 34.457 -0.188 -35.105 1.00 90.12 405 ARG A C 1
ATOM 3154 O O . ARG A 1 405 ? 33.608 0.447 -35.726 1.00 90.12 405 ARG A O 1
ATOM 3161 N N . ASP A 1 406 ? 35.758 -0.147 -35.372 1.00 87.31 406 ASP A N 1
ATOM 3162 C CA . ASP A 1 406 ? 36.340 0.579 -36.503 1.00 87.31 406 ASP A CA 1
ATOM 3163 C C . ASP A 1 406 ? 36.342 -0.311 -37.747 1.00 87.31 406 ASP A C 1
ATOM 3165 O O . ASP A 1 406 ? 36.921 -1.393 -37.749 1.00 87.31 406 ASP A O 1
ATOM 3169 N N . GLU A 1 407 ? 35.680 0.126 -38.805 1.00 85.25 407 GLU A N 1
ATOM 3170 C CA . GLU A 1 407 ? 35.513 -0.606 -40.051 1.00 85.25 407 GLU A CA 1
ATOM 3171 C C . GLU A 1 407 ? 36.167 0.118 -41.238 1.00 85.25 407 GLU A C 1
ATOM 3173 O O . GLU A 1 407 ? 35.696 0.008 -42.372 1.00 85.25 407 GLU A O 1
ATOM 3178 N N . SER A 1 408 ? 37.271 0.833 -40.990 1.00 80.44 408 SER A N 1
ATOM 3179 C CA . SER A 1 408 ? 38.004 1.645 -41.969 1.00 80.44 408 SER A CA 1
ATOM 3180 C C . SER A 1 408 ? 37.203 2.861 -42.444 1.00 80.44 408 SER A C 1
ATOM 3182 O O . SER A 1 408 ? 37.444 3.968 -41.979 1.00 80.44 408 SER A O 1
ATOM 3184 N N . ASP A 1 409 ? 36.246 2.677 -43.357 1.00 79.75 409 ASP A N 1
ATOM 3185 C CA . ASP A 1 409 ? 35.402 3.776 -43.870 1.00 79.75 409 ASP A CA 1
ATOM 3186 C C . ASP A 1 409 ? 34.267 4.144 -42.921 1.00 79.75 409 ASP A C 1
ATOM 3188 O O . ASP A 1 409 ? 33.594 5.162 -43.096 1.00 79.75 409 ASP A O 1
ATOM 3192 N N . PHE A 1 410 ? 34.024 3.291 -41.932 1.00 86.56 410 PHE A N 1
ATOM 3193 C CA . PHE A 1 410 ? 32.901 3.412 -41.028 1.00 86.56 410 PHE A CA 1
ATOM 3194 C C . PHE A 1 410 ? 33.332 3.184 -39.595 1.00 86.56 410 PHE A C 1
ATOM 3196 O O . PHE A 1 410 ? 34.271 2.449 -39.313 1.00 86.56 410 PHE A O 1
ATOM 3203 N N . TYR A 1 411 ? 32.560 3.752 -38.682 1.00 89.38 411 TYR A N 1
ATOM 3204 C CA . TYR A 1 411 ? 32.631 3.412 -37.275 1.00 89.38 411 TYR A CA 1
ATOM 3205 C C . TYR A 1 411 ? 31.233 3.039 -36.790 1.00 89.38 411 TYR A C 1
ATOM 3207 O O . TYR A 1 411 ? 30.296 3.837 -36.907 1.00 89.38 411 TYR A O 1
ATOM 3215 N N . ALA A 1 412 ? 31.093 1.821 -36.273 1.00 90.38 412 ALA A N 1
ATOM 3216 C CA . ALA A 1 412 ? 29.853 1.305 -35.711 1.00 90.38 412 ALA A CA 1
ATOM 3217 C C . ALA A 1 412 ? 29.902 1.367 -34.182 1.00 90.38 412 ALA A C 1
ATOM 3219 O O . ALA A 1 412 ? 30.903 0.992 -33.573 1.00 90.38 412 ALA A O 1
ATOM 3220 N N . ALA A 1 413 ? 28.817 1.810 -33.554 1.00 92.19 413 ALA A N 1
ATOM 3221 C CA . ALA A 1 413 ? 28.676 1.810 -32.105 1.00 92.19 413 ALA A CA 1
ATOM 3222 C C . ALA A 1 413 ? 27.298 1.309 -31.680 1.00 92.19 413 ALA A C 1
ATOM 3224 O O . ALA A 1 413 ? 26.282 1.668 -32.275 1.00 92.19 413 ALA A O 1
ATOM 3225 N N . LEU A 1 414 ? 27.281 0.510 -30.616 1.00 93.12 414 LEU A N 1
ATOM 3226 C CA . LEU A 1 414 ? 26.081 0.037 -29.940 1.00 93.12 414 LEU A CA 1
ATOM 3227 C C . LEU A 1 414 ? 25.863 0.882 -28.687 1.00 93.12 414 LEU A C 1
ATOM 3229 O O . LEU A 1 414 ? 26.735 0.942 -27.821 1.00 93.12 414 LEU A O 1
ATOM 3233 N N . GLY A 1 415 ? 24.708 1.532 -28.590 1.00 93.62 415 GLY A N 1
ATOM 3234 C CA . GLY A 1 415 ? 24.340 2.418 -27.495 1.00 93.62 415 GLY A CA 1
ATOM 3235 C C . GLY A 1 415 ? 23.132 1.908 -26.716 1.00 93.62 415 GLY A C 1
ATOM 3236 O O . GLY A 1 415 ? 22.103 1.565 -27.296 1.00 93.62 415 GLY A O 1
ATOM 3237 N N . LEU A 1 416 ? 23.241 1.914 -25.391 1.00 94.00 416 LEU A N 1
ATOM 3238 C CA . LEU A 1 416 ? 22.122 1.741 -24.471 1.00 94.00 416 LEU A CA 1
ATOM 3239 C C . LEU A 1 416 ? 21.436 3.083 -24.268 1.00 94.00 416 LEU A C 1
ATOM 3241 O O . LEU A 1 416 ? 22.085 4.056 -23.882 1.00 94.00 416 LEU A O 1
ATOM 3245 N N . VAL A 1 417 ? 20.136 3.130 -24.525 1.00 93.62 417 VAL A N 1
ATOM 3246 C CA . VAL A 1 417 ? 19.369 4.375 -24.490 1.00 93.62 417 VAL A CA 1
ATOM 3247 C C . VAL A 1 417 ? 18.691 4.545 -23.144 1.00 93.62 417 VAL A C 1
ATOM 3249 O O . VAL A 1 417 ? 18.841 5.599 -22.540 1.00 93.62 417 VAL A O 1
ATOM 3252 N N . GLY A 1 418 ? 18.003 3.511 -22.662 1.00 91.25 418 GLY A N 1
ATOM 3253 C CA . GLY A 1 418 ? 17.320 3.544 -21.375 1.00 91.25 418 GLY A CA 1
ATOM 3254 C C . GLY A 1 418 ? 16.495 2.296 -21.098 1.00 91.25 418 GLY A C 1
ATOM 3255 O O . GLY A 1 418 ? 16.557 1.310 -21.840 1.00 91.25 418 GLY A O 1
ATOM 3256 N N . GLU A 1 419 ? 15.740 2.335 -20.010 1.00 89.94 419 GLU A N 1
ATOM 3257 C CA . GLU A 1 419 ? 14.727 1.332 -19.705 1.00 89.94 419 GLU A CA 1
ATOM 3258 C C . GLU A 1 419 ? 13.615 1.348 -20.763 1.00 89.94 419 GLU A C 1
ATOM 3260 O O . GLU A 1 419 ? 13.162 2.405 -21.200 1.00 89.94 419 GLU A O 1
ATOM 3265 N N . GLY A 1 420 ? 13.246 0.159 -21.238 1.00 87.00 420 GLY A N 1
ATOM 3266 C CA . GLY A 1 420 ? 12.165 -0.048 -22.192 1.00 87.00 420 GLY A CA 1
ATOM 3267 C C . GLY A 1 420 ? 10.932 -0.673 -21.526 1.00 87.00 420 GLY A C 1
ATOM 3268 O O . GLY A 1 420 ? 11.030 -1.167 -20.403 1.00 87.00 420 GLY A O 1
ATOM 3269 N N . PRO A 1 421 ? 9.786 -0.714 -22.225 1.00 91.00 421 PRO A N 1
ATOM 3270 C CA . PRO A 1 421 ? 9.620 -0.299 -23.614 1.00 91.00 421 PRO A CA 1
ATOM 3271 C C . PRO A 1 421 ? 9.499 1.223 -23.785 1.00 91.00 421 PRO A C 1
ATOM 3273 O O . PRO A 1 421 ? 8.709 1.874 -23.108 1.00 91.00 421 PRO A O 1
ATOM 3276 N N . LEU A 1 422 ? 10.228 1.786 -24.752 1.00 89.75 422 LEU A N 1
ATOM 3277 C CA . LEU A 1 422 ? 9.998 3.159 -25.212 1.00 89.75 422 LEU A CA 1
ATOM 3278 C C . LEU A 1 422 ? 8.821 3.209 -26.194 1.00 89.75 422 LEU A C 1
ATOM 3280 O O . LEU A 1 422 ? 8.616 2.281 -26.975 1.00 89.75 422 LEU A O 1
ATOM 3284 N N . GLY A 1 423 ? 8.091 4.328 -26.208 1.00 87.75 423 GLY A N 1
ATOM 3285 C CA . GLY A 1 423 ? 6.989 4.540 -27.154 1.00 87.75 423 GLY A CA 1
ATOM 3286 C C . GLY A 1 423 ? 7.452 4.645 -28.612 1.00 87.75 423 GLY A C 1
ATOM 3287 O O . GLY A 1 423 ? 6.850 4.039 -29.495 1.00 87.75 423 GLY A O 1
ATOM 3288 N N . ALA A 1 424 ? 8.529 5.395 -28.875 1.00 90.06 424 ALA A N 1
ATOM 3289 C CA . ALA A 1 424 ? 9.140 5.525 -30.198 1.00 90.06 424 ALA A CA 1
ATOM 3290 C C . ALA A 1 424 ? 10.544 6.149 -30.121 1.00 90.06 424 ALA A C 1
ATOM 3292 O O . ALA A 1 424 ? 10.874 6.856 -29.169 1.00 90.06 424 ALA A O 1
ATOM 3293 N N . TYR A 1 425 ? 11.343 5.950 -31.173 1.00 90.81 425 TYR A N 1
ATOM 3294 C CA . TYR A 1 425 ? 12.538 6.753 -31.440 1.00 90.81 425 TYR A CA 1
ATOM 3295 C C . TYR A 1 425 ? 12.195 7.951 -32.333 1.00 90.81 425 TYR A C 1
ATOM 3297 O O . TYR A 1 425 ? 11.393 7.834 -33.258 1.00 90.81 425 TYR A O 1
ATOM 3305 N N . GLY A 1 426 ? 12.833 9.096 -32.073 1.00 87.44 426 GLY A N 1
ATOM 3306 C CA . GLY A 1 426 ? 12.823 10.240 -32.989 1.00 87.44 426 GLY A CA 1
ATOM 3307 C C . GLY A 1 426 ? 13.724 10.026 -34.212 1.00 87.44 426 GLY A C 1
ATOM 3308 O O . GLY A 1 426 ? 14.237 8.937 -34.437 1.00 87.44 426 GLY A O 1
ATOM 3309 N N . THR A 1 427 ? 13.957 11.081 -34.993 1.00 86.06 427 THR A N 1
ATOM 3310 C CA . THR A 1 427 ? 14.871 11.063 -36.151 1.00 86.06 427 THR A CA 1
ATOM 3311 C C . THR A 1 427 ? 16.191 11.774 -35.852 1.00 86.06 427 THR A C 1
ATOM 3313 O O . THR A 1 427 ? 16.278 12.576 -34.925 1.00 86.06 427 THR A O 1
ATOM 3316 N N . GLY A 1 428 ? 17.207 11.566 -36.696 1.00 85.94 428 GLY A N 1
ATOM 3317 C CA . GLY A 1 428 ? 18.434 12.369 -36.655 1.00 85.94 428 GLY A CA 1
ATOM 3318 C C . GLY A 1 428 ? 19.424 11.949 -35.571 1.00 85.94 428 GLY A C 1
ATOM 3319 O O . GLY A 1 428 ? 20.102 12.799 -34.993 1.00 85.94 428 GLY A O 1
ATOM 3320 N N . HIS A 1 429 ? 19.519 10.648 -35.301 1.00 89.56 429 HIS A N 1
ATOM 3321 C CA . HIS A 1 429 ? 20.506 10.107 -34.372 1.00 89.56 429 HIS A CA 1
ATOM 3322 C C . HIS A 1 429 ? 21.931 10.364 -34.867 1.00 89.56 429 HIS A C 1
ATOM 3324 O O . HIS A 1 429 ? 22.230 10.207 -36.056 1.00 89.56 429 HIS A O 1
ATOM 3330 N N . LYS A 1 430 ? 22.809 10.749 -33.941 1.00 90.94 430 LYS A N 1
ATOM 3331 C CA . LYS A 1 430 ? 24.193 11.112 -34.236 1.00 90.94 430 LYS A CA 1
ATOM 3332 C C . LYS A 1 430 ? 25.167 10.327 -33.374 1.00 90.94 430 LYS A C 1
ATOM 3334 O O . LYS A 1 430 ? 24.879 10.047 -32.215 1.00 90.94 430 LYS A O 1
ATOM 3339 N N . LEU A 1 431 ? 26.336 10.058 -33.941 1.00 89.94 431 LEU A N 1
ATOM 3340 C CA . LEU A 1 431 ? 27.507 9.527 -33.254 1.00 89.94 431 LEU A CA 1
ATOM 3341 C C . LEU A 1 431 ? 28.673 10.496 -33.477 1.00 89.94 431 LEU A C 1
ATOM 3343 O O . LEU A 1 431 ? 29.008 10.820 -34.617 1.00 89.94 431 LEU A O 1
ATOM 3347 N N . ASP A 1 432 ? 29.221 11.026 -32.382 1.00 87.44 432 ASP A N 1
ATOM 3348 C CA . ASP A 1 432 ? 30.178 12.144 -32.346 1.00 87.44 432 ASP A CA 1
ATOM 3349 C C . ASP A 1 432 ? 29.786 13.313 -33.272 1.00 87.44 432 ASP A C 1
ATOM 3351 O O . ASP A 1 432 ? 30.572 13.819 -34.074 1.00 87.44 432 ASP A O 1
ATOM 3355 N N . GLY A 1 433 ? 28.515 13.713 -33.208 1.00 87.44 433 GLY A N 1
ATOM 3356 C CA . GLY A 1 433 ? 27.985 14.840 -33.980 1.00 87.44 433 GLY A CA 1
ATOM 3357 C C . GLY A 1 433 ? 27.701 14.556 -35.460 1.00 87.44 433 GLY A C 1
ATOM 3358 O O . GLY A 1 433 ? 27.102 15.409 -36.117 1.00 87.44 433 GLY A O 1
ATOM 3359 N N . GLN A 1 434 ? 28.042 13.372 -35.976 1.00 89.31 434 GLN A N 1
ATOM 3360 C CA . GLN A 1 434 ? 27.767 12.970 -37.358 1.00 89.31 434 GLN A CA 1
ATOM 3361 C C . GLN A 1 434 ? 26.549 12.054 -37.447 1.00 89.31 434 GLN A C 1
ATOM 3363 O O . GLN A 1 434 ? 26.311 11.235 -36.561 1.00 89.31 434 GLN A O 1
ATOM 3368 N N . TYR A 1 435 ? 25.774 12.187 -38.523 1.00 91.62 435 TYR A N 1
ATOM 3369 C CA . TYR A 1 435 ? 24.660 11.281 -38.792 1.00 91.62 435 TYR A CA 1
ATOM 3370 C C . TYR A 1 435 ? 25.158 9.885 -39.181 1.00 91.62 435 TYR A C 1
ATOM 3372 O O . TYR A 1 435 ? 26.289 9.706 -39.637 1.00 91.62 435 TYR A O 1
ATOM 3380 N N . HIS A 1 436 ? 24.289 8.890 -39.020 1.00 90.38 436 HIS A N 1
ATOM 3381 C CA . HIS A 1 436 ? 24.536 7.561 -39.568 1.00 90.38 436 HIS A CA 1
ATOM 3382 C C . HIS A 1 436 ? 24.611 7.611 -41.108 1.00 90.38 436 HIS A C 1
ATOM 3384 O O . HIS A 1 436 ? 24.014 8.481 -41.747 1.00 90.38 436 HIS A O 1
ATOM 3390 N N . HIS A 1 437 ? 25.337 6.660 -41.699 1.00 87.44 437 HIS A N 1
ATOM 3391 C CA . HIS A 1 437 ? 25.699 6.628 -43.121 1.00 87.44 437 HIS A CA 1
ATOM 3392 C C . HIS A 1 437 ? 24.511 6.825 -44.079 1.00 87.44 437 HIS A C 1
ATOM 3394 O O . HIS A 1 437 ? 24.630 7.486 -45.106 1.00 87.44 437 HIS A O 1
ATOM 3400 N N . GLY A 1 438 ? 23.355 6.261 -43.735 1.00 85.88 438 GLY A N 1
ATOM 3401 C CA . GLY A 1 438 ? 22.150 6.296 -44.553 1.00 85.88 438 GLY A CA 1
ATOM 3402 C C . GLY A 1 438 ? 21.240 7.500 -44.383 1.00 85.88 438 GLY A C 1
ATOM 3403 O O . GLY A 1 438 ? 20.172 7.479 -44.984 1.00 85.88 438 GLY A O 1
ATOM 3404 N N . TYR A 1 439 ? 21.565 8.484 -43.542 1.00 87.56 439 TYR A N 1
ATOM 3405 C CA . TYR A 1 439 ? 20.631 9.560 -43.195 1.00 87.56 439 TYR A CA 1
ATOM 3406 C C . TYR A 1 439 ? 20.181 10.362 -44.435 1.00 87.56 439 TYR A C 1
ATOM 3408 O O . TYR A 1 439 ? 21.036 10.779 -45.220 1.00 87.56 439 TYR A O 1
ATOM 3416 N N . PRO A 1 440 ? 18.866 10.621 -44.626 1.00 86.81 440 PRO A N 1
ATOM 3417 C CA . PRO A 1 440 ? 17.746 10.413 -43.689 1.00 86.81 440 PRO A CA 1
ATOM 3418 C C . PRO A 1 440 ? 17.049 9.033 -43.732 1.00 86.81 440 PRO A C 1
ATOM 3420 O O . PRO A 1 440 ? 16.006 8.868 -43.109 1.00 86.81 440 PRO A O 1
ATOM 3423 N N . GLY A 1 441 ? 17.574 8.051 -44.468 1.00 87.56 441 GLY A N 1
ATOM 3424 C CA . GLY A 1 441 ? 17.077 6.665 -44.498 1.00 87.56 441 GLY A CA 1
ATOM 3425 C C . GLY A 1 441 ? 17.447 5.841 -43.255 1.00 87.56 441 GLY A C 1
ATOM 3426 O O . GLY A 1 441 ? 17.740 6.390 -42.204 1.00 87.56 441 GLY A O 1
ATOM 3427 N N . SER A 1 442 ? 17.445 4.507 -43.354 1.00 86.06 442 SER A N 1
ATOM 3428 C CA . SER A 1 442 ? 17.750 3.596 -42.228 1.00 86.06 442 SER A CA 1
ATOM 3429 C C . SER A 1 442 ? 19.107 2.893 -42.328 1.00 86.06 442 SER A C 1
ATOM 3431 O O . SER A 1 442 ? 19.492 2.168 -41.414 1.00 86.06 442 SER A O 1
ATOM 3433 N N . LEU A 1 443 ? 19.860 3.084 -43.420 1.00 87.38 443 LEU A N 1
ATOM 3434 C CA . LEU A 1 443 ? 21.147 2.404 -43.584 1.00 87.38 443 LEU A CA 1
ATOM 3435 C C . LEU A 1 443 ? 22.125 2.841 -42.484 1.00 87.38 443 LEU A C 1
ATOM 3437 O O . LEU A 1 443 ? 22.340 4.035 -42.246 1.00 87.38 443 LEU A O 1
ATOM 3441 N N . GLY A 1 444 ? 22.711 1.854 -41.808 1.00 87.00 444 GLY A N 1
ATOM 3442 C CA . GLY A 1 444 ? 23.587 2.088 -40.663 1.00 87.00 444 GLY A CA 1
ATOM 3443 C C . GLY A 1 444 ? 22.858 2.500 -39.381 1.00 87.00 444 GLY A C 1
ATOM 3444 O O . GLY A 1 444 ? 23.503 3.049 -38.494 1.00 87.00 444 GLY A O 1
ATOM 3445 N N . LEU A 1 445 ? 21.547 2.271 -39.275 1.00 91.06 445 LEU A N 1
ATOM 3446 C CA . LEU A 1 445 ? 20.770 2.483 -38.057 1.00 91.06 445 LEU A CA 1
ATOM 3447 C C . LEU A 1 445 ? 19.961 1.226 -37.721 1.00 91.06 445 LEU A C 1
ATOM 3449 O O . LEU A 1 445 ? 19.198 0.725 -38.543 1.00 91.06 445 LEU A O 1
ATOM 3453 N N . MET A 1 446 ? 20.083 0.759 -36.484 1.00 90.94 446 MET A N 1
ATOM 3454 C CA . MET A 1 446 ? 19.226 -0.277 -35.910 1.00 90.94 446 MET A CA 1
ATOM 3455 C C . MET A 1 446 ? 18.679 0.229 -34.584 1.00 90.94 446 MET A C 1
ATOM 3457 O O . MET A 1 446 ? 19.420 0.809 -33.795 1.00 90.94 446 MET A O 1
ATOM 3461 N N . THR A 1 447 ? 17.397 0.000 -34.323 1.00 92.00 447 THR A N 1
ATOM 3462 C CA . THR A 1 447 ? 16.738 0.425 -33.087 1.00 92.00 447 THR A CA 1
ATOM 3463 C C . THR A 1 447 ? 15.960 -0.728 -32.468 1.00 92.00 447 THR A C 1
ATOM 3465 O O . THR A 1 447 ? 15.404 -1.579 -33.160 1.00 92.00 447 THR A O 1
ATOM 3468 N N . SER A 1 448 ? 15.921 -0.752 -31.142 1.00 93.31 448 SER A N 1
ATOM 3469 C CA . SER A 1 448 ? 15.107 -1.655 -30.338 1.00 93.31 448 SER A CA 1
ATOM 3470 C C . SER A 1 448 ? 14.442 -0.830 -29.251 1.00 93.31 448 SER A C 1
ATOM 3472 O O . SER A 1 448 ? 15.125 -0.224 -28.427 1.00 93.31 448 SER A O 1
ATOM 3474 N N . LEU A 1 449 ? 13.108 -0.827 -29.225 1.00 93.94 449 LEU A N 1
ATOM 3475 C CA . LEU A 1 449 ? 12.337 -0.133 -28.188 1.00 93.94 449 LEU A CA 1
ATOM 3476 C C . LEU A 1 449 ? 12.480 -0.791 -26.809 1.00 93.94 449 LEU A C 1
ATOM 3478 O O . LEU A 1 449 ? 12.041 -0.216 -25.822 1.00 93.94 449 LEU A O 1
ATOM 3482 N N . GLY A 1 450 ? 13.093 -1.975 -26.733 1.00 92.56 450 GLY A N 1
ATOM 3483 C CA . GLY A 1 450 ? 13.253 -2.736 -25.499 1.00 92.56 450 GLY A CA 1
ATOM 3484 C C . GLY A 1 450 ? 11.970 -3.367 -24.963 1.00 92.56 450 GLY A C 1
ATOM 3485 O O . GLY A 1 450 ? 11.731 -3.227 -23.766 1.00 92.56 450 GLY A O 1
ATOM 3486 N N . PRO A 1 451 ? 11.139 -4.036 -25.790 1.00 92.50 451 PRO A N 1
ATOM 3487 C CA . PRO A 1 451 ? 9.990 -4.782 -25.281 1.00 92.50 451 PRO A CA 1
ATOM 3488 C C . PRO A 1 451 ? 10.427 -5.902 -24.326 1.00 92.50 451 PRO A C 1
ATOM 3490 O O . PRO A 1 451 ? 11.609 -6.230 -24.213 1.00 92.50 451 PRO A O 1
ATOM 3493 N N . ASP A 1 452 ? 9.474 -6.492 -23.617 1.00 89.88 452 ASP A N 1
ATOM 3494 C CA . ASP A 1 452 ? 9.725 -7.644 -22.762 1.00 89.88 452 ASP A CA 1
ATOM 3495 C C . ASP A 1 452 ? 8.586 -8.665 -22.921 1.00 89.88 452 ASP A C 1
ATOM 3497 O O . ASP A 1 452 ? 7.482 -8.405 -22.437 1.00 89.88 452 ASP A O 1
ATOM 3501 N N . PRO A 1 453 ? 8.796 -9.787 -23.636 1.00 92.38 453 PRO A N 1
ATOM 3502 C CA . PRO A 1 453 ? 10.059 -10.271 -24.213 1.00 92.38 453 PRO A CA 1
ATOM 3503 C C . PRO A 1 453 ? 10.588 -9.429 -25.390 1.00 92.38 453 PRO A C 1
ATOM 3505 O O . PRO A 1 453 ? 9.825 -8.792 -26.116 1.00 92.38 453 PRO A O 1
ATOM 3508 N N . ASN A 1 454 ? 11.908 -9.464 -25.606 1.00 92.81 454 ASN A N 1
ATOM 3509 C CA . ASN A 1 454 ? 12.587 -8.822 -26.729 1.00 92.81 454 ASN A CA 1
ATOM 3510 C C . ASN A 1 454 ? 13.205 -9.843 -27.692 1.00 92.81 454 ASN A C 1
ATOM 3512 O O . ASN A 1 454 ? 14.248 -10.411 -27.366 1.00 92.81 454 ASN A O 1
ATOM 3516 N N . PRO A 1 455 ? 12.643 -10.023 -28.900 1.00 90.06 455 PRO A N 1
ATOM 3517 C CA . PRO A 1 455 ? 13.227 -10.897 -29.913 1.00 90.06 455 PRO A CA 1
ATOM 3518 C C . PRO A 1 455 ? 14.400 -10.251 -30.664 1.00 90.06 455 PRO A C 1
ATOM 3520 O O . PRO A 1 455 ? 15.095 -10.929 -31.424 1.00 90.06 455 PRO A O 1
ATOM 3523 N N . VAL A 1 456 ? 14.621 -8.941 -30.497 1.00 90.62 456 VAL A N 1
ATOM 3524 C CA . VAL A 1 456 ? 15.659 -8.207 -31.220 1.00 90.62 456 VAL A CA 1
ATOM 3525 C C . VAL A 1 456 ? 17.022 -8.519 -30.624 1.00 90.62 456 VAL A C 1
ATOM 3527 O O . VAL A 1 456 ? 17.258 -8.367 -29.423 1.00 90.62 456 VAL A O 1
ATOM 3530 N N . THR A 1 457 ? 17.943 -8.922 -31.491 1.00 90.44 457 THR A N 1
ATOM 3531 C CA . THR A 1 457 ? 19.317 -9.191 -31.096 1.00 90.44 457 THR A CA 1
ATOM 3532 C C . THR A 1 457 ? 20.012 -7.946 -30.554 1.00 90.44 457 THR A C 1
ATOM 3534 O O . THR A 1 457 ? 19.980 -6.879 -31.165 1.00 90.44 457 THR A O 1
ATOM 3537 N N . PHE A 1 458 ? 20.714 -8.106 -29.435 1.00 91.25 458 PHE A N 1
ATOM 3538 C CA . PHE A 1 458 ? 21.600 -7.090 -28.891 1.00 91.25 458 PHE A CA 1
ATOM 3539 C C . PHE A 1 458 ? 22.998 -7.192 -29.525 1.00 91.25 458 PHE A C 1
ATOM 3541 O O . PHE A 1 458 ? 23.780 -8.086 -29.204 1.00 91.25 458 PHE A O 1
ATOM 3548 N N . GLY A 1 459 ? 23.329 -6.282 -30.445 1.00 88.94 459 GLY A N 1
ATOM 3549 C CA . GLY A 1 459 ? 24.618 -6.299 -31.137 1.00 88.94 459 GLY A CA 1
ATOM 3550 C C . GLY A 1 459 ? 24.731 -5.310 -32.293 1.00 88.94 459 GLY A C 1
ATOM 3551 O O . GLY A 1 459 ? 23.882 -4.439 -32.472 1.00 88.94 459 GLY A O 1
ATOM 3552 N N . MET A 1 460 ? 25.807 -5.446 -33.066 1.00 87.31 460 MET A N 1
ATOM 3553 C CA . MET A 1 460 ? 26.085 -4.661 -34.263 1.00 87.31 460 MET A CA 1
ATOM 3554 C C . MET A 1 460 ? 25.735 -5.438 -35.535 1.00 87.31 460 MET A C 1
ATOM 3556 O O . MET A 1 460 ? 26.289 -6.509 -35.776 1.00 87.31 460 MET A O 1
ATOM 3560 N N . ASP A 1 461 ? 24.908 -4.822 -36.383 1.00 75.31 461 ASP A N 1
ATOM 3561 C CA . ASP A 1 461 ? 24.567 -5.291 -37.737 1.00 75.31 461 ASP A CA 1
ATOM 3562 C C . ASP A 1 461 ? 23.901 -6.689 -37.760 1.00 75.31 461 ASP A C 1
ATOM 3564 O O . ASP A 1 461 ? 23.402 -7.174 -36.743 1.00 75.31 461 ASP A O 1
ATOM 3568 N N . THR A 1 462 ? 23.865 -7.342 -38.923 1.00 60.12 462 THR A N 1
ATOM 3569 C CA . THR A 1 462 ? 23.343 -8.709 -39.107 1.00 60.12 462 THR A CA 1
ATOM 3570 C C . THR A 1 462 ? 24.233 -9.809 -38.521 1.00 60.12 462 THR A C 1
ATOM 3572 O O . THR A 1 462 ? 23.799 -10.954 -38.447 1.00 60.12 462 THR A O 1
ATOM 3575 N N . ASP A 1 463 ? 25.455 -9.476 -38.091 1.00 58.47 463 ASP A N 1
ATOM 3576 C CA . ASP A 1 463 ? 26.414 -10.407 -37.467 1.00 58.47 463 ASP A CA 1
ATOM 3577 C C . ASP A 1 463 ? 26.194 -10.561 -35.951 1.00 58.47 463 ASP A C 1
ATOM 3579 O O . ASP A 1 463 ? 26.988 -11.188 -35.243 1.00 58.47 463 ASP A O 1
ATOM 3583 N N . ALA A 1 464 ? 25.137 -9.942 -35.425 1.00 64.62 464 ALA A N 1
ATOM 3584 C CA . ALA A 1 464 ? 24.827 -9.972 -34.013 1.00 64.62 464 ALA A CA 1
ATOM 3585 C C . ALA A 1 464 ? 24.454 -11.403 -33.559 1.00 64.62 464 ALA A C 1
ATOM 3587 O O . ALA A 1 464 ? 23.692 -12.109 -34.221 1.00 64.62 464 ALA A O 1
ATOM 3588 N N . GLY A 1 465 ? 25.028 -11.837 -32.430 1.00 71.31 465 GLY A N 1
ATOM 3589 C CA . GLY A 1 465 ? 24.886 -13.195 -31.893 1.00 71.31 465 GLY A CA 1
ATOM 3590 C C . GLY A 1 465 ? 23.497 -13.489 -31.304 1.00 71.31 465 GLY A C 1
ATOM 3591 O O . GLY A 1 465 ? 22.537 -12.772 -31.551 1.00 71.31 465 GLY A O 1
ATOM 3592 N N . PRO A 1 466 ? 23.307 -14.567 -30.532 1.00 80.88 466 PRO A N 1
ATOM 3593 C CA . PRO A 1 466 ? 22.002 -14.870 -29.942 1.00 80.88 466 PRO A CA 1
ATOM 3594 C C . PRO A 1 466 ? 21.602 -13.921 -28.798 1.00 80.88 466 PRO A C 1
ATOM 3596 O O . PRO A 1 466 ? 20.491 -14.036 -28.289 1.00 80.88 466 PRO A O 1
ATOM 3599 N N . GLU A 1 467 ? 22.469 -13.001 -28.368 1.00 86.56 467 GLU A N 1
ATOM 3600 C CA . GLU A 1 467 ? 22.245 -12.145 -27.203 1.00 86.56 467 GLU A CA 1
ATOM 3601 C C . GLU A 1 467 ? 20.984 -11.281 -27.331 1.00 86.56 467 GLU A C 1
ATOM 3603 O O . GLU A 1 467 ? 20.638 -10.789 -28.407 1.00 86.56 467 GLU A O 1
ATOM 3608 N N . ARG A 1 468 ? 20.291 -11.085 -26.208 1.00 91.62 468 ARG A N 1
ATOM 3609 C CA . ARG A 1 468 ? 19.089 -10.249 -26.081 1.00 91.62 468 ARG A CA 1
ATOM 3610 C C . ARG A 1 468 ? 19.261 -9.282 -24.919 1.00 91.62 468 ARG A C 1
ATOM 3612 O O . ARG A 1 468 ? 20.118 -9.489 -24.066 1.00 91.62 468 ARG A O 1
ATOM 3619 N N . ALA A 1 469 ? 18.447 -8.235 -24.897 1.00 92.31 469 ALA A N 1
ATOM 3620 C CA . ALA A 1 469 ? 18.358 -7.304 -23.777 1.00 92.31 469 ALA A CA 1
ATOM 3621 C C . ALA A 1 469 ? 16.886 -6.912 -23.580 1.00 92.31 469 ALA A C 1
ATOM 3623 O O . ALA A 1 469 ? 16.430 -5.854 -24.023 1.00 92.31 469 ALA A O 1
ATOM 3624 N N . ALA A 1 470 ? 16.115 -7.822 -22.982 1.00 92.88 470 ALA A N 1
ATOM 3625 C CA . ALA A 1 470 ? 14.697 -7.630 -22.700 1.00 92.88 470 ALA A CA 1
ATOM 3626 C C . ALA A 1 470 ? 14.486 -6.486 -21.703 1.00 92.88 470 ALA A C 1
ATOM 3628 O O . ALA A 1 470 ? 15.244 -6.342 -20.739 1.00 92.88 470 ALA A O 1
ATOM 3629 N N . GLY A 1 471 ? 13.491 -5.637 -21.965 1.00 90.81 471 GLY A N 1
ATOM 3630 C CA . GLY A 1 471 ? 13.227 -4.447 -21.155 1.00 90.81 471 GLY A CA 1
ATOM 3631 C C . GLY A 1 471 ? 14.288 -3.347 -21.277 1.00 90.81 471 GLY A C 1
ATOM 3632 O O . GLY A 1 471 ? 14.286 -2.417 -20.475 1.00 90.81 471 GLY A O 1
ATOM 3633 N N . THR A 1 472 ? 15.246 -3.433 -22.213 1.00 93.50 472 THR A N 1
ATOM 3634 C CA . THR A 1 472 ? 16.262 -2.388 -22.457 1.00 93.50 472 THR A CA 1
ATOM 3635 C C . THR A 1 472 ? 16.115 -1.821 -23.859 1.00 93.50 472 THR A C 1
ATOM 3637 O O . THR A 1 472 ? 16.218 -2.557 -24.841 1.00 93.50 472 THR A O 1
ATOM 3640 N N . ALA A 1 473 ? 15.932 -0.509 -23.965 1.00 94.56 473 ALA A N 1
ATOM 3641 C CA . ALA A 1 473 ? 15.966 0.183 -25.241 1.00 94.56 473 ALA A CA 1
ATOM 3642 C C . ALA A 1 473 ? 17.415 0.459 -25.660 1.00 94.56 473 ALA A C 1
ATOM 3644 O O . ALA A 1 473 ? 18.228 0.977 -24.886 1.00 94.56 473 ALA A O 1
ATOM 3645 N N . PHE A 1 474 ? 17.749 0.114 -26.897 1.00 94.56 474 PHE A N 1
ATOM 3646 C CA . PHE A 1 474 ? 19.095 0.262 -27.440 1.00 94.56 474 PHE A CA 1
ATOM 3647 C C . PHE A 1 474 ? 19.050 0.568 -28.933 1.00 94.56 474 PHE A C 1
ATOM 3649 O O . PHE A 1 474 ? 18.057 0.322 -29.618 1.00 94.56 474 PHE A O 1
ATOM 3656 N N . LEU A 1 475 ? 20.154 1.092 -29.447 1.00 93.62 475 LEU A N 1
ATOM 3657 C CA . LEU A 1 475 ? 20.323 1.355 -30.868 1.00 93.62 475 LEU A CA 1
ATOM 3658 C C . LEU A 1 475 ? 21.764 1.103 -31.299 1.00 93.62 475 LEU A C 1
ATOM 3660 O O . LEU A 1 475 ? 22.688 1.228 -30.498 1.00 93.62 475 LEU A O 1
ATOM 3664 N N . MET A 1 476 ? 21.958 0.786 -32.573 1.00 92.56 476 MET A N 1
ATOM 3665 C CA . MET A 1 476 ? 23.265 0.780 -33.220 1.00 92.56 476 MET A CA 1
ATOM 3666 C C . MET A 1 476 ? 23.299 1.868 -34.289 1.00 92.56 476 MET A C 1
ATOM 3668 O O . MET A 1 476 ? 22.353 2.011 -35.065 1.00 92.56 476 MET A O 1
ATOM 3672 N N . ILE A 1 477 ? 24.393 2.630 -34.313 1.00 92.69 477 ILE A N 1
ATOM 3673 C CA . ILE A 1 477 ? 24.684 3.638 -35.334 1.00 92.69 477 ILE A CA 1
ATOM 3674 C C . ILE A 1 477 ? 26.010 3.304 -35.999 1.00 92.69 477 ILE A C 1
ATOM 3676 O O . ILE A 1 477 ? 27.025 3.128 -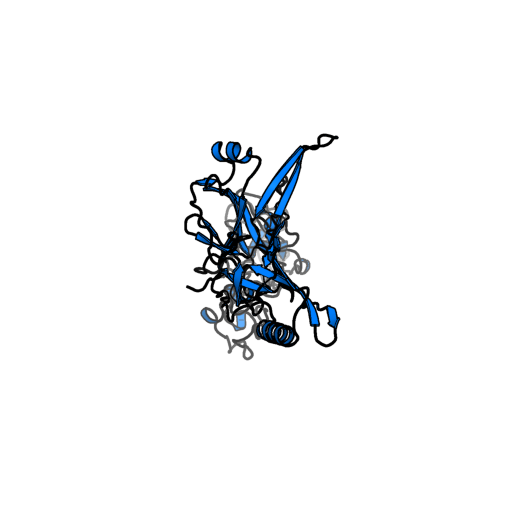35.329 1.00 92.69 477 ILE A O 1
ATOM 3680 N N . ARG A 1 478 ? 26.004 3.314 -37.328 1.00 91.31 478 ARG A N 1
ATOM 3681 C CA . ARG A 1 478 ? 27.178 3.246 -38.188 1.00 91.31 478 ARG A CA 1
ATOM 3682 C C . ARG A 1 478 ? 27.333 4.577 -38.910 1.00 91.31 478 ARG A C 1
ATOM 3684 O O . ARG A 1 478 ? 26.533 4.909 -39.787 1.00 91.31 478 ARG A O 1
ATOM 3691 N N . ARG A 1 479 ? 28.342 5.353 -38.522 1.00 90.06 479 ARG A N 1
ATOM 3692 C CA . ARG A 1 479 ? 28.710 6.614 -39.190 1.00 90.06 479 ARG A CA 1
ATOM 3693 C C . ARG A 1 479 ? 29.810 6.372 -40.220 1.00 90.06 479 ARG A C 1
ATOM 3695 O O . ARG A 1 479 ? 30.577 5.422 -40.067 1.00 90.06 479 ARG A O 1
ATOM 3702 N N . SER A 1 480 ? 29.917 7.252 -41.210 1.00 84.62 480 SER A N 1
ATOM 3703 C CA . SER A 1 480 ? 31.090 7.322 -42.091 1.00 84.62 480 SER A CA 1
ATOM 3704 C C . SER A 1 480 ? 32.257 8.005 -41.365 1.00 84.62 480 SER A C 1
ATOM 3706 O O . SER A 1 480 ? 32.028 8.958 -40.622 1.00 84.62 480 SER A O 1
ATOM 3708 N N . ASP A 1 481 ? 33.490 7.544 -41.571 1.00 73.19 481 ASP A N 1
ATOM 3709 C CA . ASP A 1 481 ? 34.707 8.204 -41.080 1.00 73.19 481 ASP A CA 1
ATOM 3710 C C . ASP A 1 481 ? 35.427 8.955 -42.217 1.00 73.19 481 ASP A C 1
ATOM 3712 O O . ASP A 1 481 ? 35.318 8.605 -43.391 1.00 73.19 481 ASP A O 1
ATOM 3716 N N . ALA A 1 482 ? 36.177 10.007 -41.880 1.00 56.75 482 ALA A N 1
ATOM 3717 C CA . ALA A 1 482 ? 36.823 10.919 -42.828 1.00 56.75 482 ALA A CA 1
ATOM 3718 C C . ALA A 1 482 ? 37.972 10.285 -43.634 1.00 56.75 482 ALA A C 1
ATOM 3720 O O . ALA A 1 482 ? 38.454 10.893 -44.587 1.00 56.75 482 ALA A O 1
ATOM 3721 N N . LYS A 1 483 ? 38.410 9.067 -43.287 1.00 52.41 483 LYS A N 1
ATOM 3722 C CA . LYS A 1 483 ? 39.309 8.267 -44.138 1.00 52.41 483 LYS A CA 1
ATOM 3723 C C . LYS A 1 483 ? 38.589 7.601 -45.321 1.00 52.41 483 LYS A C 1
ATOM 3725 O O . LYS A 1 483 ? 39.266 7.066 -46.192 1.00 52.41 483 LYS A O 1
ATOM 3730 N N . GLY A 1 484 ? 37.254 7.643 -45.342 1.00 45.69 484 GLY A N 1
ATOM 3731 C CA . GLY A 1 484 ? 36.388 7.058 -46.366 1.00 45.69 484 GLY A CA 1
ATOM 3732 C C . GLY A 1 484 ? 35.910 8.029 -47.446 1.00 45.69 484 GLY A C 1
ATOM 3733 O O . GLY A 1 484 ? 34.750 7.955 -47.858 1.00 45.69 484 GLY A O 1
ATOM 3734 N N . LEU A 1 485 ? 36.793 8.921 -47.906 1.00 34.81 485 LEU A N 1
ATOM 3735 C CA . LEU A 1 485 ? 36.693 9.609 -49.200 1.00 34.81 485 LEU A CA 1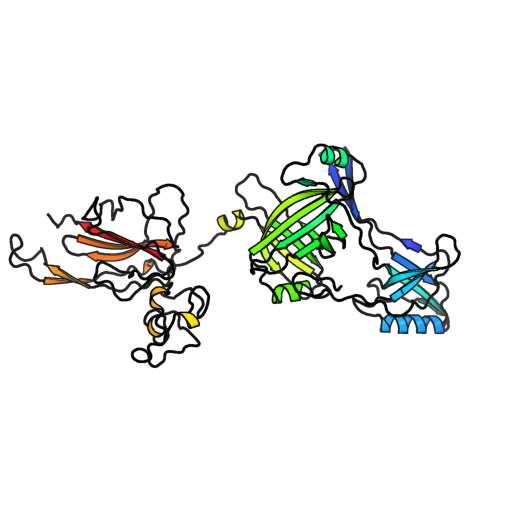
ATOM 3736 C C . LEU A 1 485 ? 38.009 9.486 -49.968 1.00 34.81 485 LEU A C 1
ATOM 3738 O O . LEU A 1 485 ? 39.053 9.890 -49.406 1.00 34.81 485 LEU A O 1
#

Radius of gyration: 35.77 Å; chains: 1; bounding box: 81×68×115 Å

pLDDT: mean 84.09, std 10.93, range [34.81, 96.75]

Foldseek 3Di:
DFDDFFPFTDDDQDADEEQLDDADPPKDKDWDWDKDWDADDDDDDRDIAIEGADRHWIKTKGKDPWDFPVSVVVNVVLCVVQPDDRRKHWYFDQDPVNDGTDTFIWHWDPDDWDWADPDPGTIITITMITTDDPDAEEAEQPEEAEDDDDPVRVVVVPDSYWYKKKWKWWAAPPPPTDIGIATCPFHHANNDTHHNWWPDKDQQDDDPPLDKGKIKTKTFCQVVSVVVVVVVGPQFQTKMWIWMATRVVSYIYGDDIFGFHDWDDDPDRIIMTMTIHPSVVVPDPDFPDAAAQFAPDDDCDPLHVLVVQWDAPCVQQVQADSVDAPRHQPDSHHCVRGVNQLSRQHDDDDKFKDKAFDPVDDDPPPPTDIDIKIKDADPVRGRDHFDDDDDPDDDDFDWDWGIWIDRQFKIKTKTFGGFDQDPDHDAQDDDPNFAAPDPVDCVQKDWDSQARSHCDARDGDPRGDSHYNHRTTMMMGMHTDPSND

Secondary structure (DSSP, 8-state):
---EETTEEPPP----SB---PPPSSPEEEE--EEEEEEE-SSS--EEEEEEEE---EEEEEEEEEEEHHHHHHHHHHHHHH-STT--EEEEEEPTTSSSEEEEEEEE-SSPPEEEEEETTEEEEEEEEEE---S--EE---EEESSS--HHHHHHTTSS--BEEEEEEEE-SSTTPPPEEEESS-EEETTEEEEE-EEEEE-----SSSPPPEEEEEEE-TTSHHHHHHHHS--TT-EEEEEEEETTTTEEEEEEEEEEEEEE--SSSEEEEEEE-TTHHHH-SS-S-B--SS--SPTTBTTB-HHHH----TTT-TT--TT---S-SSSTTSTTTTT-GGG--S------EEEEE-TTSSBTTBTPPEEEEEPEE-GGGTTSBPPP---SS----PPEEEEEEE-SSEEEEEEEEEES--S---S--EETTEEBTTTTSSTTEEEE---SS--S--SSGGG--S---TTEEEEEEEEEPTT--

Sequence (485 aa):
MPDYIGNIAVPEIVPSGVFPLVPDYPLEVRRDHEVAVHQFGSGNAKIEQRMLVGTGARRFTIRKQWLRDAERIALRNFWESKYGPYGAFTYNAPNESGIGTTPVVCRFANEPLSWEMVADWACSLGVTLVEIPQSSPSYPLNQTVHRFPPAALQTALLSQVQEIIPLIKIQPLEPGYPAIYVSDRRCTVGGQLYQARLVEFDGISQSIGNESDEAQFTFGNADRVMRDLANDVDLFRAEIAFSLFHTGTGIKLDLWKGNIVNWTSDSGPEFRVTAADGLYELNLPYPTRKISRTCWKPFNSASCPFASQGALDLVHFPEADPTRCDKGFDTPNGCRAHGMNDYYGGIMAKPQGVRIKDNSTGVWGFGRSTLTSVSLVADSIYDQVLPEIYTDSPMPVNAKIASGRDESDFYAALGLVGEGPLGAYGTGHKLDGQYHHGYPGSLGLMTSLGPDPNPVTFGMDTDAGPERAAGTAFLMIRRSDAKGL